Protein AF-A0A413PBL1-F1 (afdb_monomer)

Solvent-accessible surface area (backbone atoms only — not comparable to full-atom values): 22036 Å² total; per-residue (Å²): 69,25,54,69,57,36,38,52,52,18,46,77,72,75,29,34,36,28,76,58,78,44,72,68,53,41,53,52,60,54,65,69,54,71,85,88,54,95,43,60,69,54,42,15,32,42,39,22,37,32,19,79,91,42,80,95,48,65,37,35,77,86,68,54,83,70,78,45,83,51,57,36,93,78,45,77,69,48,58,97,66,19,42,35,30,33,29,42,77,87,48,31,26,44,43,32,55,79,53,69,51,31,43,77,49,66,33,64,77,80,76,66,51,44,78,41,82,75,50,73,51,77,45,83,40,25,31,45,30,42,35,37,32,27,34,65,38,68,79,48,74,72,35,88,65,14,26,38,39,37,32,41,64,88,66,52,72,48,77,45,49,55,83,77,40,54,76,47,76,57,95,92,35,71,22,37,49,46,76,45,79,36,20,48,33,49,26,54,38,50,35,37,38,30,45,37,41,74,91,68,54,59,27,74,71,51,74,49,31,60,34,58,53,49,52,52,36,60,73,36,28,87,82,35,73,67,32,40,67,43,40,65,32,52,53,26,46,25,41,27,12,26,35,30,8,64,65,75,65,73,43,83,88,63,42,40,35,72,86,55,91,74,81,58,53,80,73,58,55,56,67,61,56,40,66,70,53,77,72,67,74,47,72,39,51,55,46,91,51,42,29,61,74,54,68,46,73,43,56,71,73,30,44,25,45,33,40,36,23,42,25,74,72,57,64,52,55,69,55,47,63,71,58,27,55,75,42,49,69,60,74,89,77,54,58,70,48,71,47,63,58,82,50,35,35,37,41,36,41,37,74,41,28,46,53,47,36,79,44,82,46,32,43,39,35,41,38,99,90,49,47,34,30,46,38,40,31,60,46,48,44,38,43,54,44,47,72,47,90,47,66,56,58,28,42,32,39,44,18,46,51,50,22,18,54,30,37,41,60,69,75,105

Secondary structure (DSSP, 8-state):
--HHHHHHHHHHTTSEEPP--SHHHHHHHHHTS-TT-SSHHHH-EEEEEE-TTSTT--EETT--------BPTT-S--GGG--EEEE-TTS-EEEE-S-S--EE-EE----PPPEEEEEEEEEESSSEEEEEEEEE-HHHHT-TT-EEEEE-TTS-EEEEEGGGSPEEEETTEEEEEEEEEE-GGGTTSPEEEEEE-TTS-BPPPEEE-HHHHHHHHHHHTTT-HHHHHHHHHHHHHHHHHHHHHHHHTS-SSS-TTTT-S---GGGS-HHHHHHH-----EEE-B-SSEEEEEEEEETTTS-EEEEEEEETT---HHHHHHH-EEEESSTTT--EEEEEETTEEEEEE----GGGTTS-EEEEEE-TT--EEEEE-HHHHHHHHHTSS-HHHHHHHHHHHHHHHHHHHHT-

pLDDT: mean 92.17, std 6.75, range [58.69, 98.25]

Organism: NCBI:txid39491

InterPro domains:
  IPR001304 C-type lectin-like [PF00059] (1-107)
  IPR001304 C-type lectin-like [PS50041] (1-107)
  IPR001304 C-type lectin-like [SM00034] (2-107)
  IPR016186 C-type lectin-like/link domain superfamily [G3DSA:3.10.100.10] (1-108)
  IPR016187 C-type lectin fold [SSF56436] (1-110)
  IPR050111 C-type lectin and snaclec domain-containing protein [PTHR22803] (2-156)

Radius of gyration: 33.26 Å; Cα contacts (8 Å, |Δi|>4): 823; chains: 1; bounding box: 72×38×96 Å

Mean predicted aligned error: 11.18 Å

Nearest PDB structures (foldseek):
  4wrf-assembly1_A  TM=9.119E-01  e=1.879E-06  Rattus norvegicus
  2ox9-assembly2_B  TM=8.512E-01  e=6.580E-07  Mus musculus
  4wuw-assembly1_A  TM=8.968E-01  e=8.609E-06  Rattus norvegicus
  5fft-assembly1_A  TM=8.787E-01  e=1.891E-05  Rattus norvegicus
  2gys-assembly1_A  TM=2.649E-01  e=9.307E-02  Homo sapiens

Structure (mmCIF, N/CA/C/O backbone):
data_AF-A0A413PBL1-F1
#
_entry.id   AF-A0A413PBL1-F1
#
loop_
_atom_site.group_PDB
_atom_site.id
_atom_site.type_symbol
_atom_site.label_atom_id
_atom_site.label_alt_id
_atom_site.label_comp_id
_atom_site.label_asym_id
_atom_site.label_entity_id
_atom_site.label_seq_id
_atom_site.pdbx_PDB_ins_code
_atom_site.Cartn_x
_atom_site.Cartn_y
_atom_site.Cartn_z
_atom_site.occupancy
_atom_site.B_iso_or_equiv
_atom_site.auth_seq_id
_atom_site.auth_comp_id
_atom_site.auth_asym_id
_atom_site.auth_atom_id
_atom_site.pdbx_PDB_model_num
ATOM 1 N N . MET A 1 1 ? 24.489 5.532 -48.673 1.00 88.19 1 MET A N 1
ATOM 2 C CA . MET A 1 1 ? 25.723 5.460 -47.836 1.00 88.19 1 MET A CA 1
ATOM 3 C C . MET A 1 1 ? 26.436 4.135 -48.122 1.00 88.19 1 MET A C 1
ATOM 5 O O . MET A 1 1 ? 25.814 3.318 -48.790 1.00 88.19 1 MET A O 1
ATOM 9 N N . THR A 1 2 ? 27.691 3.916 -47.699 1.00 96.19 2 THR A N 1
ATOM 10 C CA . THR A 1 2 ? 28.257 2.542 -47.641 1.00 96.19 2 THR A CA 1
ATOM 11 C C . THR A 1 2 ? 27.582 1.757 -46.509 1.00 96.19 2 THR A C 1
ATOM 13 O O . THR A 1 2 ? 26.948 2.393 -45.659 1.00 96.19 2 THR A O 1
ATOM 16 N N . TRP A 1 3 ? 27.685 0.425 -46.479 1.00 96.81 3 TRP A N 1
ATOM 17 C CA . TRP A 1 3 ? 27.059 -0.392 -45.429 1.00 96.81 3 TRP A CA 1
ATOM 18 C C . TRP A 1 3 ? 27.613 -0.032 -44.049 1.00 96.81 3 TRP A C 1
ATOM 20 O O . TRP A 1 3 ? 26.861 0.285 -43.131 1.00 96.81 3 TRP A O 1
ATOM 30 N N . GLU A 1 4 ? 28.938 0.064 -43.922 1.00 96.88 4 GLU A N 1
ATOM 31 C CA . GLU A 1 4 ? 29.586 0.426 -42.653 1.00 96.88 4 GLU A CA 1
ATOM 32 C C . GLU A 1 4 ? 29.194 1.831 -42.177 1.00 96.88 4 GLU A C 1
ATOM 34 O O . GLU A 1 4 ? 28.959 2.061 -40.990 1.00 96.88 4 GLU A O 1
ATOM 39 N N . SER A 1 5 ? 29.061 2.781 -43.110 1.00 97.56 5 SER A N 1
ATOM 40 C CA . SER A 1 5 ? 28.587 4.128 -42.781 1.00 97.56 5 SER A CA 1
ATOM 41 C C . SER A 1 5 ? 27.123 4.116 -42.333 1.00 97.56 5 SER A C 1
ATOM 43 O O . SER A 1 5 ? 26.747 4.892 -41.456 1.00 97.56 5 SER A O 1
ATOM 45 N N . ALA A 1 6 ? 26.291 3.270 -42.944 1.00 96.69 6 ALA A N 1
ATOM 46 C CA . ALA A 1 6 ? 24.880 3.121 -42.605 1.00 96.69 6 ALA A CA 1
ATOM 47 C C . ALA A 1 6 ? 24.695 2.490 -41.216 1.00 96.69 6 ALA A C 1
ATOM 49 O O . ALA A 1 6 ? 23.923 3.012 -40.413 1.00 96.69 6 ALA A O 1
ATOM 50 N N . LYS A 1 7 ? 25.489 1.462 -40.894 1.00 97.31 7 LYS A N 1
ATOM 51 C CA . LYS A 1 7 ? 25.604 0.889 -39.547 1.00 97.31 7 LYS A CA 1
ATOM 52 C C . LYS A 1 7 ? 25.909 1.969 -38.511 1.00 97.31 7 LYS A C 1
ATOM 54 O O . LYS A 1 7 ? 25.115 2.186 -37.599 1.00 97.31 7 LYS A O 1
ATOM 59 N N . LEU A 1 8 ? 27.006 2.707 -38.697 1.00 96.69 8 LEU A N 1
ATOM 60 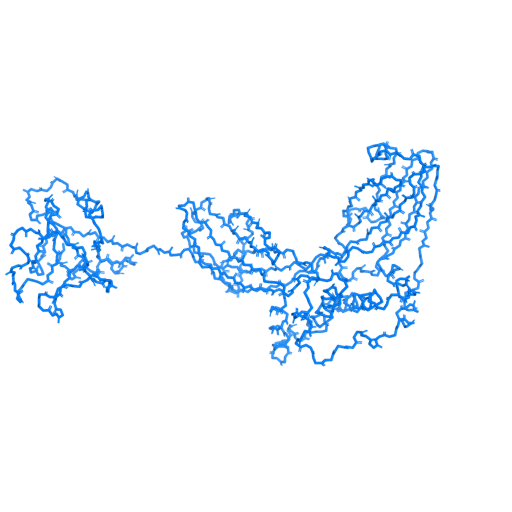C CA . LEU A 1 8 ? 27.410 3.771 -37.770 1.00 96.69 8 LEU A CA 1
ATOM 61 C C . LEU A 1 8 ? 26.355 4.882 -37.652 1.00 96.69 8 LEU A C 1
ATOM 63 O O . LEU A 1 8 ? 26.195 5.485 -36.590 1.00 96.69 8 LEU A O 1
ATOM 67 N N . PHE A 1 9 ? 25.635 5.175 -38.737 1.00 96.31 9 PHE A N 1
ATOM 68 C CA . PHE A 1 9 ? 24.549 6.150 -38.729 1.00 96.31 9 PHE A CA 1
ATOM 69 C C . PHE A 1 9 ? 23.391 5.711 -37.828 1.00 96.31 9 PHE A C 1
ATOM 71 O O . PHE A 1 9 ? 22.947 6.515 -37.006 1.00 96.31 9 PHE A O 1
ATOM 78 N N . CYS A 1 10 ? 22.942 4.459 -37.943 1.00 95.75 10 CYS A N 1
ATOM 79 C CA . CYS A 1 10 ? 21.880 3.924 -37.093 1.00 95.75 10 CYS A CA 1
ATOM 80 C C . CYS A 1 10 ? 22.326 3.805 -35.630 1.00 95.75 10 CYS A C 1
ATOM 82 O O . CYS A 1 10 ? 21.610 4.267 -34.740 1.00 95.75 10 CYS A O 1
ATOM 84 N N . GLU A 1 11 ? 23.554 3.339 -35.381 1.00 91.94 11 GLU A N 1
ATOM 85 C CA . GLU A 1 11 ? 24.131 3.249 -34.030 1.00 91.94 11 GLU A CA 1
ATOM 86 C C . GLU A 1 11 ? 24.198 4.618 -33.346 1.00 91.94 11 GLU A C 1
ATOM 88 O O . GLU A 1 11 ? 23.776 4.783 -32.201 1.00 91.94 11 GLU A O 1
ATOM 93 N N . LYS A 1 12 ? 24.636 5.658 -34.068 1.00 91.12 12 LYS A N 1
ATOM 94 C CA . LYS A 1 12 ? 24.659 7.037 -33.552 1.00 91.12 12 LYS A CA 1
ATOM 95 C C . LYS A 1 12 ? 23.260 7.579 -33.237 1.00 91.12 12 LYS A C 1
ATOM 97 O O . LYS A 1 12 ? 23.125 8.535 -32.471 1.00 91.12 12 LYS A O 1
ATOM 102 N N . LYS A 1 13 ? 22.224 7.011 -33.850 1.00 86.12 13 LYS A N 1
ATOM 103 C CA . LYS A 1 13 ? 20.823 7.365 -33.624 1.00 86.12 13 LYS A CA 1
ATOM 104 C C . LYS A 1 13 ? 20.152 6.506 -32.552 1.00 86.12 13 LYS A C 1
ATOM 106 O O . LYS A 1 13 ? 18.993 6.782 -32.264 1.00 86.12 13 LYS A O 1
ATOM 111 N N . GLY A 1 14 ? 20.865 5.557 -31.939 1.00 80.81 14 GLY A N 1
ATOM 112 C CA . GLY A 1 14 ? 20.357 4.692 -30.872 1.00 80.81 14 GLY A CA 1
ATOM 113 C C . GLY A 1 14 ? 19.630 3.435 -31.358 1.00 80.81 14 GLY A C 1
ATOM 114 O O . GLY A 1 14 ? 18.911 2.839 -30.567 1.00 80.81 14 GLY A O 1
ATOM 115 N N . GLY A 1 15 ? 19.792 3.065 -32.630 1.00 91.44 15 GLY A N 1
ATOM 116 C CA . GLY A 1 15 ? 19.262 1.831 -33.218 1.00 91.44 15 GLY A CA 1
ATOM 117 C C . GLY A 1 15 ? 20.354 1.053 -33.957 1.00 91.44 15 GLY A C 1
ATOM 118 O O . GLY A 1 15 ? 21.544 1.307 -33.766 1.00 91.44 15 GLY A O 1
ATOM 119 N N . HIS A 1 16 ? 19.967 0.148 -34.846 1.00 95.25 16 HIS A N 1
ATOM 120 C CA . HIS A 1 16 ? 20.876 -0.600 -35.723 1.00 95.25 16 HIS A CA 1
ATOM 121 C C . HIS A 1 16 ? 20.343 -0.630 -37.160 1.00 95.25 16 HIS A C 1
ATOM 123 O O . HIS A 1 16 ? 19.251 -0.138 -37.438 1.00 95.25 16 HIS A O 1
ATOM 129 N N . LEU A 1 17 ? 21.142 -1.131 -38.108 1.00 97.06 17 LEU A N 1
ATOM 130 C CA . LEU A 1 17 ? 20.617 -1.436 -39.442 1.00 97.06 17 LEU A CA 1
ATOM 131 C C . LEU A 1 17 ? 19.522 -2.491 -39.314 1.00 97.06 17 LEU A C 1
ATOM 133 O O . LEU A 1 17 ? 19.710 -3.459 -38.579 1.00 97.06 17 LEU A O 1
ATOM 137 N N . VAL A 1 18 ? 18.424 -2.291 -40.038 1.00 96.62 18 VAL A N 1
ATOM 138 C CA . VAL A 1 18 ? 17.244 -3.158 -39.965 1.00 96.62 18 VAL A CA 1
ATOM 139 C C . VAL A 1 18 ? 17.581 -4.624 -40.222 1.00 96.62 18 VAL A C 1
ATOM 141 O O . VAL A 1 18 ? 18.297 -4.939 -41.179 1.00 96.62 18 VAL A O 1
ATOM 144 N N . THR A 1 19 ? 17.089 -5.510 -39.369 1.00 96.88 19 THR A N 1
ATOM 145 C CA . THR A 1 19 ? 17.133 -6.957 -39.567 1.00 96.88 19 THR A CA 1
ATOM 146 C C . THR A 1 19 ? 15.770 -7.438 -40.063 1.00 96.88 19 THR A C 1
ATOM 148 O O . THR A 1 19 ? 14.816 -6.668 -40.116 1.00 96.88 19 THR A O 1
ATOM 151 N N . ILE A 1 20 ? 15.691 -8.666 -40.581 1.00 96.88 20 ILE A N 1
ATOM 152 C CA . ILE A 1 20 ? 14.437 -9.204 -41.119 1.00 96.88 20 ILE A CA 1
ATOM 153 C C . ILE A 1 20 ? 14.222 -10.613 -40.573 1.00 96.88 20 ILE A C 1
ATOM 155 O O . ILE A 1 20 ? 14.950 -11.552 -40.906 1.00 96.88 20 ILE A O 1
ATOM 159 N N . SER A 1 21 ? 13.191 -10.757 -39.755 1.00 93.75 21 SER A N 1
ATOM 160 C CA . SER A 1 21 ? 12.828 -11.981 -39.048 1.00 93.75 21 SER A CA 1
ATOM 161 C C . SER A 1 21 ? 11.713 -12.773 -39.740 1.00 93.75 21 SER A C 1
ATOM 163 O O . SER A 1 21 ? 11.632 -13.992 -39.556 1.00 93.75 21 SER A O 1
ATOM 165 N N . ASP A 1 22 ? 10.888 -12.120 -40.569 1.00 95.31 22 ASP A N 1
ATOM 166 C CA . ASP A 1 22 ? 9.813 -12.764 -41.328 1.00 95.31 22 ASP A CA 1
ATOM 167 C C . ASP A 1 22 ? 9.441 -12.057 -42.654 1.00 95.31 22 ASP A C 1
ATOM 169 O O . ASP A 1 22 ? 9.949 -10.991 -43.013 1.00 95.31 22 ASP A O 1
ATOM 173 N N . GLU A 1 23 ? 8.532 -12.682 -43.410 1.00 96.31 23 GLU A N 1
ATOM 174 C CA . GLU A 1 23 ? 8.041 -12.183 -44.702 1.00 96.31 23 GLU A CA 1
ATOM 175 C C . GLU A 1 23 ? 7.300 -10.842 -44.590 1.00 96.31 23 GLU A C 1
ATOM 177 O O . GLU A 1 23 ? 7.439 -9.985 -45.464 1.00 96.31 23 GLU A O 1
ATOM 182 N N . LYS A 1 24 ? 6.553 -10.611 -43.505 1.00 95.00 24 LYS A N 1
ATOM 183 C CA . LYS A 1 24 ? 5.793 -9.364 -43.324 1.00 95.00 24 LYS A CA 1
ATOM 184 C C . LYS A 1 24 ? 6.725 -8.194 -43.059 1.00 95.00 24 LYS A C 1
ATOM 186 O O . LYS A 1 24 ? 6.504 -7.100 -43.575 1.00 95.00 24 LYS A O 1
ATOM 191 N N . GLU A 1 25 ? 7.761 -8.422 -42.266 1.00 94.88 25 GLU A N 1
ATOM 192 C CA . GLU A 1 25 ? 8.820 -7.454 -42.025 1.00 94.88 25 GLU A CA 1
ATOM 193 C C . GLU A 1 25 ? 9.576 -7.134 -43.319 1.00 94.88 25 GLU A C 1
ATOM 195 O O . GLU A 1 25 ? 9.790 -5.960 -43.635 1.00 94.88 25 GLU A O 1
ATOM 200 N N . ASN A 1 26 ? 9.865 -8.150 -44.141 1.00 97.25 26 ASN A N 1
ATOM 201 C CA . ASN A 1 26 ? 10.449 -7.955 -45.467 1.00 97.25 26 ASN A CA 1
ATOM 202 C C . ASN A 1 26 ? 9.590 -7.033 -46.348 1.00 97.25 26 ASN A C 1
ATOM 204 O O . ASN A 1 26 ? 10.095 -6.065 -46.918 1.00 97.25 26 ASN A O 1
ATOM 208 N N . GLU A 1 27 ? 8.286 -7.306 -46.445 1.00 96.06 27 GLU A N 1
ATOM 209 C CA . GLU A 1 27 ? 7.338 -6.482 -47.204 1.00 96.06 27 GLU A CA 1
ATOM 210 C C . GLU A 1 27 ? 7.231 -5.052 -46.657 1.00 96.06 27 GLU A C 1
ATOM 212 O O . GLU A 1 27 ? 7.178 -4.086 -47.428 1.00 96.06 27 GLU A O 1
ATOM 217 N N . PHE A 1 28 ? 7.227 -4.902 -45.332 1.00 94.81 28 PHE A N 1
ATOM 218 C CA . PHE A 1 28 ? 7.167 -3.610 -44.658 1.00 94.81 28 PHE A CA 1
ATOM 219 C C . PHE A 1 28 ? 8.394 -2.744 -44.976 1.00 94.81 28 PHE A C 1
ATOM 221 O O . PHE A 1 28 ? 8.236 -1.601 -45.415 1.00 94.81 28 PHE A O 1
ATOM 228 N N . VAL A 1 29 ? 9.605 -3.297 -44.846 1.00 95.25 29 VAL A N 1
ATOM 229 C CA . VAL A 1 29 ? 10.865 -2.604 -45.171 1.00 95.25 29 VAL A CA 1
ATOM 230 C C . VAL A 1 29 ? 10.947 -2.282 -46.665 1.00 95.25 29 VAL A C 1
ATOM 232 O O . VAL A 1 29 ? 11.276 -1.153 -47.038 1.00 95.25 29 VAL A O 1
ATOM 235 N N . ASN A 1 30 ? 10.543 -3.216 -47.531 1.00 93.44 30 ASN A N 1
ATOM 236 C CA . ASN A 1 30 ? 10.426 -3.013 -48.978 1.00 93.44 30 ASN A CA 1
ATOM 237 C C . ASN A 1 30 ? 9.505 -1.818 -49.319 1.00 93.44 30 ASN A C 1
ATOM 239 O O . ASN A 1 30 ? 9.754 -1.064 -50.265 1.00 93.44 30 ASN A O 1
ATOM 243 N N . GLY A 1 31 ? 8.460 -1.598 -48.515 1.00 90.62 31 GLY A N 1
ATOM 244 C CA . GLY A 1 31 ? 7.530 -0.475 -48.627 1.00 90.62 31 GLY A CA 1
ATOM 245 C C . GLY A 1 31 ? 8.106 0.900 -48.262 1.00 90.62 31 GLY A C 1
ATOM 246 O O . GLY A 1 31 ? 7.567 1.906 -48.726 1.00 90.62 31 GLY A O 1
ATOM 247 N N . MET A 1 32 ? 9.201 0.973 -47.494 1.00 87.94 32 MET A N 1
ATOM 248 C CA . MET A 1 32 ? 9.775 2.237 -46.999 1.00 87.94 32 MET A CA 1
ATOM 249 C C . MET A 1 32 ? 10.609 3.015 -48.025 1.00 87.94 32 MET A C 1
ATOM 251 O O . MET A 1 32 ? 11.040 4.138 -47.754 1.00 87.94 32 MET A O 1
ATOM 255 N N . ARG A 1 33 ? 10.872 2.446 -49.204 1.00 80.81 33 ARG A N 1
ATOM 256 C CA . ARG A 1 33 ? 11.741 3.087 -50.200 1.00 80.81 33 ARG A CA 1
ATOM 257 C C . ARG A 1 33 ? 11.148 4.356 -50.811 1.00 80.81 33 ARG A C 1
ATOM 259 O O . ARG A 1 33 ? 9.949 4.453 -51.082 1.00 80.81 33 ARG A O 1
ATOM 266 N N . CYS A 1 34 ? 12.021 5.288 -51.191 1.00 72.00 34 CYS A N 1
ATOM 267 C CA . CYS A 1 34 ? 11.637 6.411 -52.046 1.00 72.00 34 CYS A CA 1
ATOM 268 C C . CYS A 1 34 ? 11.580 5.970 -53.517 1.00 72.00 34 CYS A C 1
ATOM 270 O O . CYS A 1 34 ? 12.606 5.822 -54.177 1.00 72.00 34 CYS A O 1
ATOM 272 N N . ARG A 1 35 ? 10.366 5.831 -54.060 1.00 71.38 35 ARG A N 1
ATOM 273 C CA . ARG A 1 35 ? 10.103 5.336 -55.431 1.00 71.38 35 ARG A CA 1
ATOM 274 C C . ARG A 1 35 ? 10.416 6.329 -56.567 1.00 71.38 35 ARG A C 1
ATOM 276 O O . ARG A 1 35 ? 10.187 6.016 -57.728 1.00 71.38 35 ARG A O 1
ATOM 283 N N . ASN A 1 36 ? 10.937 7.516 -56.251 1.00 71.12 36 ASN A N 1
ATOM 284 C CA . ASN A 1 36 ? 11.208 8.587 -57.223 1.00 71.12 36 ASN A CA 1
ATOM 285 C C . ASN A 1 36 ? 12.658 8.595 -57.750 1.00 71.12 36 ASN A C 1
ATOM 287 O O . ASN A 1 36 ? 13.091 9.597 -58.317 1.00 71.12 36 ASN A O 1
ATOM 291 N N . LEU A 1 37 ? 13.431 7.524 -57.536 1.00 70.88 37 LEU A N 1
ATOM 292 C CA . LEU A 1 37 ? 14.817 7.424 -58.006 1.00 70.88 37 LEU A CA 1
ATOM 293 C C . LEU A 1 37 ? 14.931 6.610 -59.298 1.00 70.88 37 LEU A C 1
ATOM 295 O O . LEU A 1 37 ? 14.187 5.665 -59.537 1.00 70.88 37 LEU A O 1
ATOM 299 N N . SER A 1 38 ? 15.887 7.000 -60.139 1.00 67.75 38 SER A N 1
ATOM 300 C CA . SER A 1 38 ? 15.980 6.601 -61.546 1.00 67.75 38 SER A CA 1
ATOM 301 C C . SER A 1 38 ? 16.512 5.191 -61.816 1.00 67.75 38 SER A C 1
ATOM 303 O O . SER A 1 38 ? 16.374 4.714 -62.938 1.00 67.75 38 SER A O 1
ATOM 305 N N . THR A 1 39 ? 17.134 4.525 -60.841 1.00 71.31 39 THR A N 1
ATOM 306 C CA . THR A 1 39 ? 17.723 3.186 -61.028 1.00 71.31 39 THR A CA 1
ATOM 307 C C . THR A 1 39 ? 17.398 2.274 -59.856 1.00 71.31 39 THR A C 1
ATOM 309 O O . THR A 1 39 ? 17.253 2.748 -58.731 1.00 71.31 39 THR A O 1
ATOM 312 N N . ASP A 1 40 ? 17.323 0.971 -60.119 1.00 69.75 40 ASP A N 1
ATOM 313 C CA . ASP A 1 40 ? 17.091 -0.048 -59.091 1.00 69.75 40 ASP A CA 1
ATOM 314 C C . ASP A 1 40 ? 18.207 -0.045 -58.032 1.00 69.75 40 ASP A C 1
ATOM 316 O O . ASP A 1 40 ? 17.938 -0.013 -56.837 1.00 69.75 40 ASP A O 1
ATOM 320 N N . TYR A 1 41 ? 19.459 0.135 -58.470 1.00 70.69 41 TYR A N 1
ATOM 321 C CA . TYR A 1 41 ? 20.625 0.335 -57.599 1.00 70.69 41 TYR A CA 1
ATOM 322 C C . TYR A 1 41 ? 20.447 1.485 -56.591 1.00 70.69 41 TYR A C 1
ATOM 324 O O . TYR A 1 41 ? 20.835 1.379 -55.430 1.00 70.69 41 TYR A O 1
ATOM 332 N N . GLN A 1 42 ? 19.841 2.596 -57.021 1.00 72.44 42 GLN A N 1
ATOM 333 C CA . GLN A 1 42 ? 19.553 3.738 -56.148 1.00 72.44 42 GLN A CA 1
ATOM 334 C C . GLN A 1 42 ? 18.337 3.504 -55.243 1.00 72.44 42 GLN A C 1
ATOM 336 O O . GLN A 1 42 ? 18.153 4.242 -54.279 1.00 72.44 42 GLN A O 1
ATOM 341 N N . GLN A 1 43 ? 17.496 2.517 -55.558 1.00 80.94 43 GLN A N 1
ATOM 342 C CA . GLN A 1 43 ? 16.315 2.143 -54.780 1.00 80.94 43 GLN A CA 1
ATOM 343 C C . GLN A 1 43 ? 16.583 1.034 -53.759 1.00 80.94 43 GLN A C 1
ATOM 345 O O . GLN A 1 43 ? 15.743 0.819 -52.877 1.00 80.94 43 GLN A O 1
ATOM 350 N N . SER A 1 44 ? 17.743 0.379 -53.842 1.00 90.81 44 SER A N 1
ATOM 351 C CA . SER A 1 44 ? 18.144 -0.671 -52.915 1.00 90.81 44 SER A CA 1
ATOM 352 C C . SER A 1 44 ? 18.349 -0.151 -51.487 1.00 90.81 44 SER A C 1
ATOM 354 O O . SER A 1 44 ? 18.787 0.984 -51.258 1.00 90.81 44 SER A O 1
ATOM 356 N N . ILE A 1 45 ? 18.036 -1.002 -50.513 1.00 94.62 45 ILE A N 1
ATOM 357 C CA . ILE A 1 45 ? 18.125 -0.721 -49.074 1.00 94.62 45 ILE A CA 1
ATOM 358 C C . ILE A 1 45 ? 19.250 -1.561 -48.471 1.00 94.62 45 ILE A C 1
ATOM 360 O O . ILE A 1 45 ? 19.370 -2.742 -48.785 1.00 94.62 45 ILE A O 1
ATOM 364 N N . TRP A 1 46 ? 20.059 -0.968 -47.593 1.00 97.12 46 TRP A N 1
ATOM 365 C CA . TRP A 1 46 ? 20.965 -1.737 -46.743 1.00 97.12 46 TRP A CA 1
ATOM 366 C C . TRP A 1 46 ? 20.208 -2.462 -45.632 1.00 97.12 46 TRP A C 1
ATOM 368 O O . TRP A 1 46 ? 19.457 -1.821 -44.896 1.00 97.12 46 TRP A O 1
ATOM 378 N N . LEU A 1 47 ? 20.467 -3.762 -45.481 1.00 97.69 47 LEU A N 1
ATOM 379 C CA . LEU A 1 47 ? 19.998 -4.576 -44.360 1.00 97.69 47 LEU A CA 1
ATOM 380 C C . LEU A 1 47 ? 21.157 -4.866 -43.399 1.00 97.69 47 LEU A C 1
ATOM 382 O O . LEU A 1 47 ? 22.323 -4.806 -43.777 1.00 97.69 47 LEU A O 1
ATOM 386 N N . GLY A 1 48 ? 20.856 -5.212 -42.154 1.00 97.75 48 GLY A N 1
ATOM 387 C CA . GLY A 1 48 ? 21.838 -5.465 -41.097 1.00 97.75 48 GLY A CA 1
ATOM 388 C C . GLY A 1 48 ? 22.610 -6.782 -41.221 1.00 97.75 48 GLY A C 1
ATOM 389 O O . GLY A 1 48 ? 23.321 -7.136 -40.285 1.00 97.75 48 GLY A O 1
ATOM 390 N N . GLY A 1 49 ? 22.460 -7.524 -42.321 1.00 97.56 49 GLY A N 1
ATOM 391 C CA . GLY A 1 49 ? 23.120 -8.811 -42.538 1.00 97.56 49 GLY A CA 1
ATOM 392 C C . GLY A 1 49 ? 24.537 -8.660 -43.094 1.00 97.56 49 GLY A C 1
ATOM 393 O O . GLY A 1 49 ? 24.786 -7.824 -43.966 1.00 97.56 49 GLY A O 1
ATOM 394 N N . SER A 1 50 ? 25.457 -9.494 -42.611 1.00 97.19 50 SER A N 1
ATOM 395 C CA . SER A 1 50 ? 26.805 -9.649 -43.173 1.00 97.19 50 SER A CA 1
ATOM 396 C C . SER A 1 50 ? 27.361 -11.041 -42.890 1.00 97.19 50 SER A C 1
ATOM 398 O O . SER A 1 50 ? 27.020 -11.638 -41.867 1.00 97.19 50 SER A O 1
ATOM 400 N N . ASP A 1 51 ? 28.282 -11.510 -43.720 1.00 96.56 51 ASP A N 1
ATOM 401 C CA . ASP A 1 51 ? 29.070 -12.728 -43.499 1.00 96.56 51 ASP A CA 1
ATOM 402 C C . ASP A 1 51 ? 30.582 -12.447 -43.394 1.00 96.56 51 ASP A C 1
ATOM 404 O O . ASP A 1 51 ? 31.392 -13.368 -43.341 1.00 96.56 51 ASP A O 1
ATOM 408 N N . THR A 1 52 ? 30.966 -11.173 -43.220 1.00 95.12 52 THR A N 1
ATOM 409 C CA . THR A 1 52 ? 32.367 -10.720 -43.054 1.00 95.12 52 THR A CA 1
ATOM 410 C C . THR A 1 52 ? 33.175 -11.496 -42.002 1.00 95.12 52 THR A C 1
ATOM 412 O O . THR A 1 52 ? 34.403 -11.549 -42.075 1.00 95.12 52 THR A O 1
ATOM 415 N N . ALA A 1 53 ? 32.511 -12.071 -40.993 1.00 91.56 53 ALA A N 1
ATOM 416 C CA . ALA A 1 53 ? 33.144 -12.868 -39.944 1.00 91.56 53 ALA A CA 1
ATOM 417 C C . ALA A 1 53 ? 33.495 -14.298 -40.394 1.00 91.56 53 ALA A C 1
ATOM 419 O O . ALA A 1 53 ? 34.491 -14.854 -39.925 1.00 91.56 53 ALA A O 1
ATOM 420 N N . ASN A 1 54 ? 32.675 -14.901 -41.257 1.00 93.06 54 ASN A N 1
ATOM 421 C CA . ASN A 1 54 ? 32.871 -16.238 -41.806 1.00 93.06 54 ASN A CA 1
ATOM 422 C C . ASN A 1 54 ? 32.073 -16.389 -43.109 1.00 93.06 54 ASN A C 1
ATOM 424 O O . ASN A 1 54 ? 30.851 -16.530 -43.065 1.00 93.06 54 ASN A O 1
ATOM 428 N N . GLU A 1 55 ? 32.789 -16.409 -44.232 1.00 95.75 55 GLU A N 1
ATOM 429 C CA . GLU A 1 55 ? 32.250 -16.546 -45.590 1.00 95.75 55 GLU A CA 1
ATOM 430 C C . GLU A 1 55 ? 31.136 -17.601 -45.692 1.00 95.75 55 GLU A C 1
ATOM 432 O O . GLU A 1 55 ? 31.288 -18.738 -45.223 1.00 95.75 55 GLU A O 1
ATOM 437 N N . GLY A 1 56 ? 30.012 -17.226 -46.308 1.00 92.44 56 GLY A N 1
ATOM 438 C CA . GLY A 1 56 ? 28.856 -18.105 -46.490 1.00 92.44 56 GLY A CA 1
ATOM 439 C C . GLY A 1 56 ? 28.034 -18.350 -45.218 1.00 92.44 56 GLY A C 1
ATOM 440 O O . GLY A 1 56 ? 27.056 -19.098 -45.257 1.00 92.44 56 GLY A O 1
ATOM 441 N N . THR A 1 57 ? 28.395 -17.733 -44.085 1.00 95.50 57 THR A N 1
ATOM 442 C CA . THR A 1 57 ? 27.630 -17.780 -42.828 1.00 95.50 57 THR A CA 1
ATOM 443 C C . THR A 1 57 ? 27.097 -16.397 -42.468 1.00 95.50 57 THR A C 1
ATOM 445 O O . THR A 1 57 ? 27.726 -15.627 -41.741 1.00 95.50 57 THR A O 1
ATOM 448 N N . TRP A 1 58 ? 25.889 -16.104 -42.942 1.00 96.56 58 TRP A N 1
ATOM 449 C CA . TRP A 1 58 ? 25.223 -14.827 -42.700 1.00 96.56 58 TRP A CA 1
ATOM 450 C C . TRP A 1 58 ? 24.784 -14.670 -41.248 1.00 96.56 58 TRP A C 1
ATOM 452 O O . TRP A 1 58 ? 24.202 -15.574 -40.648 1.00 96.56 58 TRP A O 1
ATOM 462 N N . SER A 1 59 ? 25.069 -13.499 -40.686 1.00 96.38 59 SER A N 1
ATOM 463 C CA . SER A 1 59 ? 24.666 -13.107 -39.339 1.00 96.38 59 SER A CA 1
ATOM 464 C C . SER A 1 59 ? 24.041 -11.719 -39.362 1.00 96.38 59 SER A C 1
ATOM 466 O O . SER A 1 59 ? 24.502 -10.825 -40.077 1.00 96.38 59 SER A O 1
ATOM 468 N N . TRP A 1 60 ? 23.005 -11.530 -38.550 1.00 97.38 60 TRP A N 1
ATOM 469 C CA . TRP A 1 60 ? 22.446 -10.212 -38.286 1.00 97.38 60 TRP A CA 1
ATOM 470 C C . TRP A 1 60 ? 23.344 -9.418 -37.338 1.00 97.38 60 TRP A C 1
ATOM 472 O O . TRP A 1 60 ? 23.951 -9.969 -36.419 1.00 97.38 60 TRP A O 1
ATOM 482 N N . ILE A 1 61 ? 23.386 -8.102 -37.528 1.00 95.44 61 ILE A N 1
ATOM 483 C CA . ILE A 1 61 ? 24.126 -7.160 -36.680 1.00 95.44 61 ILE A CA 1
ATOM 484 C C . ILE A 1 61 ? 23.715 -7.201 -35.194 1.00 95.44 61 ILE A C 1
ATOM 486 O O . ILE A 1 61 ? 24.526 -6.864 -34.332 1.00 95.44 61 ILE A O 1
ATOM 490 N N . THR A 1 62 ? 22.489 -7.634 -34.889 1.00 90.19 62 THR A N 1
ATOM 491 C CA . THR A 1 62 ? 21.948 -7.814 -33.528 1.00 90.19 62 THR A CA 1
ATOM 492 C C . THR A 1 62 ? 22.376 -9.133 -32.877 1.00 90.19 62 THR A C 1
ATOM 494 O O . THR A 1 62 ? 22.238 -9.303 -31.666 1.00 90.19 62 THR A O 1
ATOM 497 N N . GLY A 1 63 ? 22.922 -10.072 -33.660 1.00 89.94 63 GLY A N 1
ATOM 498 C CA . GLY A 1 63 ? 23.294 -11.414 -33.210 1.00 89.94 63 GLY A CA 1
ATOM 499 C C . GLY A 1 63 ? 22.127 -12.402 -33.112 1.00 89.94 63 GLY A C 1
ATOM 500 O O . GLY A 1 63 ? 22.327 -13.527 -32.649 1.00 89.94 63 GLY A O 1
ATOM 501 N N . GLU A 1 64 ? 20.922 -12.017 -33.532 1.00 85.75 64 GLU A N 1
ATOM 502 C CA . GLU A 1 64 ? 19.792 -12.942 -33.619 1.00 85.75 64 GLU A CA 1
ATOM 503 C C . GLU A 1 64 ? 19.988 -13.998 -34.727 1.00 85.75 64 GLU A C 1
ATOM 505 O O . GLU A 1 64 ? 20.761 -13.787 -35.671 1.00 85.75 64 GLU A O 1
ATOM 510 N N . PRO A 1 65 ? 19.306 -15.156 -34.636 1.00 88.88 65 PRO A N 1
ATOM 511 C CA . PRO A 1 65 ? 19.428 -16.205 -35.641 1.00 88.88 65 PRO A CA 1
ATOM 512 C C . PRO A 1 65 ? 19.009 -15.738 -37.043 1.00 88.88 65 PRO A C 1
ATOM 514 O O . PRO A 1 65 ? 17.913 -15.217 -37.237 1.00 88.88 65 PRO A O 1
ATOM 517 N N . PHE A 1 66 ? 19.844 -16.011 -38.047 1.00 94.06 66 PHE A N 1
ATOM 518 C CA . PHE A 1 66 ? 19.529 -15.761 -39.456 1.00 94.06 66 PHE A CA 1
ATOM 519 C C . PHE A 1 66 ? 18.619 -16.878 -40.008 1.00 94.06 66 PHE A C 1
ATOM 521 O O . PHE A 1 66 ? 19.068 -17.782 -40.710 1.00 94.06 66 PHE A O 1
ATOM 528 N N . THR A 1 67 ? 17.347 -16.894 -39.596 1.00 93.31 67 THR A N 1
ATOM 529 C CA . THR A 1 67 ? 16.399 -17.983 -39.925 1.00 93.31 67 THR A CA 1
ATOM 530 C C . THR A 1 67 ? 15.484 -17.693 -41.105 1.00 93.31 67 THR A C 1
ATOM 532 O O . THR A 1 67 ? 14.980 -18.631 -41.721 1.00 93.31 67 THR A O 1
ATOM 535 N N . TYR A 1 68 ? 15.244 -16.419 -41.406 1.00 96.75 68 TYR A N 1
ATOM 536 C CA . TYR A 1 68 ? 14.485 -15.990 -42.574 1.00 96.75 68 TYR A CA 1
ATOM 537 C C . TYR A 1 68 ? 15.443 -15.450 -43.634 1.00 96.75 68 TYR A C 1
ATOM 539 O O . TYR A 1 68 ? 16.412 -14.763 -43.316 1.00 96.75 68 TYR A O 1
ATOM 547 N N . SER A 1 69 ? 15.170 -15.766 -44.899 1.00 95.94 69 SER A N 1
ATOM 548 C CA . SER A 1 69 ? 15.933 -15.228 -46.018 1.00 95.94 69 SER A CA 1
ATOM 549 C C . SER A 1 69 ? 15.062 -15.044 -47.244 1.00 95.94 69 SER A C 1
ATOM 551 O O . SER A 1 69 ? 14.230 -15.907 -47.524 1.00 95.94 69 SER A O 1
ATOM 553 N N . ASN A 1 70 ? 15.305 -13.973 -47.995 1.00 97.56 70 ASN A N 1
ATOM 554 C CA . ASN A 1 70 ? 14.612 -13.701 -49.251 1.00 97.56 70 ASN A CA 1
ATOM 555 C C . ASN A 1 70 ? 15.593 -13.461 -50.406 1.00 97.56 70 ASN A C 1
ATOM 557 O O . ASN A 1 70 ? 15.448 -12.510 -51.168 1.00 97.56 70 ASN A O 1
ATOM 561 N N . TRP A 1 71 ? 16.624 -14.299 -50.511 1.00 97.81 71 TRP A N 1
ATOM 562 C CA . TRP A 1 71 ? 17.637 -14.219 -51.565 1.00 97.81 71 TRP A CA 1
ATOM 563 C C . TRP A 1 71 ? 17.022 -14.162 -52.970 1.00 97.81 71 TRP A C 1
ATOM 565 O O . TRP A 1 71 ? 16.044 -14.853 -53.268 1.00 97.81 71 TRP A O 1
ATOM 575 N N . GLU A 1 72 ? 17.591 -13.328 -53.836 1.00 97.25 72 GLU A N 1
ATOM 576 C CA . GLU A 1 72 ? 17.349 -13.384 -55.279 1.00 97.25 72 GLU A CA 1
ATOM 577 C C . GLU A 1 72 ? 17.873 -14.733 -55.822 1.00 97.25 72 GLU A C 1
ATOM 579 O O . GLU A 1 72 ? 18.794 -15.323 -55.243 1.00 97.25 72 GLU A O 1
ATOM 584 N N . PRO A 1 73 ? 17.299 -15.300 -56.900 1.00 96.69 73 PRO A N 1
ATOM 585 C CA . PRO A 1 73 ? 17.776 -16.562 -57.439 1.00 96.69 73 PRO A CA 1
ATOM 586 C C . PRO A 1 73 ? 19.270 -16.516 -57.773 1.00 96.69 73 PRO A C 1
ATOM 588 O O . PRO A 1 73 ? 19.718 -15.686 -58.562 1.00 96.69 73 PRO A O 1
ATOM 591 N N . ASN A 1 74 ? 19.994 -17.510 -57.255 1.00 94.88 74 ASN A N 1
ATOM 592 C CA . ASN A 1 74 ? 21.451 -17.673 -57.322 1.00 94.88 74 ASN A CA 1
ATOM 593 C C . ASN A 1 74 ? 22.267 -16.821 -56.340 1.00 94.88 74 ASN A C 1
ATOM 595 O O . ASN A 1 74 ? 23.485 -16.934 -56.393 1.00 94.88 74 ASN A O 1
ATOM 599 N N . GLU A 1 75 ? 21.640 -16.065 -55.437 1.00 95.19 75 GLU A N 1
ATOM 600 C CA . GLU A 1 75 ? 22.333 -15.393 -54.331 1.00 95.19 75 GLU A CA 1
ATOM 601 C C . GLU A 1 75 ? 22.350 -16.238 -53.043 1.00 95.19 75 GLU A C 1
ATOM 603 O O . GLU A 1 75 ? 21.468 -17.089 -52.849 1.00 95.19 75 GLU A O 1
ATOM 608 N N . PRO A 1 76 ? 23.330 -16.022 -52.142 1.00 94.75 76 PRO A N 1
ATOM 609 C CA . PRO A 1 76 ? 24.502 -15.143 -52.293 1.00 94.75 76 PRO A CA 1
ATOM 610 C C . PRO A 1 76 ? 25.603 -15.766 -53.180 1.00 94.75 76 PRO A C 1
ATOM 612 O O . PRO A 1 76 ? 25.895 -16.960 -53.044 1.00 94.75 76 PRO A O 1
ATOM 615 N N . ASN A 1 77 ? 26.219 -14.988 -54.081 1.00 94.81 77 ASN A N 1
ATOM 616 C CA . ASN A 1 77 ? 27.209 -15.478 -55.061 1.00 94.81 77 ASN A CA 1
ATOM 617 C C . ASN A 1 77 ? 28.575 -14.781 -55.052 1.00 94.81 77 ASN A C 1
ATOM 619 O O . ASN A 1 77 ? 29.498 -15.245 -55.735 1.00 94.81 77 ASN A O 1
ATOM 623 N N . GLY A 1 78 ? 28.730 -13.692 -54.309 1.00 89.00 78 GLY A N 1
ATOM 624 C CA . GLY A 1 78 ? 29.881 -12.809 -54.444 1.00 89.00 78 GLY A CA 1
ATOM 625 C C . GLY A 1 78 ? 31.130 -13.230 -53.666 1.00 89.00 78 GLY A C 1
ATOM 626 O O . GLY A 1 78 ? 32.182 -12.570 -53.743 1.00 89.00 78 GLY A O 1
ATOM 627 N N . GLY A 1 79 ? 31.053 -14.369 -52.973 1.00 92.50 79 GLY A N 1
ATOM 628 C CA . GLY A 1 79 ? 32.170 -14.992 -52.275 1.00 92.50 79 GLY A CA 1
ATOM 629 C C . GLY A 1 79 ? 32.825 -14.037 -51.273 1.00 92.50 79 GLY A C 1
ATOM 630 O O . GLY A 1 79 ? 32.238 -13.060 -50.817 1.00 92.50 79 GLY A O 1
ATOM 631 N N . THR A 1 80 ? 34.141 -14.180 -51.094 1.00 91.56 80 THR A N 1
ATOM 632 C CA . THR A 1 80 ? 34.917 -13.354 -50.148 1.00 91.56 80 THR A CA 1
ATOM 633 C C . THR A 1 80 ? 34.976 -11.860 -50.483 1.00 91.56 80 THR A C 1
ATOM 635 O O . THR A 1 80 ? 35.669 -11.106 -49.800 1.00 91.56 80 THR A O 1
ATOM 638 N N . THR A 1 81 ? 34.342 -11.411 -51.569 1.00 93.62 81 THR A N 1
ATOM 639 C CA . THR A 1 81 ? 34.401 -10.018 -52.026 1.00 93.62 81 THR A CA 1
ATOM 640 C C . THR A 1 81 ? 33.141 -9.217 -51.716 1.00 93.62 81 THR A C 1
ATOM 642 O O . THR A 1 81 ? 33.245 -8.000 -51.557 1.00 93.62 81 THR A O 1
ATOM 645 N N . GLN A 1 82 ? 31.984 -9.860 -51.564 1.00 96.19 82 GLN A N 1
ATOM 646 C CA . GLN A 1 82 ? 30.690 -9.213 -51.343 1.00 96.19 82 GLN A CA 1
ATOM 647 C C . GLN A 1 82 ? 30.104 -9.734 -50.034 1.00 96.19 82 GLN A C 1
ATOM 649 O O . GLN A 1 82 ? 29.606 -10.840 -49.968 1.00 96.19 82 GLN A O 1
ATOM 654 N N . ASN A 1 83 ? 30.219 -8.942 -48.967 1.00 97.25 83 ASN A N 1
ATOM 655 C CA . ASN A 1 83 ? 29.965 -9.444 -47.612 1.00 97.25 83 ASN A CA 1
ATOM 656 C C . ASN A 1 83 ? 28.824 -8.706 -46.886 1.00 97.25 83 ASN A C 1
ATOM 658 O O . ASN A 1 83 ? 28.693 -8.794 -45.662 1.00 97.25 83 ASN A O 1
ATOM 662 N N . TYR A 1 84 ? 28.046 -7.887 -47.602 1.00 98.00 84 TYR A N 1
ATOM 663 C CA . TYR A 1 84 ? 27.040 -7.001 -47.010 1.00 98.00 84 TYR A CA 1
ATOM 664 C C . TYR A 1 84 ? 25.690 -7.151 -47.698 1.00 98.00 84 TYR A C 1
ATOM 666 O O . TYR A 1 84 ? 25.607 -7.110 -48.924 1.00 98.00 84 TYR A O 1
ATOM 674 N N . LEU A 1 85 ? 24.631 -7.272 -46.899 1.00 97.56 85 LEU A N 1
ATOM 675 C CA . LEU A 1 85 ? 23.293 -7.584 -47.386 1.00 97.56 85 LEU A CA 1
ATOM 676 C C . LEU A 1 85 ? 22.555 -6.339 -47.881 1.00 97.56 85 LEU A C 1
ATOM 678 O O . LEU A 1 85 ? 22.361 -5.383 -47.123 1.00 97.56 85 LEU A O 1
ATOM 682 N N . GLN A 1 86 ? 22.061 -6.375 -49.116 1.00 95.88 86 GLN A N 1
ATOM 683 C CA . GLN A 1 86 ? 21.109 -5.394 -49.637 1.00 95.88 86 GLN A CA 1
ATOM 684 C C . GLN A 1 86 ? 19.755 -6.029 -49.976 1.00 95.88 86 GLN A C 1
ATOM 686 O O . GLN A 1 86 ? 19.655 -7.231 -50.189 1.00 95.88 86 GLN A O 1
ATOM 691 N N . MET A 1 87 ? 18.727 -5.189 -50.093 1.00 96.38 87 MET A N 1
ATOM 692 C CA . MET A 1 87 ? 17.409 -5.529 -50.633 1.00 96.38 87 MET A CA 1
ATOM 693 C C . MET A 1 87 ? 17.136 -4.729 -51.913 1.00 96.38 87 MET A C 1
ATOM 695 O O . MET A 1 87 ? 17.212 -3.498 -51.885 1.00 96.38 87 MET A O 1
ATOM 699 N N . TYR A 1 88 ? 16.768 -5.413 -52.998 1.00 93.25 88 TYR A N 1
ATOM 700 C CA . TYR A 1 88 ? 16.344 -4.839 -54.282 1.00 93.25 88 TYR A CA 1
ATOM 701 C C . TYR A 1 88 ? 14.922 -4.275 -54.261 1.00 93.25 88 TYR A C 1
ATOM 703 O O . TYR A 1 88 ? 14.162 -4.489 -53.313 1.00 93.25 88 TYR A O 1
ATOM 711 N N . SER A 1 89 ? 14.510 -3.592 -55.341 1.00 89.62 89 SER A N 1
ATOM 712 C CA . SER A 1 89 ? 13.129 -3.111 -55.449 1.00 89.62 89 SER A CA 1
ATOM 713 C C . SER A 1 89 ? 12.064 -4.216 -55.546 1.00 89.62 89 SER A C 1
ATOM 715 O O . SER A 1 89 ? 10.899 -3.980 -55.214 1.00 89.62 89 SER A O 1
ATOM 717 N N . SER A 1 90 ? 12.457 -5.432 -55.925 1.00 90.88 90 SER A N 1
ATOM 718 C CA . SER A 1 90 ? 11.620 -6.637 -55.851 1.00 90.88 90 SER A CA 1
ATOM 719 C C . SER A 1 90 ? 11.335 -7.081 -54.411 1.00 90.88 90 SER A C 1
ATOM 721 O O . SER A 1 90 ? 10.340 -7.756 -54.166 1.00 90.88 90 SER A O 1
ATOM 723 N N 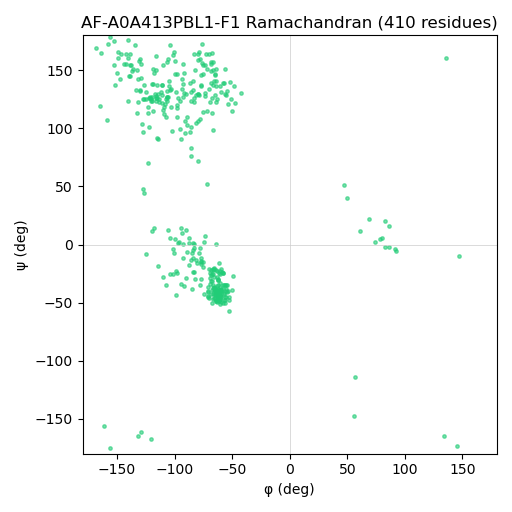. GLY A 1 91 ? 12.170 -6.669 -53.452 1.00 93.38 91 GLY A N 1
ATOM 724 C CA . GLY A 1 91 ? 12.161 -7.152 -52.072 1.00 93.38 91 GLY A CA 1
ATOM 725 C C . GLY A 1 91 ? 13.099 -8.335 -51.835 1.00 93.38 91 GLY A C 1
ATOM 726 O O . GLY A 1 91 ? 13.257 -8.739 -50.682 1.00 93.38 91 GLY A O 1
ATOM 727 N N . ASN A 1 92 ? 13.721 -8.869 -52.890 1.00 97.19 92 ASN A N 1
ATOM 728 C CA . ASN A 1 92 ? 14.725 -9.926 -52.817 1.00 97.19 92 ASN A CA 1
ATOM 729 C C . ASN A 1 92 ? 16.104 -9.388 -52.423 1.00 97.19 92 ASN A C 1
ATOM 731 O O . ASN A 1 92 ? 16.371 -8.188 -52.539 1.00 97.19 92 ASN A O 1
ATOM 735 N N . TRP A 1 93 ? 16.957 -10.271 -51.913 1.00 97.44 93 TRP A N 1
ATOM 736 C CA . TRP A 1 93 ? 18.234 -9.914 -51.304 1.00 97.44 93 TRP A CA 1
ATOM 737 C C . TRP A 1 93 ? 19.429 -10.343 -52.139 1.00 97.44 93 TRP A C 1
ATOM 739 O O . TRP A 1 93 ? 19.355 -11.312 -52.889 1.00 97.44 93 TRP A O 1
ATOM 749 N N . ASP A 1 94 ? 20.530 -9.632 -51.945 1.00 96.25 94 ASP A N 1
ATOM 750 C CA . ASP A 1 94 ? 21.788 -9.834 -52.653 1.00 96.25 94 ASP A CA 1
ATOM 751 C C . ASP A 1 94 ? 22.962 -9.426 -51.760 1.00 96.25 94 ASP A C 1
ATOM 753 O O . ASP A 1 94 ? 22.832 -8.526 -50.918 1.00 96.25 94 ASP A O 1
ATOM 757 N N . ASP A 1 95 ? 24.091 -10.104 -51.923 1.00 96.44 95 ASP A N 1
ATOM 758 C CA . ASP A 1 95 ? 25.340 -9.787 -51.256 1.00 96.44 95 ASP A CA 1
ATOM 759 C C . ASP A 1 95 ? 26.169 -8.848 -52.122 1.00 96.44 95 ASP A C 1
ATOM 761 O O . ASP A 1 95 ? 26.387 -9.054 -53.308 1.00 96.44 95 ASP A O 1
ATOM 765 N N . VAL A 1 96 ? 26.661 -7.760 -51.542 1.00 95.50 96 VAL A N 1
ATOM 766 C CA . VAL A 1 96 ? 27.387 -6.740 -52.304 1.00 95.50 96 VAL A CA 1
ATOM 767 C C . VAL A 1 96 ? 28.610 -6.230 -51.557 1.00 95.50 96 VAL A C 1
ATOM 769 O O . VAL A 1 96 ? 28.785 -6.414 -50.349 1.00 95.50 96 VAL A O 1
ATOM 772 N N . GLN A 1 97 ? 29.495 -5.568 -52.299 1.00 96.56 97 GLN A N 1
ATOM 773 C CA . GLN A 1 97 ? 30.638 -4.862 -51.733 1.00 96.56 97 GLN A CA 1
ATOM 774 C C . GLN A 1 97 ? 30.167 -3.654 -50.903 1.00 96.56 97 GLN A C 1
ATOM 776 O O . GLN A 1 97 ? 29.032 -3.194 -51.030 1.00 96.56 97 GLN A O 1
ATOM 781 N N . ASN A 1 98 ? 31.049 -3.090 -50.073 1.00 95.25 98 ASN A N 1
ATOM 782 C CA . ASN A 1 98 ? 30.764 -1.932 -49.208 1.00 95.25 98 ASN A CA 1
ATOM 783 C C . ASN A 1 98 ? 30.625 -0.599 -49.986 1.00 95.25 98 ASN A C 1
ATOM 785 O O . ASN A 1 98 ? 31.288 0.395 -49.688 1.00 95.25 98 ASN A O 1
ATOM 789 N N . GLU A 1 99 ? 29.785 -0.560 -51.016 1.00 92.12 99 GLU A N 1
ATOM 790 C CA . GLU A 1 99 ? 29.666 0.555 -51.954 1.00 92.12 99 GLU A CA 1
ATOM 791 C C . GLU A 1 99 ? 28.607 1.576 -51.539 1.00 92.12 99 GLU A C 1
ATOM 793 O O . GLU A 1 99 ? 27.558 1.263 -50.971 1.00 92.12 99 GLU A O 1
ATOM 798 N N . ALA A 1 100 ? 28.842 2.844 -51.871 1.00 88.56 100 ALA A N 1
ATOM 799 C CA . ALA A 1 100 ? 27.849 3.882 -51.650 1.00 88.56 100 ALA A CA 1
ATOM 800 C C . ALA A 1 100 ? 26.732 3.826 -52.706 1.00 88.56 100 ALA A C 1
ATOM 802 O O . ALA A 1 100 ? 26.979 3.575 -53.882 1.00 88.56 100 ALA A O 1
ATOM 803 N N . GLY A 1 101 ? 25.503 4.151 -52.302 1.00 86.44 101 GLY A N 1
ATOM 804 C CA . GLY A 1 101 ? 24.393 4.354 -53.246 1.00 86.44 101 GLY A CA 1
ATOM 805 C C . GLY A 1 101 ? 23.016 3.941 -52.741 1.00 86.44 101 GLY A C 1
ATOM 806 O O . GLY A 1 101 ? 22.027 4.296 -53.364 1.00 86.44 101 GLY A O 1
ATOM 807 N N . ARG A 1 102 ? 22.958 3.257 -51.595 1.00 88.75 102 ARG A N 1
ATOM 808 C CA . ARG A 1 102 ? 21.731 2.666 -51.047 1.00 88.75 102 ARG A CA 1
ATOM 809 C C . ARG A 1 102 ? 21.082 3.496 -49.946 1.00 88.75 102 ARG A C 1
ATOM 811 O O . ARG A 1 102 ? 21.760 4.294 -49.271 1.00 88.75 102 ARG A O 1
ATOM 818 N N . PHE A 1 103 ? 19.787 3.253 -49.762 1.00 90.19 103 PHE A N 1
ATOM 819 C CA . PHE A 1 103 ? 18.988 3.729 -48.640 1.00 90.19 103 PHE A CA 1
ATOM 820 C C . PHE A 1 103 ? 19.389 3.058 -47.331 1.00 90.19 103 PHE A C 1
ATOM 822 O O . PHE A 1 103 ? 19.925 1.952 -47.308 1.00 90.19 103 PHE A O 1
ATOM 829 N N . VAL A 1 104 ? 19.111 3.758 -46.236 1.00 92.44 104 VAL A N 1
ATOM 830 C CA . VAL A 1 104 ? 19.361 3.285 -44.878 1.00 92.44 104 VAL A CA 1
ATOM 831 C C . VAL A 1 104 ? 18.032 3.269 -44.146 1.00 92.44 104 VAL A C 1
ATOM 833 O O . VAL A 1 104 ? 17.370 4.304 -44.065 1.00 92.44 104 VAL A O 1
ATOM 836 N N . VAL A 1 105 ? 17.666 2.107 -43.620 1.00 94.12 105 VAL A N 1
ATOM 837 C CA . VAL A 1 105 ? 16.553 1.942 -42.687 1.00 94.12 105 VAL A CA 1
ATOM 838 C C . VAL A 1 105 ? 17.165 1.532 -41.354 1.00 94.12 105 VAL A C 1
ATOM 840 O O . VAL A 1 105 ? 17.923 0.564 -41.287 1.00 94.12 105 VAL A O 1
ATOM 843 N N . CYS A 1 106 ? 16.889 2.325 -40.322 1.00 94.44 106 CYS A N 1
ATOM 844 C CA . CYS A 1 106 ? 17.315 2.018 -38.965 1.00 94.44 106 CYS A CA 1
ATOM 845 C C . CYS A 1 106 ? 16.154 1.385 -38.214 1.00 94.44 106 CYS A C 1
ATOM 847 O O . CYS A 1 106 ? 15.049 1.931 -38.215 1.00 94.44 106 CYS A O 1
ATOM 849 N N . GLU A 1 107 ? 16.436 0.275 -37.558 1.00 92.69 107 GLU A N 1
ATOM 850 C CA . GLU A 1 107 ? 15.531 -0.382 -36.636 1.00 92.69 107 GLU A CA 1
ATOM 851 C C . GLU A 1 107 ? 15.882 0.004 -35.202 1.00 92.69 107 GLU A C 1
ATOM 853 O O . GLU A 1 107 ? 17.040 0.267 -34.859 1.00 92.69 107 GLU A O 1
ATOM 858 N N . TYR A 1 108 ? 14.842 0.088 -34.384 1.00 87.62 108 TYR A N 1
ATOM 859 C CA . TYR A 1 108 ? 14.939 0.355 -32.965 1.00 87.62 108 TYR A CA 1
ATOM 860 C C . TYR A 1 108 ? 14.248 -0.787 -32.246 1.00 87.62 108 TYR A C 1
ATOM 862 O O . TYR A 1 108 ? 13.022 -0.895 -32.320 1.00 87.62 108 TYR A O 1
ATOM 870 N N . ASP A 1 109 ? 15.025 -1.587 -31.520 1.00 77.38 109 ASP A N 1
ATOM 871 C CA . ASP A 1 109 ? 14.473 -2.544 -30.571 1.00 77.38 109 ASP A CA 1
ATOM 872 C C . ASP A 1 109 ? 13.442 -1.841 -29.685 1.00 77.38 109 ASP A C 1
ATOM 874 O O . ASP A 1 109 ? 13.673 -0.718 -29.215 1.00 77.38 109 ASP A O 1
ATOM 878 N N . SER A 1 110 ? 12.299 -2.492 -29.440 1.00 62.66 110 SER A N 1
ATOM 879 C CA . SER A 1 110 ? 11.280 -1.945 -28.545 1.00 62.66 110 SER A CA 1
ATOM 880 C C . SER A 1 110 ? 11.947 -1.538 -27.229 1.00 62.66 110 SER A C 1
ATOM 882 O O . SER A 1 110 ? 12.469 -2.386 -26.497 1.00 62.66 110 SER A O 1
ATOM 884 N N . VAL A 1 111 ? 11.960 -0.236 -26.925 1.00 61.28 111 VAL A N 1
ATOM 885 C CA . VAL A 1 111 ? 12.400 0.239 -25.616 1.00 61.28 111 VAL A CA 1
ATOM 886 C C . VAL A 1 111 ? 11.357 -0.278 -24.644 1.00 61.28 111 VAL A C 1
ATOM 888 O O . VAL A 1 111 ? 10.259 0.264 -24.551 1.00 61.28 111 VAL A O 1
ATOM 891 N N . GLN A 1 112 ? 11.672 -1.388 -23.980 1.00 65.69 112 GLN A N 1
ATOM 892 C CA . GLN A 1 112 ? 10.813 -1.937 -22.945 1.00 65.69 112 GLN A CA 1
ATOM 893 C C . GLN A 1 112 ? 10.489 -0.802 -21.969 1.00 65.69 112 GLN A C 1
ATOM 895 O O . GLN A 1 112 ? 11.431 -0.161 -21.476 1.00 65.69 112 GLN A O 1
ATOM 900 N N . PRO A 1 113 ? 9.199 -0.523 -21.700 1.00 75.69 113 PRO A N 1
ATOM 901 C CA . PRO A 1 113 ? 8.819 0.567 -20.819 1.00 75.69 113 PRO A CA 1
ATOM 902 C C . PRO A 1 113 ? 9.550 0.388 -19.495 1.00 75.69 113 PRO A C 1
ATOM 904 O O . PRO A 1 113 ? 9.456 -0.659 -18.846 1.00 75.69 113 PRO A O 1
ATOM 907 N N . LYS A 1 114 ? 10.346 1.385 -19.109 1.00 82.81 114 LYS A N 1
ATOM 908 C CA . LYS A 1 114 ? 11.254 1.234 -17.977 1.00 82.81 114 LYS A CA 1
ATOM 909 C C . LYS A 1 114 ? 10.635 1.841 -16.735 1.00 82.81 114 LYS A C 1
ATOM 911 O O . LYS A 1 114 ? 10.403 3.044 -16.656 1.00 82.81 114 LYS A O 1
ATOM 916 N N . LEU A 1 115 ? 10.460 0.993 -15.729 1.00 89.00 115 LEU A N 1
ATOM 917 C CA . LEU A 1 115 ? 10.087 1.378 -14.377 1.00 89.00 115 LEU A CA 1
ATOM 918 C C . LEU A 1 115 ? 11.287 1.165 -13.453 1.00 89.00 115 LEU A C 1
ATOM 920 O O . LEU A 1 115 ? 11.700 0.029 -13.234 1.00 89.00 115 LEU A O 1
ATOM 924 N N . THR A 1 116 ? 11.867 2.241 -12.918 1.00 90.38 116 THR A N 1
ATOM 925 C CA . THR A 1 116 ? 13.034 2.145 -12.024 1.00 90.38 116 THR A CA 1
ATOM 926 C C . THR A 1 116 ? 12.708 2.718 -10.645 1.00 90.38 116 THR A C 1
ATOM 928 O O . THR A 1 116 ? 12.479 3.925 -10.537 1.00 90.38 116 THR A O 1
ATOM 931 N N . PRO A 1 117 ? 12.703 1.907 -9.571 1.00 92.50 117 PRO A N 1
ATOM 932 C CA . PRO A 1 117 ? 12.544 2.423 -8.215 1.00 92.50 117 PRO A CA 1
ATOM 933 C C . PRO A 1 117 ? 13.779 3.248 -7.828 1.00 92.50 117 PRO A C 1
ATOM 935 O O . PRO A 1 117 ? 14.911 2.774 -7.915 1.00 92.50 117 PRO A O 1
ATOM 938 N N . VAL A 1 118 ? 13.564 4.490 -7.402 1.00 93.50 118 VAL A N 1
ATOM 939 C CA . VAL A 1 118 ? 14.623 5.394 -6.925 1.00 93.50 118 VAL A CA 1
ATOM 940 C C . VAL A 1 118 ? 14.680 5.388 -5.402 1.00 93.50 118 VAL A C 1
ATOM 942 O O . VAL A 1 118 ? 15.760 5.326 -4.822 1.00 93.50 118 VAL A O 1
ATOM 945 N N . ALA A 1 119 ? 13.516 5.430 -4.753 1.00 92.81 119 ALA A N 1
ATOM 946 C CA . ALA A 1 119 ? 13.407 5.440 -3.302 1.00 92.81 119 ALA A CA 1
ATOM 947 C C . ALA A 1 119 ? 12.036 4.956 -2.833 1.00 92.81 119 ALA A C 1
ATOM 949 O O . ALA A 1 119 ? 11.102 4.766 -3.618 1.00 92.81 119 ALA A O 1
ATOM 950 N N . SER A 1 120 ? 11.897 4.792 -1.522 1.00 94.38 120 SER A N 1
ATOM 951 C CA . SER A 1 120 ? 10.610 4.547 -0.879 1.00 94.38 120 SER A CA 1
ATOM 952 C C . SER A 1 120 ? 10.550 5.233 0.480 1.00 94.38 120 SER A C 1
ATOM 954 O O . SER A 1 120 ? 11.582 5.508 1.093 1.00 94.38 120 SER A O 1
ATOM 956 N N . SER A 1 121 ? 9.341 5.523 0.943 1.00 94.31 121 SER A N 1
ATOM 957 C CA . SER A 1 121 ? 9.081 6.077 2.270 1.00 94.31 121 SER A CA 1
ATOM 958 C C . SER A 1 121 ? 7.722 5.619 2.791 1.00 94.31 121 SER A C 1
ATOM 960 O O . SER A 1 121 ? 6.879 5.127 2.037 1.00 94.31 121 SER A O 1
ATOM 962 N N . LEU A 1 122 ? 7.489 5.797 4.090 1.00 94.31 122 LEU A N 1
ATOM 963 C CA . LEU A 1 122 ? 6.196 5.530 4.714 1.00 94.31 122 LEU A CA 1
ATOM 964 C C . LEU A 1 122 ? 5.546 6.835 5.158 1.00 94.31 122 LEU A C 1
ATOM 966 O O . LEU A 1 122 ? 6.198 7.702 5.734 1.00 94.31 122 LEU A O 1
ATOM 970 N N . SER A 1 123 ? 4.246 6.950 4.920 1.00 91.69 123 SER A N 1
ATOM 971 C CA . SER A 1 123 ? 3.389 7.959 5.531 1.00 91.69 123 SER A CA 1
ATOM 972 C C . SER A 1 123 ? 2.500 7.290 6.572 1.00 91.69 123 SER A C 1
ATOM 974 O O . SER A 1 123 ? 1.812 6.312 6.272 1.00 91.69 123 SER A O 1
ATOM 976 N N . LEU A 1 124 ? 2.520 7.826 7.791 1.00 85.69 124 LEU A N 1
ATOM 977 C CA . LEU A 1 124 ? 1.727 7.324 8.908 1.00 85.69 124 LEU A CA 1
ATOM 978 C C . LEU A 1 124 ? 0.330 7.958 8.866 1.00 85.69 124 LEU A C 1
ATOM 980 O O . LEU A 1 124 ? 0.141 9.114 9.249 1.00 85.69 124 LEU A O 1
ATOM 984 N N . SER A 1 125 ? -0.638 7.196 8.371 1.00 82.25 125 SER A N 1
ATOM 985 C CA . SER A 1 125 ? -2.072 7.507 8.393 1.00 82.25 125 SER A CA 1
ATOM 986 C C . SER A 1 125 ? -2.823 6.407 9.157 1.00 82.25 125 SER A C 1
ATOM 988 O O . SER A 1 125 ? -2.195 5.603 9.843 1.00 82.25 125 SER A O 1
ATOM 990 N N . ASP A 1 126 ? -4.152 6.360 9.069 1.00 76.38 126 ASP A N 1
ATOM 991 C CA . ASP A 1 126 ? -4.937 5.218 9.565 1.00 76.38 126 ASP A CA 1
ATOM 992 C C . ASP A 1 126 ? -4.486 3.886 8.945 1.00 76.38 126 ASP A C 1
ATOM 994 O O . ASP A 1 126 ? -4.461 2.859 9.625 1.00 76.38 126 ASP A O 1
ATOM 998 N N . ASN A 1 127 ? -4.069 3.933 7.680 1.00 86.38 127 ASN A N 1
ATOM 999 C CA . ASN A 1 127 ? -3.279 2.914 7.002 1.00 86.38 127 ASN A CA 1
ATOM 1000 C C . ASN A 1 127 ? -1.796 3.278 6.908 1.00 86.38 127 ASN A C 1
ATOM 1002 O O . ASN A 1 127 ? -1.409 4.447 7.005 1.00 86.38 127 ASN A O 1
ATOM 1006 N N . ILE A 1 128 ? -0.961 2.275 6.627 1.00 91.94 128 ILE A N 1
ATOM 1007 C CA . ILE A 1 128 ? 0.438 2.505 6.274 1.00 91.94 128 ILE A CA 1
ATOM 1008 C C . ILE A 1 128 ? 0.480 2.885 4.796 1.00 91.94 128 ILE A C 1
ATOM 1010 O O . ILE A 1 128 ? 0.317 2.038 3.917 1.00 91.94 128 ILE A O 1
ATOM 1014 N N . GLY A 1 129 ? 0.683 4.171 4.514 1.00 94.00 129 GLY A N 1
ATOM 1015 C CA . GLY A 1 129 ? 0.879 4.634 3.146 1.00 94.00 129 GLY A CA 1
ATOM 1016 C C . GLY A 1 129 ? 2.302 4.328 2.700 1.00 94.00 129 GLY A C 1
ATOM 1017 O O . GLY A 1 129 ? 3.251 4.956 3.165 1.00 94.00 129 GLY A O 1
ATOM 1018 N N . PHE A 1 130 ? 2.459 3.358 1.807 1.00 95.75 130 PHE A N 1
ATOM 1019 C CA . PHE A 1 130 ? 3.741 3.024 1.209 1.00 95.75 130 PHE A CA 1
ATOM 1020 C C . PHE A 1 130 ? 3.953 3.849 -0.055 1.00 95.75 130 PHE A C 1
ATOM 1022 O O . PHE A 1 130 ? 3.260 3.667 -1.059 1.00 95.75 130 PHE A O 1
ATOM 1029 N N . ASN A 1 131 ? 4.892 4.788 0.022 1.00 95.44 131 ASN A N 1
ATOM 1030 C CA . ASN A 1 131 ? 5.241 5.692 -1.061 1.00 95.44 131 ASN A CA 1
ATOM 1031 C C . ASN A 1 131 ? 6.455 5.130 -1.797 1.00 95.44 131 ASN A C 1
ATOM 1033 O O . ASN A 1 131 ? 7.495 4.892 -1.182 1.00 95.44 131 ASN A O 1
ATOM 1037 N N . ILE A 1 132 ? 6.346 4.965 -3.110 1.00 95.62 132 ILE A N 1
ATOM 1038 C CA . ILE A 1 132 ? 7.438 4.507 -3.965 1.00 95.62 132 ILE A CA 1
ATOM 1039 C C . ILE A 1 132 ? 7.688 5.568 -5.026 1.00 95.62 132 ILE A C 1
ATOM 1041 O O . ILE A 1 132 ? 6.777 5.987 -5.738 1.00 95.62 132 ILE A O 1
ATOM 1045 N N . TYR A 1 133 ? 8.936 6.009 -5.113 1.00 96.06 133 TYR A N 1
ATOM 1046 C CA . TYR A 1 133 ? 9.376 7.038 -6.041 1.00 96.06 133 TYR A CA 1
ATOM 1047 C C . TYR A 1 133 ? 10.000 6.347 -7.242 1.00 96.06 133 TYR A C 1
ATOM 1049 O O . TYR A 1 133 ? 11.055 5.722 -7.121 1.00 96.06 133 TYR A O 1
ATOM 1057 N N . MET A 1 134 ? 9.321 6.412 -8.382 1.00 95.25 134 MET A N 1
ATOM 1058 C CA . MET A 1 134 ? 9.683 5.655 -9.575 1.00 95.25 134 MET A CA 1
ATOM 1059 C C . MET A 1 134 ? 10.077 6.596 -10.706 1.00 95.25 134 MET A C 1
ATOM 1061 O O . MET A 1 134 ? 9.317 7.489 -11.076 1.00 95.25 134 MET A O 1
ATOM 1065 N N . GLN A 1 135 ? 11.262 6.381 -11.269 1.00 94.81 135 GLN A N 1
ATOM 1066 C CA . GLN A 1 135 ? 11.644 6.980 -12.538 1.00 94.81 135 GLN A CA 1
ATOM 1067 C C . GLN A 1 135 ? 11.011 6.162 -13.666 1.00 94.81 135 GLN A C 1
ATOM 1069 O O . GLN A 1 135 ? 11.119 4.932 -13.682 1.00 94.81 135 GLN A O 1
ATOM 1074 N N . ILE A 1 136 ? 10.346 6.858 -14.581 1.00 94.06 136 ILE A N 1
ATOM 1075 C CA . ILE A 1 136 ? 9.606 6.282 -15.703 1.00 94.06 136 ILE A CA 1
ATOM 1076 C C . ILE A 1 136 ? 10.242 6.789 -16.996 1.00 94.06 136 ILE A C 1
ATOM 1078 O O . ILE A 1 136 ? 10.628 7.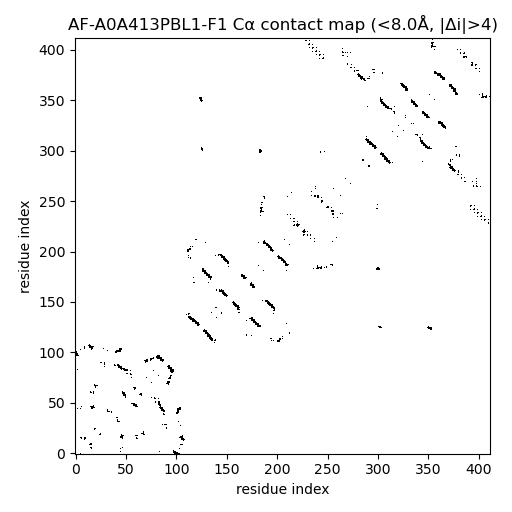956 -17.052 1.00 94.06 136 ILE A O 1
ATOM 1082 N N . SER A 1 137 ? 10.405 5.916 -17.990 1.00 90.44 137 SER A N 1
ATOM 1083 C CA . SER A 1 137 ? 10.989 6.280 -19.285 1.00 90.44 137 SER A CA 1
ATOM 1084 C C . SER A 1 137 ? 10.111 7.253 -20.079 1.00 90.44 137 SER A C 1
ATOM 1086 O O . SER A 1 137 ? 8.884 7.248 -19.966 1.00 90.44 137 SER A O 1
ATOM 1088 N N . ASP A 1 138 ? 10.751 8.087 -20.901 1.00 89.19 138 ASP A N 1
ATOM 1089 C CA . ASP A 1 138 ? 10.078 9.158 -21.647 1.00 89.19 138 ASP A CA 1
ATOM 1090 C C . ASP A 1 138 ? 9.025 8.632 -22.632 1.00 89.19 138 ASP A C 1
ATOM 1092 O O . ASP A 1 138 ? 8.011 9.291 -22.838 1.00 89.19 138 ASP A O 1
ATOM 1096 N N . ASP A 1 139 ? 9.217 7.431 -23.188 1.00 86.44 139 ASP A N 1
ATOM 1097 C CA . ASP A 1 139 ? 8.261 6.775 -24.091 1.00 86.44 139 ASP A CA 1
ATOM 1098 C C . ASP A 1 139 ? 6.943 6.382 -23.401 1.00 86.44 139 ASP A C 1
ATOM 1100 O O . ASP A 1 139 ? 5.912 6.265 -24.056 1.00 86.44 139 ASP A O 1
ATOM 1104 N N . VAL A 1 140 ? 6.975 6.169 -22.083 1.00 92.19 140 VAL A N 1
ATOM 1105 C CA . VAL A 1 140 ? 5.778 5.931 -21.268 1.00 92.19 140 VAL A CA 1
ATOM 1106 C C . VAL A 1 140 ? 5.159 7.257 -20.850 1.00 92.19 140 VAL A C 1
ATOM 1108 O O . VAL A 1 140 ? 3.942 7.378 -20.797 1.00 92.19 140 VAL A O 1
ATOM 1111 N N . LEU A 1 141 ? 5.982 8.258 -20.527 1.00 92.75 141 LEU A N 1
ATOM 1112 C CA . LEU A 1 141 ? 5.492 9.579 -20.125 1.00 92.75 141 LEU A CA 1
ATOM 1113 C C . LEU A 1 141 ? 4.828 10.342 -21.278 1.00 92.75 141 LEU A C 1
ATOM 1115 O O . LEU A 1 141 ? 3.987 11.196 -21.010 1.00 92.75 141 LEU A O 1
ATOM 1119 N N . SER A 1 142 ? 5.198 10.049 -22.527 1.00 91.31 142 SER A N 1
ATOM 1120 C CA . SER A 1 142 ? 4.563 10.591 -23.733 1.00 91.31 142 SER A CA 1
ATOM 1121 C C . SER A 1 142 ? 3.320 9.815 -24.185 1.00 91.31 142 SER A C 1
ATOM 1123 O O . SER A 1 142 ? 2.628 10.264 -25.098 1.00 91.31 142 SER A O 1
ATOM 1125 N N . ASP A 1 143 ? 3.021 8.676 -23.555 1.00 92.56 143 ASP A N 1
ATOM 1126 C CA . ASP A 1 143 ? 1.833 7.868 -23.817 1.00 92.56 143 ASP A CA 1
ATOM 1127 C C . ASP A 1 143 ? 0.710 8.232 -22.831 1.00 92.56 143 ASP A C 1
ATOM 1129 O O . ASP A 1 143 ? 0.665 7.761 -21.691 1.00 92.56 143 ASP A O 1
ATOM 1133 N N . ASP A 1 144 ? -0.234 9.061 -23.285 1.00 93.44 144 ASP A N 1
ATOM 1134 C CA . ASP A 1 144 ? -1.369 9.534 -22.480 1.00 93.44 144 ASP A CA 1
ATOM 1135 C C . ASP A 1 144 ? -2.267 8.401 -21.946 1.00 93.44 144 ASP A C 1
ATOM 1137 O O . ASP A 1 144 ? -2.963 8.584 -20.940 1.00 93.44 144 ASP A O 1
ATOM 1141 N N . GLY A 1 145 ? -2.266 7.233 -22.600 1.00 95.62 145 GLY A N 1
ATOM 1142 C CA . GLY A 1 145 ? -3.036 6.062 -22.183 1.00 95.62 145 GLY A CA 1
ATOM 1143 C C . GLY A 1 145 ? -2.242 5.052 -21.351 1.00 95.62 145 GLY A C 1
ATOM 1144 O O . GLY A 1 145 ? -2.808 4.034 -20.945 1.00 95.62 145 GLY A O 1
ATOM 1145 N N . ALA A 1 146 ? -0.969 5.321 -21.040 1.00 96.81 146 ALA A N 1
ATOM 1146 C CA . ALA A 1 146 ? -0.168 4.437 -20.205 1.00 96.81 146 ALA A CA 1
ATOM 1147 C C . ALA A 1 146 ? -0.719 4.333 -18.773 1.00 96.81 146 ALA A C 1
ATOM 1149 O O . ALA A 1 146 ? -1.050 5.322 -18.105 1.00 96.81 146 ALA A O 1
ATOM 1150 N N . MET A 1 147 ? -0.755 3.106 -18.256 1.00 97.94 147 MET A N 1
ATOM 1151 C CA . MET A 1 147 ? -1.331 2.759 -16.960 1.00 97.94 147 MET A CA 1
ATOM 1152 C C . MET A 1 147 ? -0.282 2.154 -16.026 1.00 97.94 147 MET A C 1
ATOM 1154 O O . MET A 1 147 ? 0.490 1.280 -16.413 1.00 97.94 147 MET A O 1
ATOM 1158 N N . MET A 1 148 ? -0.319 2.553 -14.755 1.00 97.69 148 MET A N 1
ATOM 1159 C CA . MET A 1 148 ? 0.284 1.797 -13.660 1.00 97.69 148 MET A CA 1
ATOM 1160 C C . MET A 1 148 ? -0.672 0.683 -13.248 1.00 97.69 148 MET A C 1
ATOM 1162 O O . MET A 1 148 ? -1.843 0.937 -12.946 1.00 97.69 148 MET A O 1
ATOM 1166 N N . ILE A 1 149 ? -0.155 -0.537 -13.187 1.00 97.81 149 ILE A N 1
ATOM 1167 C CA . ILE A 1 149 ? -0.851 -1.712 -12.683 1.00 97.81 149 ILE A CA 1
ATOM 1168 C C . ILE A 1 149 ? -0.196 -2.103 -11.361 1.00 97.81 149 ILE A C 1
ATOM 1170 O O . ILE A 1 149 ? 0.978 -2.469 -11.323 1.00 97.81 149 ILE A O 1
ATOM 1174 N N . ILE A 1 150 ? -0.966 -2.022 -10.279 1.00 97.44 150 ILE A N 1
ATOM 1175 C CA . ILE A 1 150 ? -0.544 -2.411 -8.934 1.00 97.44 150 ILE A CA 1
ATOM 1176 C C . ILE A 1 150 ? -1.328 -3.658 -8.550 1.00 97.44 150 ILE A C 1
ATOM 1178 O O . ILE A 1 150 ? -2.556 -3.630 -8.549 1.00 97.44 150 ILE A O 1
ATOM 1182 N N . THR A 1 151 ? -0.633 -4.745 -8.237 1.00 96.81 151 THR A N 1
ATOM 1183 C CA . THR A 1 151 ? -1.252 -5.979 -7.737 1.00 96.81 151 THR A CA 1
ATOM 1184 C C . THR A 1 151 ? -0.914 -6.137 -6.266 1.00 96.81 151 THR A C 1
ATOM 1186 O O . THR A 1 151 ? 0.262 -6.196 -5.901 1.00 96.81 151 THR A O 1
ATOM 1189 N N . ASN A 1 152 ? -1.947 -6.190 -5.433 1.00 92.25 152 ASN A N 1
ATOM 1190 C CA . ASN A 1 152 ? -1.824 -6.405 -4.000 1.00 92.25 152 ASN A CA 1
ATOM 1191 C C . ASN A 1 152 ? -1.589 -7.886 -3.678 1.00 92.25 152 ASN A C 1
ATOM 1193 O O . ASN A 1 152 ? -1.839 -8.767 -4.500 1.00 92.25 152 ASN A O 1
ATOM 1197 N N . SER A 1 153 ? -1.166 -8.173 -2.447 1.00 87.88 153 SER A N 1
ATOM 1198 C CA . SER A 1 153 ? -0.898 -9.543 -1.990 1.00 87.88 153 SER A CA 1
ATOM 1199 C C . SER A 1 153 ? -2.134 -10.446 -1.965 1.00 87.88 153 SER A C 1
ATOM 1201 O O . SER A 1 153 ? -2.000 -11.662 -2.000 1.00 87.88 153 SER A O 1
ATOM 1203 N N . ASP A 1 154 ? -3.329 -9.859 -1.908 1.00 86.12 154 ASP A N 1
ATOM 1204 C CA . ASP A 1 154 ? -4.614 -10.558 -1.989 1.00 86.12 154 ASP A CA 1
ATOM 1205 C C . ASP A 1 154 ? -5.113 -10.743 -3.436 1.00 86.12 154 ASP A C 1
ATOM 1207 O O . ASP A 1 154 ? -6.223 -11.219 -3.655 1.00 86.12 154 ASP A O 1
ATOM 1211 N N . GLY A 1 155 ? -4.301 -10.370 -4.430 1.00 89.75 155 GLY A N 1
ATOM 1212 C CA . GLY A 1 155 ? -4.632 -10.469 -5.850 1.00 89.75 155 GLY A CA 1
ATOM 1213 C C . GLY A 1 155 ? -5.469 -9.306 -6.382 1.00 89.75 155 GLY A C 1
ATOM 1214 O O . GLY A 1 155 ? -5.735 -9.260 -7.583 1.00 89.75 155 GLY A O 1
ATOM 1215 N N . ASN A 1 156 ? -5.858 -8.342 -5.539 1.00 93.06 156 ASN A N 1
ATOM 1216 C CA . ASN A 1 156 ? -6.577 -7.162 -6.008 1.00 93.06 156 ASN A CA 1
ATOM 1217 C C . ASN A 1 156 ? -5.689 -6.324 -6.932 1.00 93.06 156 ASN A C 1
ATOM 1219 O O . ASN A 1 156 ? -4.568 -5.955 -6.575 1.00 93.06 156 ASN A O 1
ATOM 1223 N N . VAL A 1 157 ? -6.215 -5.993 -8.112 1.00 96.31 157 VAL A N 1
ATOM 1224 C CA . VAL A 1 157 ? -5.507 -5.211 -9.130 1.00 96.31 157 VAL A CA 1
ATOM 1225 C C . VAL A 1 157 ? -6.070 -3.798 -9.189 1.00 96.31 157 VAL A C 1
ATOM 1227 O O . VAL A 1 157 ? -7.255 -3.592 -9.448 1.00 96.31 157 VAL A O 1
ATOM 1230 N N . ILE A 1 158 ? -5.196 -2.813 -9.014 1.00 96.12 158 ILE A N 1
ATOM 1231 C CA . ILE A 1 158 ? -5.489 -1.392 -9.178 1.00 96.12 158 ILE A CA 1
ATOM 1232 C C . ILE A 1 158 ? -4.842 -0.931 -10.481 1.00 96.12 158 ILE A C 1
ATOM 1234 O O . ILE A 1 158 ? -3.642 -1.108 -10.682 1.00 96.12 158 ILE A O 1
ATOM 1238 N N . LYS A 1 159 ? -5.635 -0.312 -11.359 1.00 97.06 159 LYS A N 1
ATOM 1239 C CA . LYS A 1 159 ? -5.155 0.304 -12.600 1.00 97.06 159 LYS A CA 1
ATOM 1240 C C . LYS A 1 159 ? -5.398 1.804 -12.541 1.00 97.06 159 LYS A C 1
ATOM 1242 O O . LYS A 1 159 ? -6.539 2.220 -12.342 1.00 97.06 159 LYS A O 1
ATOM 1247 N N . LYS A 1 160 ? -4.353 2.613 -12.707 1.00 97.31 160 LYS A N 1
ATOM 1248 C CA . LYS A 1 160 ? -4.475 4.079 -12.763 1.00 97.31 160 LYS A CA 1
ATOM 1249 C C . LYS A 1 160 ? -3.574 4.668 -13.847 1.00 97.31 160 LYS A C 1
ATOM 1251 O O . LYS A 1 160 ? -2.468 4.159 -14.015 1.00 97.31 160 LYS A O 1
ATOM 1256 N N . PRO A 1 161 ? -3.994 5.743 -14.535 1.00 97.81 161 PRO A N 1
ATOM 1257 C CA . PRO A 1 161 ? -3.146 6.416 -15.515 1.00 97.81 161 PRO A CA 1
ATOM 1258 C C . PRO A 1 161 ? -1.836 6.891 -14.891 1.00 97.81 161 PRO A C 1
ATOM 1260 O O . PRO A 1 161 ? -1.847 7.431 -13.780 1.00 97.81 161 PRO A O 1
ATOM 1263 N N . ILE A 1 162 ? -0.717 6.746 -15.603 1.00 97.06 162 ILE A N 1
ATOM 1264 C CA . ILE A 1 162 ? 0.594 7.246 -15.154 1.00 97.06 162 ILE A CA 1
ATOM 1265 C C . ILE A 1 162 ? 0.547 8.764 -14.912 1.00 97.06 162 ILE A C 1
ATOM 1267 O O . ILE A 1 162 ? 1.133 9.271 -13.950 1.00 97.06 162 ILE A O 1
ATOM 1271 N N . SER A 1 163 ? -0.228 9.482 -15.725 1.00 95.62 163 SER A N 1
ATOM 1272 C CA . SER A 1 163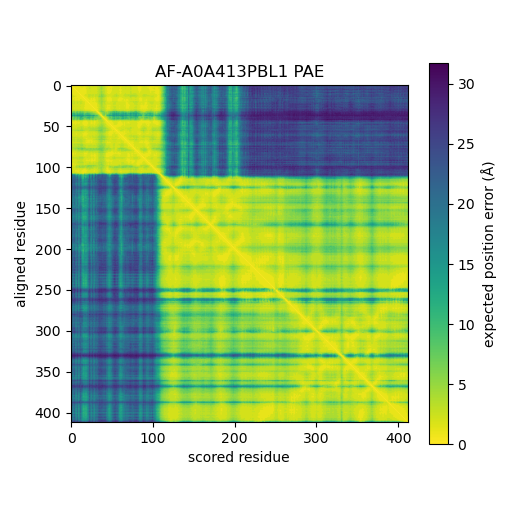 ? -0.483 10.920 -15.602 1.00 95.62 163 SER A CA 1
ATOM 1273 C C . SER A 1 163 ? -1.176 11.321 -14.292 1.00 95.62 163 SER A C 1
ATOM 1275 O O . SER A 1 163 ? -0.983 12.443 -13.833 1.00 95.62 163 SER A O 1
ATOM 1277 N N . SER A 1 164 ? -1.915 10.410 -13.644 1.00 96.44 164 SER A N 1
ATOM 1278 C CA . SER A 1 164 ? -2.627 10.691 -12.386 1.00 96.44 164 SER A CA 1
ATOM 1279 C C . SER A 1 164 ? -1.721 10.753 -11.152 1.00 96.44 164 SER A C 1
ATOM 1281 O O . SER A 1 164 ? -2.141 11.244 -10.104 1.00 96.44 164 SER A O 1
ATOM 1283 N N . TYR A 1 165 ? -0.486 10.255 -11.257 1.00 96.38 165 TYR A N 1
ATOM 1284 C CA . TYR A 1 165 ? 0.469 10.275 -10.156 1.00 96.38 165 TYR A CA 1
ATOM 1285 C C . TYR A 1 165 ? 1.248 11.587 -10.123 1.00 96.38 165 TYR A C 1
ATOM 1287 O O . TYR A 1 165 ? 1.707 12.087 -11.156 1.00 96.38 165 TYR A O 1
ATOM 1295 N N . GLU A 1 166 ? 1.442 12.100 -8.909 1.00 95.69 166 GLU A N 1
ATOM 1296 C CA . GLU A 1 166 ? 2.247 13.287 -8.632 1.00 95.69 166 GLU A CA 1
ATOM 1297 C C . GLU A 1 166 ? 3.671 13.105 -9.180 1.00 95.69 166 GLU A C 1
ATOM 1299 O O . GLU A 1 166 ? 4.326 12.091 -8.916 1.00 95.69 166 GLU A O 1
ATOM 1304 N N . THR A 1 167 ? 4.147 14.093 -9.940 1.00 95.69 167 THR A N 1
ATOM 1305 C CA . T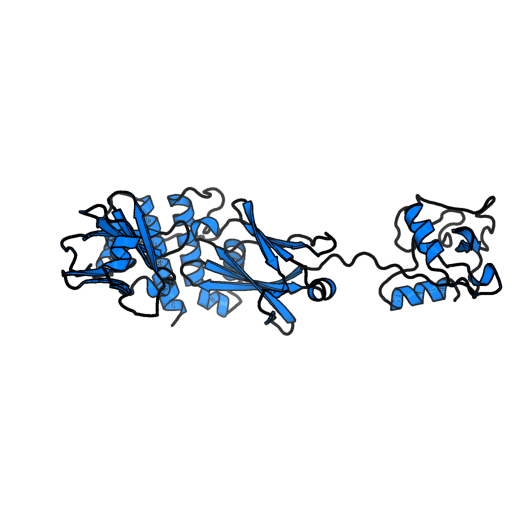HR A 1 167 ? 5.559 14.200 -10.321 1.00 95.69 167 THR A CA 1
ATOM 1306 C C . THR A 1 167 ? 6.287 15.021 -9.265 1.00 95.69 167 THR A C 1
ATOM 1308 O O . THR A 1 167 ? 5.859 16.122 -8.932 1.00 95.69 167 THR A O 1
ATOM 1311 N N . THR A 1 168 ? 7.404 14.506 -8.766 1.00 94.69 168 THR A N 1
ATOM 1312 C CA . THR A 1 168 ? 8.262 15.195 -7.799 1.00 94.69 168 THR A CA 1
ATOM 1313 C C . THR A 1 168 ? 9.734 14.947 -8.123 1.00 94.69 168 THR A C 1
ATOM 1315 O O . THR A 1 168 ? 10.053 14.187 -9.039 1.00 94.69 168 THR A O 1
ATOM 1318 N N . THR A 1 169 ? 10.635 15.582 -7.378 1.00 93.00 169 THR A N 1
ATOM 1319 C CA . THR A 1 169 ? 12.082 15.407 -7.531 1.00 93.00 169 THR A CA 1
ATOM 1320 C C . THR A 1 169 ? 12.640 14.674 -6.320 1.00 93.00 169 THR A C 1
ATOM 1322 O O . THR A 1 169 ? 12.419 15.088 -5.183 1.00 93.00 169 THR A O 1
ATOM 1325 N N . TYR A 1 170 ? 13.393 13.602 -6.553 1.00 86.06 170 TYR A N 1
ATOM 1326 C CA . TYR A 1 170 ? 14.109 12.876 -5.506 1.00 86.06 170 TYR A CA 1
ATOM 1327 C C . TYR A 1 170 ? 15.552 12.638 -5.946 1.00 86.06 170 TYR A C 1
ATOM 1329 O O . TYR A 1 170 ? 15.770 12.036 -6.996 1.00 86.06 170 TYR A O 1
ATOM 1337 N N . GLN A 1 171 ? 16.532 13.108 -5.162 1.00 84.50 171 GLN A N 1
ATOM 1338 C CA . GLN A 1 171 ? 17.965 13.034 -5.507 1.00 84.50 171 GLN A CA 1
ATOM 1339 C C . GLN A 1 171 ? 18.243 13.498 -6.954 1.00 84.50 171 GLN A C 1
ATOM 1341 O O . GLN A 1 171 ? 18.829 12.765 -7.747 1.00 84.50 171 GLN A O 1
ATOM 1346 N N . ASP A 1 172 ? 17.731 14.681 -7.310 1.00 89.00 172 ASP A N 1
ATOM 1347 C CA . ASP A 1 172 ? 17.846 15.307 -8.640 1.00 89.00 172 ASP A CA 1
ATOM 1348 C C . ASP A 1 172 ? 17.222 14.524 -9.813 1.00 89.00 172 ASP A C 1
ATOM 1350 O O . ASP A 1 172 ? 17.408 14.878 -10.977 1.00 89.00 172 ASP A O 1
ATOM 1354 N N . LYS A 1 173 ? 16.426 13.484 -9.533 1.00 89.19 173 LYS A N 1
ATOM 1355 C CA . LYS A 1 173 ? 15.670 12.733 -10.543 1.00 89.19 173 LYS A CA 1
ATOM 1356 C C . LYS A 1 173 ? 14.196 13.108 -10.506 1.00 89.19 173 LYS A C 1
ATOM 1358 O O . LYS A 1 173 ? 13.581 13.096 -9.440 1.00 89.19 173 LYS A O 1
ATOM 1363 N N . SER A 1 174 ? 13.622 13.372 -11.679 1.00 94.19 174 SER A N 1
ATOM 1364 C CA . SER A 1 174 ? 12.170 13.467 -11.854 1.00 94.19 174 SER A CA 1
ATOM 1365 C C . SER A 1 174 ? 11.549 12.079 -11.695 1.00 94.19 174 SER A C 1
ATOM 1367 O O . SER A 1 174 ? 11.946 11.129 -12.374 1.00 94.19 174 SER A O 1
ATOM 1369 N N . VAL A 1 175 ? 10.612 11.947 -10.761 1.00 96.81 175 VAL A N 1
ATOM 1370 C CA . VAL A 1 175 ? 9.996 10.673 -10.377 1.00 96.81 175 VAL A CA 1
ATOM 1371 C C . VAL A 1 175 ? 8.488 10.823 -10.211 1.00 96.81 175 VAL A C 1
ATOM 1373 O O . VAL A 1 175 ? 7.990 11.866 -9.788 1.00 96.81 175 VAL A O 1
ATOM 1376 N N . LYS A 1 176 ? 7.751 9.748 -10.490 1.00 97.31 176 LYS A N 1
ATOM 1377 C CA . LYS A 1 176 ? 6.350 9.597 -10.093 1.00 97.31 176 LYS A CA 1
ATOM 1378 C C . LYS A 1 176 ? 6.270 9.036 -8.678 1.00 97.31 176 LYS A C 1
ATOM 1380 O O . LYS A 1 176 ? 6.921 8.037 -8.368 1.00 97.31 176 LYS A O 1
ATOM 1385 N N . LYS A 1 177 ? 5.455 9.656 -7.824 1.00 96.56 177 LYS A N 1
ATOM 1386 C CA . LYS A 1 177 ? 5.168 9.170 -6.471 1.00 96.56 177 LYS A CA 1
ATOM 1387 C C . LYS A 1 177 ? 3.944 8.256 -6.497 1.00 96.56 177 LYS A C 1
ATOM 1389 O O . LYS A 1 177 ? 2.809 8.715 -6.620 1.00 96.56 177 LYS A O 1
ATOM 1394 N N . ILE A 1 178 ? 4.178 6.957 -6.360 1.00 96.12 178 ILE A N 1
ATOM 1395 C CA . ILE A 1 178 ? 3.137 5.929 -6.310 1.00 96.12 178 ILE A CA 1
ATOM 1396 C C . ILE A 1 178 ? 2.821 5.629 -4.846 1.00 96.12 178 ILE A C 1
ATOM 1398 O O . ILE A 1 178 ? 3.719 5.276 -4.087 1.00 96.12 178 ILE A O 1
ATOM 1402 N N . VAL A 1 179 ? 1.557 5.766 -4.440 1.00 94.06 179 VAL A N 1
ATOM 1403 C CA . VAL A 1 179 ? 1.125 5.520 -3.053 1.00 94.06 179 VAL A CA 1
ATOM 1404 C C . VAL A 1 179 ? 0.200 4.313 -3.001 1.00 94.06 179 VAL A C 1
ATOM 1406 O O . VAL A 1 179 ? -0.822 4.287 -3.689 1.00 94.06 179 VAL A O 1
ATOM 1409 N N . SER A 1 180 ? 0.547 3.334 -2.167 1.00 93.00 180 SER A N 1
ATOM 1410 C CA . SER A 1 180 ? -0.292 2.169 -1.863 1.00 93.00 180 SER A CA 1
ATOM 1411 C C . SER A 1 180 ? -0.609 2.134 -0.374 1.00 93.00 180 SER A C 1
ATOM 1413 O O . SER A 1 180 ? 0.299 2.201 0.450 1.00 93.00 180 SER A O 1
ATOM 1415 N N . MET A 1 181 ? -1.889 2.039 -0.022 1.00 91.88 181 MET A N 1
ATOM 1416 C CA . MET A 1 181 ? -2.316 1.907 1.372 1.00 91.88 181 MET A CA 1
ATOM 1417 C C . MET A 1 181 ? -2.285 0.434 1.767 1.00 91.88 181 MET A C 1
ATOM 1419 O O . MET A 1 181 ? -2.926 -0.391 1.118 1.00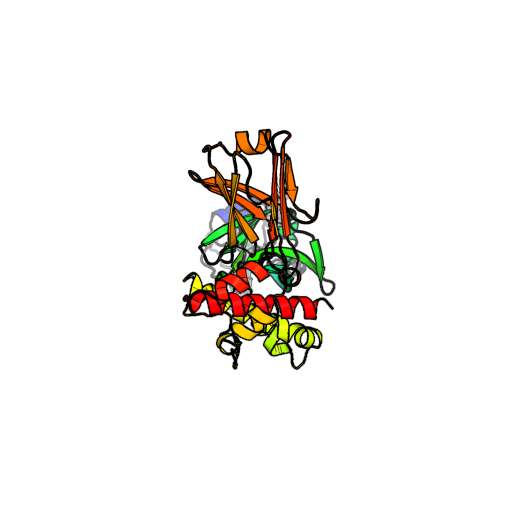 91.88 181 MET A O 1
ATOM 1423 N N . VAL A 1 182 ? -1.536 0.113 2.818 1.00 92.25 182 VAL A N 1
ATOM 1424 C CA . VAL A 1 182 ? -1.335 -1.256 3.296 1.00 92.25 182 VAL A CA 1
ATOM 1425 C C . VAL A 1 182 ? -1.783 -1.336 4.749 1.00 92.25 182 VAL A C 1
ATOM 1427 O O . VAL A 1 182 ? -1.330 -0.551 5.587 1.00 92.25 182 VAL A O 1
ATOM 1430 N N . SER A 1 183 ? -2.672 -2.281 5.059 1.00 91.81 183 SER A N 1
ATOM 1431 C CA . SER A 1 183 ? -3.066 -2.529 6.443 1.00 91.81 183 SER A CA 1
ATOM 1432 C C . SER A 1 183 ? -1.942 -3.236 7.197 1.00 91.81 183 SER A C 1
ATOM 1434 O O . SER A 1 183 ? -1.110 -3.935 6.610 1.00 91.81 183 SER A O 1
ATOM 1436 N N . ALA A 1 184 ? -1.909 -3.078 8.520 1.00 92.44 184 ALA A N 1
ATOM 1437 C CA . ALA A 1 184 ? -0.841 -3.651 9.331 1.00 92.44 184 ALA A CA 1
ATOM 1438 C C . ALA A 1 184 ? -0.744 -5.180 9.179 1.00 92.44 184 ALA A C 1
ATOM 1440 O O . ALA A 1 184 ? 0.355 -5.720 9.082 1.00 92.44 184 ALA A O 1
ATOM 1441 N N . ALA A 1 185 ? -1.881 -5.872 9.073 1.00 92.31 185 ALA A N 1
ATOM 1442 C CA . ALA A 1 185 ? -1.919 -7.320 8.881 1.00 92.31 185 ALA A CA 1
ATOM 1443 C C . ALA A 1 185 ? -1.363 -7.781 7.517 1.00 92.31 185 ALA A C 1
ATOM 1445 O O . ALA A 1 185 ? -0.930 -8.920 7.393 1.00 92.31 185 ALA A O 1
ATOM 1446 N N . LYS A 1 186 ? -1.326 -6.907 6.504 1.00 92.44 186 LYS A N 1
ATOM 1447 C CA . LYS A 1 186 ? -0.866 -7.235 5.143 1.00 92.44 186 LYS A CA 1
ATOM 1448 C C . LYS A 1 186 ? 0.538 -6.714 4.826 1.00 92.44 186 LYS A C 1
ATOM 1450 O O . LYS A 1 186 ? 1.004 -6.853 3.700 1.00 92.44 186 LYS A O 1
ATOM 1455 N N . MET A 1 187 ? 1.249 -6.131 5.795 1.00 93.38 187 MET A N 1
ATOM 1456 C CA . MET A 1 187 ? 2.507 -5.413 5.532 1.00 93.38 187 MET A CA 1
ATOM 1457 C C . MET A 1 187 ? 3.677 -6.285 5.046 1.00 93.38 187 MET A C 1
ATOM 1459 O O . MET A 1 187 ? 4.613 -5.757 4.442 1.00 93.38 187 MET A O 1
ATOM 1463 N N . SER A 1 188 ? 3.636 -7.599 5.294 1.00 94.75 188 SER A N 1
ATOM 1464 C CA . SER A 1 188 ? 4.604 -8.563 4.749 1.00 94.75 188 SER A CA 1
ATOM 1465 C C . SER A 1 188 ? 4.228 -9.078 3.353 1.00 94.75 188 SER A C 1
ATOM 1467 O O . SER A 1 188 ? 5.065 -9.675 2.669 1.00 94.75 188 SER A O 1
ATOM 1469 N N . GLY A 1 189 ? 2.989 -8.826 2.918 1.00 93.69 189 GLY A N 1
ATOM 1470 C CA . GLY A 1 189 ? 2.477 -9.184 1.605 1.00 93.69 189 GLY A CA 1
ATOM 1471 C C . GLY A 1 189 ? 3.187 -8.414 0.494 1.00 93.69 189 GLY A C 1
ATOM 1472 O O . GLY A 1 189 ? 3.499 -7.229 0.629 1.00 93.69 189 GLY A O 1
ATOM 1473 N N . LYS A 1 190 ? 3.462 -9.099 -0.618 1.00 94.25 190 LYS A N 1
ATOM 1474 C CA . LYS A 1 190 ? 4.124 -8.490 -1.773 1.00 94.25 190 LYS A CA 1
ATOM 1475 C C . LYS A 1 190 ? 3.148 -7.636 -2.580 1.00 94.25 190 LYS A C 1
ATOM 1477 O O . LYS A 1 190 ? 2.033 -8.057 -2.872 1.00 94.25 190 LYS A O 1
ATOM 1482 N N . LEU A 1 191 ? 3.620 -6.460 -2.968 1.00 95.81 191 LEU A N 1
ATOM 1483 C CA . LEU A 1 191 ? 3.021 -5.576 -3.955 1.00 95.81 191 LEU A CA 1
ATOM 1484 C C . LEU A 1 191 ? 3.819 -5.714 -5.252 1.00 95.81 191 LEU A C 1
ATOM 1486 O O . LEU A 1 191 ? 5.050 -5.689 -5.214 1.00 95.81 191 LEU A O 1
ATOM 1490 N N . SER A 1 192 ? 3.130 -5.851 -6.381 1.00 96.81 192 SER A N 1
ATOM 1491 C CA . SER A 1 192 ? 3.740 -5.861 -7.714 1.00 96.81 192 SER A CA 1
ATOM 1492 C C . SER A 1 192 ? 3.334 -4.613 -8.488 1.00 96.81 192 SER A C 1
ATOM 1494 O O . SER A 1 192 ? 2.149 -4.286 -8.543 1.00 96.81 192 SER A O 1
ATOM 1496 N N . PHE A 1 193 ? 4.307 -3.934 -9.089 1.00 96.69 193 PHE A N 1
ATOM 1497 C CA . PHE A 1 193 ? 4.130 -2.715 -9.873 1.00 96.69 193 PHE A CA 1
ATOM 1498 C C . PHE A 1 193 ? 4.629 -2.948 -11.292 1.00 96.69 193 PHE A C 1
ATOM 1500 O O . PHE A 1 193 ? 5.790 -3.316 -11.478 1.00 96.69 193 PHE A O 1
ATOM 1507 N N . LYS A 1 194 ? 3.782 -2.699 -12.289 1.00 96.00 194 LYS A N 1
ATOM 1508 C CA . LYS A 1 194 ? 4.160 -2.755 -13.705 1.00 96.00 194 LYS A CA 1
ATOM 1509 C C . LYS A 1 194 ? 3.475 -1.653 -14.509 1.00 96.00 194 LYS A C 1
ATOM 1511 O O . LYS A 1 194 ? 2.401 -1.183 -14.134 1.00 96.00 194 LYS A O 1
ATOM 1516 N N . ILE A 1 195 ? 4.082 -1.271 -15.622 1.00 96.56 195 ILE A N 1
ATOM 1517 C CA . ILE A 1 195 ? 3.503 -0.364 -16.613 1.00 96.56 195 ILE A CA 1
ATOM 1518 C C . ILE A 1 195 ? 2.813 -1.197 -17.697 1.00 96.56 195 ILE A C 1
ATOM 1520 O O . ILE A 1 195 ? 3.326 -2.243 -18.089 1.00 96.56 195 ILE A O 1
ATOM 1524 N N . LEU A 1 196 ? 1.673 -0.708 -18.182 1.00 96.00 196 LEU A N 1
ATOM 1525 C CA . LEU A 1 196 ? 1.013 -1.148 -19.410 1.00 96.00 196 LEU A CA 1
ATOM 1526 C C . LEU A 1 196 ? 0.839 0.073 -20.321 1.00 96.00 196 LEU A C 1
ATOM 1528 O O . LEU A 1 196 ? 0.159 1.022 -19.927 1.00 96.00 196 LEU A O 1
ATOM 1532 N N . LYS A 1 197 ? 1.452 0.054 -21.504 1.00 94.56 197 LYS A N 1
ATOM 1533 C CA . LYS A 1 197 ? 1.304 1.092 -22.534 1.00 94.56 197 LYS A CA 1
ATOM 1534 C C . LYS A 1 197 ? 0.010 0.912 -23.332 1.00 94.56 197 LYS A C 1
ATOM 1536 O O . LYS A 1 197 ? -0.591 -0.165 -23.326 1.00 94.56 197 LYS A O 1
ATOM 1541 N N . SER A 1 198 ? -0.395 1.954 -24.053 1.00 94.38 198 SER A N 1
ATOM 1542 C CA . SER A 1 198 ? -1.577 1.951 -24.927 1.00 94.38 198 SER A CA 1
ATOM 1543 C C . SER A 1 198 ? -1.484 0.940 -26.071 1.00 94.38 198 SER A C 1
ATOM 1545 O O . SER A 1 198 ? -2.505 0.420 -26.515 1.00 94.38 198 SER A O 1
ATOM 1547 N N . ASP A 1 199 ? -0.268 0.642 -26.531 1.00 89.12 199 ASP A N 1
ATOM 1548 C CA . ASP A 1 199 ? 0.013 -0.361 -27.567 1.00 89.12 199 ASP A CA 1
ATOM 1549 C C . ASP A 1 199 ? -0.027 -1.815 -27.048 1.00 89.12 199 ASP A C 1
ATOM 1551 O O . ASP A 1 199 ? 0.108 -2.755 -27.828 1.00 89.12 199 ASP A O 1
ATOM 1555 N N . GLY A 1 200 ? -0.249 -2.010 -25.742 1.00 90.44 200 GLY A N 1
ATOM 1556 C CA . GLY A 1 200 ? -0.289 -3.319 -25.090 1.00 90.44 200 GLY A CA 1
ATOM 1557 C C . GLY A 1 200 ? 1.055 -3.802 -24.538 1.00 90.44 200 GLY A C 1
ATOM 1558 O O . GLY A 1 200 ? 1.086 -4.836 -23.871 1.00 90.44 200 GLY A O 1
ATOM 1559 N N . THR A 1 201 ? 2.148 -3.068 -24.757 1.00 89.69 201 THR A N 1
ATOM 1560 C CA . THR A 1 201 ? 3.475 -3.414 -24.228 1.00 89.69 201 THR A CA 1
ATOM 1561 C C . THR A 1 201 ? 3.512 -3.256 -22.710 1.00 89.69 201 THR A C 1
ATOM 1563 O O . THR A 1 201 ? 2.997 -2.282 -22.151 1.00 89.69 201 THR A O 1
ATOM 1566 N N . GLU A 1 202 ? 4.164 -4.195 -22.024 1.00 91.69 202 GLU A N 1
ATOM 1567 C CA . GLU A 1 202 ? 4.279 -4.200 -20.565 1.00 91.69 202 GLU A CA 1
ATOM 1568 C C . GLU A 1 202 ? 5.724 -4.044 -20.094 1.00 91.69 202 GLU A C 1
ATOM 1570 O O . GLU A 1 202 ? 6.656 -4.495 -20.753 1.00 91.69 202 GLU A O 1
ATOM 1575 N N . SER A 1 203 ? 5.916 -3.440 -18.918 1.00 90.75 203 SER A N 1
ATOM 1576 C CA . SER A 1 203 ? 7.227 -3.435 -18.262 1.00 90.75 203 SER A CA 1
ATOM 1577 C C . SER A 1 203 ? 7.458 -4.723 -17.479 1.00 90.75 203 SER A C 1
ATOM 1579 O O . SER A 1 203 ? 6.522 -5.405 -17.053 1.00 90.75 203 SER A O 1
ATOM 1581 N N . SER A 1 204 ? 8.719 -4.978 -17.130 1.00 87.56 204 SER A N 1
ATOM 1582 C CA . SER A 1 204 ? 9.025 -5.873 -16.008 1.00 87.56 204 SER A CA 1
ATOM 1583 C C . SER A 1 204 ? 8.338 -5.398 -14.720 1.00 87.56 204 SER A C 1
ATOM 1585 O O . SER A 1 204 ? 8.110 -4.199 -14.525 1.00 87.56 204 SER A O 1
ATOM 1587 N N . SER A 1 205 ? 8.016 -6.342 -13.834 1.00 92.50 205 SER A N 1
ATOM 1588 C CA . SER A 1 205 ? 7.402 -6.037 -12.538 1.00 92.50 205 SER A CA 1
ATOM 1589 C C . SER A 1 205 ? 8.457 -5.677 -11.492 1.00 92.50 205 SER A C 1
ATOM 1591 O O . SER A 1 205 ? 9.432 -6.404 -11.309 1.00 92.50 205 SER A O 1
ATOM 1593 N N . TYR A 1 206 ? 8.232 -4.593 -10.753 1.00 94.06 206 TYR A N 1
ATOM 1594 C CA . TYR A 1 206 ? 8.937 -4.309 -9.506 1.00 94.06 206 TYR A CA 1
ATOM 1595 C C . TYR A 1 206 ? 8.129 -4.865 -8.333 1.00 94.06 206 TYR A C 1
ATOM 1597 O O . TYR A 1 206 ? 6.942 -4.570 -8.215 1.00 94.06 206 TYR A O 1
ATOM 1605 N N . ILE A 1 207 ? 8.756 -5.673 -7.475 1.00 95.62 207 ILE A N 1
ATOM 1606 C CA . ILE A 1 207 ? 8.081 -6.355 -6.366 1.00 95.62 207 ILE A CA 1
ATOM 1607 C C . ILE A 1 207 ? 8.728 -5.955 -5.042 1.00 95.62 207 ILE A C 1
ATOM 1609 O O . ILE A 1 207 ? 9.940 -6.087 -4.871 1.00 95.62 207 ILE A O 1
ATOM 1613 N N . CYS A 1 208 ? 7.920 -5.497 -4.090 1.00 95.12 208 CYS A N 1
ATOM 1614 C CA . CYS A 1 208 ? 8.376 -5.109 -2.756 1.00 95.12 208 CYS A CA 1
ATOM 1615 C C . CYS A 1 208 ? 7.238 -5.190 -1.728 1.00 95.12 208 CYS A C 1
ATOM 1617 O O . CYS A 1 208 ? 6.106 -5.538 -2.054 1.00 95.12 208 CYS A O 1
ATOM 1619 N N . SER A 1 209 ? 7.535 -4.896 -0.467 1.00 96.25 209 SER A N 1
ATOM 1620 C CA . SER A 1 209 ? 6.554 -4.823 0.618 1.00 96.25 209 SER A CA 1
ATOM 1621 C C . SER A 1 209 ? 6.955 -3.752 1.631 1.00 96.25 209 SER A C 1
ATOM 1623 O O . SER A 1 209 ? 8.113 -3.324 1.677 1.00 96.25 209 SER A O 1
ATOM 1625 N N . VAL A 1 210 ? 6.008 -3.354 2.483 1.00 96.50 210 VAL A N 1
ATOM 1626 C CA . VAL A 1 210 ? 6.286 -2.466 3.624 1.00 96.50 210 VAL A CA 1
ATOM 1627 C C . VAL A 1 210 ? 7.322 -3.101 4.556 1.00 96.50 210 VAL A C 1
ATOM 1629 O O . VAL A 1 210 ? 8.228 -2.414 5.029 1.00 96.50 210 VAL A O 1
ATOM 1632 N N . MET A 1 211 ? 7.230 -4.415 4.778 1.00 95.94 211 MET A N 1
ATOM 1633 C CA . MET A 1 211 ? 8.196 -5.163 5.580 1.00 95.94 211 MET A CA 1
ATOM 1634 C C . MET A 1 211 ? 9.608 -5.126 4.976 1.00 95.94 211 MET A C 1
ATOM 1636 O O . MET A 1 211 ? 10.565 -4.910 5.714 1.00 95.94 211 MET A O 1
ATOM 1640 N N . ASP A 1 212 ? 9.765 -5.282 3.654 1.00 96.12 212 ASP A N 1
ATOM 1641 C CA . ASP A 1 212 ? 11.090 -5.204 3.011 1.00 96.12 212 ASP A CA 1
ATOM 1642 C C . ASP A 1 212 ? 11.738 -3.833 3.254 1.00 96.12 212 ASP A C 1
ATOM 1644 O O . ASP A 1 212 ? 12.903 -3.754 3.645 1.00 96.12 212 ASP A O 1
ATOM 1648 N N . TYR A 1 213 ? 10.967 -2.753 3.092 1.00 96.75 213 TYR A N 1
ATOM 1649 C CA . TYR A 1 213 ? 11.439 -1.394 3.359 1.00 96.75 213 TYR A CA 1
ATOM 1650 C C . TYR A 1 213 ? 11.848 -1.201 4.828 1.00 96.75 213 TYR A C 1
ATOM 1652 O O . TYR A 1 213 ? 12.944 -0.716 5.116 1.00 96.75 213 TYR A O 1
ATOM 1660 N N . ALA A 1 214 ? 10.999 -1.626 5.767 1.00 97.12 214 ALA A N 1
ATOM 1661 C CA . ALA A 1 214 ? 11.279 -1.546 7.198 1.00 97.12 214 ALA A CA 1
ATOM 1662 C C . ALA A 1 214 ? 12.540 -2.341 7.590 1.00 97.12 214 ALA A C 1
ATOM 1664 O O . ALA A 1 214 ? 13.366 -1.863 8.371 1.00 97.12 214 ALA A O 1
ATOM 1665 N N . ASN A 1 215 ? 12.728 -3.526 7.005 1.00 96.44 215 ASN A N 1
ATOM 1666 C CA . ASN A 1 215 ? 13.909 -4.357 7.218 1.00 96.44 215 ASN A CA 1
ATOM 1667 C C . ASN A 1 215 ? 15.189 -3.655 6.744 1.00 96.44 215 ASN A C 1
ATOM 1669 O O . ASN A 1 215 ? 16.205 -3.694 7.440 1.00 96.44 215 ASN A O 1
ATOM 1673 N N . GLU A 1 216 ? 15.146 -2.979 5.595 1.00 95.81 216 GLU A N 1
ATOM 1674 C CA . GLU A 1 216 ? 16.274 -2.184 5.103 1.00 95.81 216 GLU A CA 1
ATOM 1675 C C . GLU A 1 216 ? 16.590 -0.990 6.014 1.00 95.81 216 GLU A C 1
ATOM 1677 O O . GLU A 1 216 ? 17.764 -0.732 6.291 1.00 95.81 216 GLU A O 1
ATOM 1682 N N . MET A 1 217 ? 15.576 -0.307 6.560 1.00 96.19 217 MET A N 1
ATOM 1683 C CA . MET A 1 217 ? 15.800 0.751 7.557 1.00 96.19 217 MET A CA 1
ATOM 1684 C C . MET A 1 217 ? 16.508 0.216 8.807 1.00 96.19 217 MET A C 1
ATOM 1686 O O . MET A 1 217 ? 17.457 0.830 9.294 1.00 96.19 217 MET A O 1
ATOM 1690 N N . ILE A 1 218 ? 16.096 -0.952 9.311 1.00 96.25 218 ILE A N 1
ATOM 1691 C CA . ILE A 1 218 ? 16.722 -1.578 10.486 1.00 96.25 218 ILE A CA 1
ATOM 1692 C C . ILE A 1 218 ? 18.194 -1.902 10.214 1.00 96.25 218 ILE A C 1
ATOM 1694 O O . ILE A 1 218 ? 19.046 -1.604 11.052 1.00 96.25 218 ILE A O 1
ATOM 1698 N N . LYS A 1 219 ? 18.513 -2.470 9.043 1.00 96.12 219 LYS A N 1
ATOM 1699 C CA . LYS A 1 219 ? 19.900 -2.786 8.656 1.00 96.12 219 LYS A CA 1
ATOM 1700 C C . LYS A 1 219 ? 20.779 -1.534 8.589 1.00 96.12 219 LYS A C 1
ATOM 1702 O O . LYS A 1 219 ? 21.943 -1.586 8.981 1.00 96.12 219 LYS A O 1
ATOM 1707 N N . LYS A 1 220 ? 20.221 -0.410 8.130 1.00 96.50 220 LYS A N 1
ATOM 1708 C CA . LYS A 1 220 ? 20.929 0.872 7.984 1.00 96.50 220 LYS A CA 1
ATOM 1709 C C . LYS A 1 220 ? 20.990 1.700 9.267 1.00 96.50 220 LYS A C 1
ATOM 1711 O O . LYS A 1 220 ? 21.778 2.636 9.331 1.00 96.50 220 LYS A O 1
ATOM 1716 N N . ALA A 1 221 ? 20.240 1.355 10.313 1.00 95.31 221 ALA A N 1
ATOM 1717 C CA . ALA A 1 221 ? 20.134 2.163 11.533 1.00 95.31 221 ALA A CA 1
ATOM 1718 C C . ALA A 1 221 ? 21.458 2.377 12.299 1.00 95.31 221 ALA A C 1
ATOM 1720 O O . ALA A 1 221 ? 21.543 3.271 13.139 1.00 95.31 221 ALA A O 1
ATOM 1721 N N . ASN A 1 222 ? 22.501 1.585 12.025 1.00 94.06 222 ASN A N 1
ATOM 1722 C CA . ASN A 1 222 ? 23.834 1.797 12.602 1.00 94.06 222 ASN A CA 1
ATOM 1723 C C . ASN A 1 222 ? 24.677 2.822 11.829 1.00 94.06 222 ASN A C 1
ATOM 1725 O O . ASN A 1 222 ? 25.604 3.395 12.397 1.00 94.06 222 ASN A O 1
ATOM 1729 N N . THR A 1 223 ? 24.377 3.035 10.548 1.00 96.50 223 THR A N 1
ATOM 1730 C CA . THR A 1 223 ? 25.172 3.861 9.626 1.00 96.50 223 THR A CA 1
ATOM 1731 C C . THR A 1 223 ? 24.436 5.111 9.154 1.00 96.50 223 THR A C 1
ATOM 1733 O O . THR A 1 223 ? 25.073 6.039 8.674 1.00 96.50 223 THR A O 1
ATOM 1736 N N . ASP A 1 224 ? 23.112 5.142 9.285 1.00 96.56 224 ASP A N 1
ATOM 1737 C CA . ASP A 1 224 ? 22.244 6.217 8.815 1.00 96.56 224 ASP A CA 1
ATOM 1738 C C . ASP A 1 224 ? 21.482 6.847 9.992 1.00 96.56 224 ASP A C 1
ATOM 1740 O O . ASP A 1 224 ? 20.801 6.159 10.760 1.00 96.56 224 ASP A O 1
ATOM 1744 N N . ALA A 1 225 ? 21.631 8.164 10.163 1.00 96.06 225 ALA A N 1
ATOM 1745 C CA . ALA A 1 225 ? 21.093 8.889 11.312 1.00 96.06 225 ALA A CA 1
ATOM 1746 C C . ALA A 1 225 ? 19.556 8.966 11.307 1.00 96.06 225 ALA A C 1
ATOM 1748 O O . ALA A 1 225 ? 18.943 8.900 12.376 1.00 96.06 225 ALA A O 1
ATOM 1749 N N . GLU A 1 226 ? 18.929 9.058 10.132 1.00 92.88 226 GLU A N 1
ATOM 1750 C CA . GLU A 1 226 ? 17.469 9.085 10.009 1.00 92.88 226 GLU A CA 1
ATOM 1751 C C . GLU A 1 226 ? 16.877 7.714 10.339 1.00 92.88 226 GLU A C 1
ATOM 1753 O O . GLU A 1 226 ? 15.943 7.613 11.139 1.00 92.88 226 GLU A O 1
ATOM 1758 N N . CYS A 1 227 ? 17.483 6.643 9.819 1.00 95.62 227 CYS A N 1
ATOM 1759 C CA . CYS A 1 227 ? 17.125 5.268 10.155 1.00 95.62 227 CYS A CA 1
ATOM 1760 C C . CYS A 1 227 ? 17.316 4.999 11.652 1.00 95.62 227 CYS A C 1
ATOM 1762 O O . CYS A 1 227 ? 16.472 4.355 12.276 1.00 95.62 227 CYS A O 1
ATOM 1764 N N . LYS A 1 228 ? 18.386 5.534 12.257 1.00 96.25 228 LYS A N 1
ATOM 1765 C CA . LYS A 1 228 ? 18.618 5.446 13.703 1.00 96.25 228 LYS A CA 1
ATOM 1766 C C . LYS A 1 228 ? 17.517 6.145 14.501 1.00 96.25 228 LYS A C 1
ATOM 1768 O O . LYS A 1 228 ? 17.023 5.559 15.463 1.00 96.25 228 LYS A O 1
ATOM 1773 N N . LYS A 1 229 ? 17.112 7.359 14.099 1.00 95.44 229 LYS A N 1
ATOM 1774 C CA . LYS A 1 229 ? 16.002 8.100 14.730 1.00 95.44 229 LYS A CA 1
ATOM 1775 C C . LYS A 1 229 ? 14.683 7.327 14.606 1.00 95.44 229 LYS A C 1
ATOM 1777 O O . LYS A 1 229 ? 13.941 7.228 15.577 1.00 95.44 229 LYS A O 1
ATOM 1782 N N . ALA A 1 230 ? 14.402 6.758 13.435 1.00 95.62 230 ALA A N 1
ATOM 1783 C CA . ALA A 1 230 ? 13.159 6.039 13.154 1.00 95.62 230 ALA A CA 1
ATOM 1784 C C . ALA A 1 230 ? 13.097 4.624 13.757 1.00 95.62 230 ALA A C 1
ATOM 1786 O O . ALA A 1 230 ? 12.019 4.036 13.830 1.00 95.62 230 ALA A O 1
ATOM 1787 N N . LEU A 1 231 ? 14.225 4.061 14.203 1.00 95.31 231 LEU A N 1
ATOM 1788 C CA . LEU A 1 231 ? 14.320 2.659 14.613 1.00 95.31 231 LEU A CA 1
ATOM 1789 C C . LEU A 1 231 ? 13.274 2.227 15.664 1.00 95.31 231 LEU A C 1
ATOM 1791 O O . LEU A 1 231 ? 12.676 1.166 15.468 1.00 95.31 231 LEU A O 1
ATOM 1795 N N . PRO A 1 232 ? 13.002 2.983 16.750 1.00 95.19 232 PRO A N 1
ATOM 1796 C CA . PRO A 1 232 ? 11.985 2.585 17.728 1.00 95.19 232 PRO A CA 1
ATOM 1797 C C . PRO A 1 232 ? 10.581 2.488 17.117 1.00 95.19 232 PRO A C 1
ATOM 1799 O O . PRO A 1 232 ? 9.861 1.523 17.374 1.00 95.19 232 PRO A O 1
ATOM 1802 N N . LEU A 1 233 ? 10.225 3.448 16.260 1.00 95.88 233 LEU A N 1
ATOM 1803 C CA . LEU A 1 233 ? 8.958 3.476 15.534 1.00 95.88 233 LEU A CA 1
ATOM 1804 C C . LEU A 1 233 ? 8.837 2.290 14.572 1.00 95.88 233 LEU A C 1
ATOM 1806 O O . LEU A 1 233 ? 7.828 1.589 14.596 1.00 95.88 233 LEU A O 1
ATOM 1810 N N . VAL A 1 234 ? 9.870 2.029 13.766 1.00 96.00 234 VAL A N 1
ATOM 1811 C CA . VAL A 1 234 ? 9.873 0.920 12.799 1.00 96.00 234 VAL A CA 1
ATOM 1812 C C . VAL A 1 234 ? 9.707 -0.425 13.510 1.00 96.00 234 VAL A C 1
ATOM 1814 O O . VAL A 1 234 ? 8.889 -1.242 13.092 1.00 96.00 234 VAL A O 1
ATOM 1817 N N . LYS A 1 235 ? 10.410 -0.645 14.629 1.00 95.81 235 LYS A N 1
ATOM 1818 C CA . LYS A 1 235 ? 10.261 -1.870 15.433 1.00 95.81 235 LYS A CA 1
ATOM 1819 C C . LYS A 1 235 ? 8.838 -2.039 15.968 1.00 95.81 235 LYS A C 1
ATOM 1821 O O . LYS A 1 235 ? 8.264 -3.119 15.850 1.00 95.81 235 LYS A O 1
ATOM 1826 N N . ALA A 1 236 ? 8.260 -0.976 16.528 1.00 95.75 236 ALA A N 1
ATOM 1827 C CA . ALA A 1 236 ? 6.903 -1.021 17.062 1.00 95.75 236 ALA A CA 1
ATOM 1828 C C . ALA A 1 236 ? 5.854 -1.261 15.958 1.00 95.75 236 ALA A C 1
ATOM 1830 O O . ALA A 1 236 ? 4.918 -2.033 16.163 1.00 95.75 236 ALA A O 1
ATOM 1831 N N . MET A 1 237 ? 6.050 -0.670 14.774 1.00 95.94 237 MET A N 1
ATOM 1832 C CA . MET A 1 237 ? 5.207 -0.890 13.596 1.00 95.94 237 MET A CA 1
ATOM 1833 C C . MET A 1 237 ? 5.239 -2.353 13.134 1.00 95.94 237 MET A C 1
ATOM 1835 O O . MET A 1 237 ? 4.183 -2.934 12.895 1.00 95.94 237 MET A O 1
ATOM 1839 N N . LEU A 1 238 ? 6.425 -2.967 13.048 1.00 96.06 238 LEU A N 1
ATOM 1840 C CA . LEU A 1 238 ? 6.558 -4.376 12.662 1.00 96.06 238 LEU A CA 1
ATOM 1841 C C . LEU A 1 238 ? 5.904 -5.315 13.682 1.00 96.06 238 LEU A C 1
ATOM 1843 O O . LEU A 1 238 ? 5.217 -6.257 13.290 1.00 96.06 238 LEU A O 1
ATOM 1847 N N . ASN A 1 239 ? 6.062 -5.045 14.982 1.00 96.00 239 ASN A N 1
ATOM 1848 C CA . ASN A 1 239 ? 5.353 -5.797 16.018 1.00 96.00 239 ASN A CA 1
ATOM 1849 C C . ASN A 1 239 ? 3.835 -5.653 15.868 1.00 96.00 239 ASN A C 1
ATOM 1851 O O . ASN A 1 239 ? 3.128 -6.659 15.878 1.00 96.00 239 ASN A O 1
ATOM 1855 N N . TYR A 1 240 ? 3.319 -4.436 15.670 1.00 95.00 240 TYR A N 1
ATOM 1856 C CA . TYR A 1 240 ? 1.892 -4.237 15.406 1.00 95.00 240 TYR A CA 1
ATOM 1857 C C . TYR A 1 240 ? 1.414 -5.033 14.183 1.00 95.00 240 TYR A C 1
ATOM 1859 O O . TYR A 1 240 ? 0.377 -5.693 14.261 1.00 95.00 240 TYR A O 1
ATOM 1867 N N . GLY A 1 241 ? 2.200 -5.068 13.105 1.00 94.50 241 GLY A N 1
ATOM 1868 C CA . GLY A 1 241 ? 1.930 -5.915 11.943 1.00 94.50 241 GLY A CA 1
ATOM 1869 C C . GLY A 1 241 ? 1.843 -7.400 12.272 1.00 94.50 241 GLY A C 1
ATOM 1870 O O . GLY A 1 241 ? 0.845 -8.039 11.947 1.00 94.50 241 GLY A O 1
ATOM 1871 N N . ALA A 1 242 ? 2.829 -7.935 12.991 1.00 95.06 242 ALA A N 1
ATOM 1872 C CA . ALA A 1 242 ? 2.877 -9.349 13.355 1.00 95.06 242 ALA A CA 1
ATOM 1873 C C . ALA A 1 242 ? 1.698 -9.774 14.241 1.00 95.06 242 ALA A C 1
ATOM 1875 O O . ALA A 1 242 ? 1.049 -10.787 13.979 1.00 95.06 242 ALA A O 1
ATOM 1876 N N . TYR A 1 243 ? 1.355 -8.980 15.258 1.00 94.75 243 TYR A N 1
ATOM 1877 C CA . TYR A 1 243 ? 0.188 -9.278 16.091 1.00 94.75 243 TYR A CA 1
ATOM 1878 C C . TYR A 1 243 ? -1.136 -9.092 15.338 1.00 94.75 243 TYR A C 1
ATOM 1880 O O . TYR A 1 243 ? -2.088 -9.823 15.615 1.00 94.75 243 TYR A O 1
ATOM 1888 N N . SER A 1 244 ? -1.189 -8.197 14.345 1.00 94.19 244 SER A N 1
ATOM 1889 C CA . SER A 1 244 ? -2.342 -8.073 13.442 1.00 94.19 244 SER A CA 1
ATOM 1890 C C . SER A 1 244 ? -2.493 -9.318 12.562 1.00 94.19 244 SER A C 1
ATOM 1892 O O . SER A 1 244 ? -3.573 -9.905 12.521 1.00 94.19 244 SER A O 1
ATOM 1894 N N . GLN A 1 245 ? -1.406 -9.801 11.949 1.00 93.44 245 GLN A N 1
ATOM 1895 C CA . GLN A 1 245 ? -1.386 -11.056 11.183 1.00 93.44 245 GLN A CA 1
ATOM 1896 C C . GLN A 1 245 ? -1.878 -12.246 12.015 1.00 93.44 245 GLN A C 1
ATOM 1898 O O . GLN A 1 245 ? -2.699 -13.041 11.558 1.00 93.44 245 GLN A O 1
ATOM 1903 N N . ILE A 1 246 ? -1.407 -12.365 13.261 1.00 93.12 246 ILE A N 1
ATOM 1904 C CA . ILE A 1 246 ? -1.789 -13.457 14.165 1.00 93.12 246 ILE A CA 1
ATOM 1905 C C . ILE A 1 246 ? -3.276 -13.389 14.530 1.00 93.12 246 ILE A C 1
ATOM 1907 O O . ILE A 1 246 ? -3.936 -14.435 14.576 1.00 93.12 246 ILE A O 1
ATOM 1911 N N . TYR A 1 247 ? -3.789 -12.189 14.813 1.00 93.50 247 TYR A N 1
ATOM 1912 C CA . TYR A 1 247 ? -5.168 -11.987 15.246 1.00 93.50 247 TYR A CA 1
ATOM 1913 C C . TYR A 1 247 ? -6.177 -12.242 14.116 1.00 93.50 247 TYR A C 1
ATOM 1915 O O . TYR A 1 247 ? -7.145 -12.977 14.340 1.00 93.50 247 TYR A O 1
ATOM 1923 N N . PHE A 1 248 ? -5.919 -11.703 12.917 1.00 92.31 248 PHE A N 1
ATOM 1924 C CA . PHE A 1 248 ? -6.812 -11.803 11.753 1.00 92.31 248 PHE A CA 1
ATOM 1925 C C . PHE A 1 248 ? -6.591 -13.056 10.894 1.00 92.31 248 PHE A C 1
ATOM 1927 O O . PHE A 1 248 ? -7.490 -13.465 10.173 1.00 92.31 248 PHE A O 1
ATOM 1934 N N . GLY A 1 249 ? -5.446 -13.733 11.019 1.00 87.06 249 GLY A N 1
ATOM 1935 C CA . GLY A 1 249 ? -5.185 -14.989 10.309 1.00 87.06 249 GLY A CA 1
ATOM 1936 C C . GLY A 1 249 ? -4.690 -14.836 8.866 1.00 87.06 249 GLY A C 1
ATOM 1937 O O . GLY A 1 249 ? -4.785 -15.802 8.119 1.00 87.06 249 GLY A O 1
ATOM 1938 N N . GLU A 1 250 ? -4.143 -13.672 8.499 1.00 77.44 250 GLU A N 1
ATOM 1939 C CA . GLU A 1 250 ? -3.705 -13.326 7.132 1.00 77.44 250 GLU A CA 1
ATOM 1940 C C . GLU A 1 250 ? -2.494 -14.147 6.636 1.00 77.44 250 GLU A C 1
ATOM 1942 O O . GLU A 1 250 ? -2.546 -14.730 5.559 1.00 77.44 250 GLU A O 1
ATOM 1947 N N . ASP A 1 251 ? -1.407 -14.235 7.413 1.00 70.62 251 ASP A N 1
ATOM 1948 C CA . ASP A 1 251 ? -0.238 -15.086 7.123 1.00 70.62 251 ASP A CA 1
ATOM 1949 C C . ASP A 1 251 ? 0.620 -15.229 8.389 1.00 70.62 251 ASP A C 1
ATOM 1951 O O . ASP A 1 251 ? 1.116 -14.243 8.935 1.00 70.62 251 ASP A O 1
ATOM 1955 N N . LYS A 1 252 ? 0.797 -16.462 8.879 1.00 76.38 252 LYS A N 1
ATOM 1956 C CA . LYS A 1 252 ? 1.600 -16.760 10.082 1.00 76.38 252 LYS A CA 1
ATOM 1957 C C . LYS A 1 252 ? 2.996 -17.297 9.766 1.00 76.38 252 LYS A C 1
ATOM 1959 O O . LYS A 1 252 ? 3.768 -17.543 10.687 1.00 76.38 252 LYS A O 1
ATOM 1964 N N . THR A 1 253 ? 3.305 -17.513 8.491 1.00 81.75 253 THR A N 1
ATOM 1965 C CA . THR A 1 253 ? 4.586 -18.066 8.033 1.00 81.75 253 THR A CA 1
ATOM 1966 C C . THR A 1 253 ? 5.615 -16.974 7.762 1.00 81.75 253 THR A C 1
ATOM 1968 O O . THR A 1 253 ? 6.806 -17.192 7.974 1.00 81.75 253 THR A O 1
ATOM 1971 N N . ASN A 1 254 ? 5.152 -15.781 7.380 1.00 89.69 254 ASN A N 1
ATOM 1972 C CA . ASN A 1 254 ? 5.978 -14.609 7.118 1.00 89.69 254 ASN A CA 1
ATOM 1973 C C . ASN A 1 254 ? 5.544 -13.421 7.996 1.00 89.69 254 ASN A C 1
ATOM 1975 O O . ASN A 1 254 ? 4.933 -12.451 7.529 1.00 89.69 254 ASN A O 1
ATOM 1979 N N . LEU A 1 255 ? 5.814 -13.531 9.301 1.00 94.38 255 LEU A N 1
ATOM 1980 C CA . LEU A 1 255 ? 5.479 -12.492 10.278 1.00 94.38 255 LEU A CA 1
ATOM 1981 C C . LEU A 1 255 ? 6.293 -11.216 10.040 1.00 94.38 255 LEU A C 1
ATOM 1983 O O . LEU A 1 255 ? 7.508 -11.262 9.857 1.00 94.38 255 LEU A O 1
ATOM 1987 N N . ALA A 1 256 ? 5.629 -10.065 10.131 1.00 95.44 256 ALA A N 1
ATOM 1988 C CA . ALA A 1 256 ? 6.220 -8.757 9.874 1.00 95.44 256 ALA A CA 1
ATOM 1989 C C . ALA A 1 256 ? 7.446 -8.461 10.755 1.00 95.44 256 ALA A C 1
ATOM 1991 O O . ALA A 1 256 ? 8.403 -7.831 10.312 1.00 95.44 256 ALA A O 1
ATOM 1992 N N . ASN A 1 257 ? 7.449 -8.938 12.001 1.00 95.12 257 ASN A N 1
ATOM 1993 C CA . ASN A 1 257 ? 8.535 -8.719 12.951 1.00 95.12 257 ASN A CA 1
ATOM 1994 C C . ASN A 1 257 ? 9.630 -9.795 12.926 1.00 95.12 257 ASN A C 1
ATOM 1996 O O . ASN A 1 257 ? 10.480 -9.788 13.811 1.00 95.12 257 ASN A O 1
ATOM 2000 N N . ALA A 1 258 ? 9.669 -10.678 11.923 1.00 94.00 258 ALA A N 1
ATOM 2001 C CA . ALA A 1 258 ? 10.617 -11.796 11.875 1.00 94.00 258 ALA A CA 1
ATOM 2002 C C . ALA A 1 258 ? 12.104 -11.380 11.924 1.00 94.00 258 ALA A C 1
ATOM 2004 O O . ALA A 1 258 ? 12.946 -12.164 12.355 1.00 94.00 258 ALA A O 1
ATOM 2005 N N . ILE A 1 259 ? 12.449 -10.155 11.505 1.00 94.56 259 ILE A N 1
ATOM 2006 C CA . ILE A 1 259 ? 13.825 -9.633 11.601 1.00 94.56 259 ILE A CA 1
ATOM 2007 C C . ILE A 1 259 ? 14.220 -9.226 13.034 1.00 94.56 259 ILE A C 1
ATOM 2009 O O . ILE A 1 259 ? 15.405 -9.054 13.333 1.00 94.56 259 ILE A O 1
ATOM 2013 N N . LEU A 1 260 ? 13.244 -9.004 13.918 1.00 93.62 260 LEU A N 1
ATOM 2014 C CA . LEU A 1 260 ? 13.485 -8.525 15.273 1.00 93.62 260 LEU A CA 1
ATOM 2015 C C . LEU A 1 260 ? 13.944 -9.684 16.157 1.00 93.62 260 LEU A C 1
ATOM 2017 O O . LEU A 1 260 ? 13.301 -10.724 16.228 1.00 93.62 260 LEU A O 1
ATOM 2021 N N . LYS A 1 261 ? 15.066 -9.486 16.855 1.00 83.38 261 LYS A N 1
ATOM 2022 C CA . LYS A 1 261 ? 15.610 -10.484 17.790 1.00 83.38 261 LYS A CA 1
ATOM 2023 C C . LYS A 1 261 ? 14.854 -10.527 19.119 1.00 83.38 261 LYS A C 1
ATOM 2025 O O . LYS A 1 261 ? 14.766 -11.590 19.718 1.00 83.38 261 LYS A O 1
ATOM 2030 N N . ASP A 1 262 ? 14.290 -9.390 19.530 1.00 77.25 262 ASP A N 1
ATOM 2031 C CA . ASP A 1 262 ? 13.599 -9.222 20.808 1.00 77.25 262 ASP A CA 1
ATOM 2032 C C . ASP A 1 262 ? 12.202 -8.630 20.563 1.00 77.25 262 ASP A C 1
ATOM 2034 O O . ASP A 1 262 ? 12.047 -7.413 20.408 1.00 77.25 262 ASP A O 1
ATOM 2038 N N . ASP A 1 263 ? 11.175 -9.482 20.508 1.00 77.69 263 ASP A N 1
ATOM 2039 C CA . ASP A 1 263 ? 9.785 -9.029 20.597 1.00 77.69 263 ASP A CA 1
ATOM 2040 C C . ASP A 1 263 ? 9.361 -8.927 22.069 1.00 77.69 263 ASP A C 1
ATOM 2042 O O . ASP A 1 263 ? 8.938 -9.897 22.698 1.00 77.69 263 ASP A O 1
ATOM 2046 N N . ASN A 1 264 ? 9.443 -7.715 22.617 1.00 77.12 264 ASN A N 1
ATOM 2047 C CA . ASN A 1 264 ? 9.042 -7.452 23.996 1.00 77.12 264 ASN A CA 1
ATOM 2048 C C . ASN A 1 264 ? 7.548 -7.126 24.144 1.00 77.12 264 ASN A C 1
ATOM 2050 O O . ASN A 1 264 ? 7.101 -6.879 25.266 1.00 77.12 264 ASN A O 1
ATOM 2054 N N . THR A 1 265 ? 6.745 -7.128 23.074 1.00 84.31 265 THR A N 1
ATOM 2055 C CA . THR A 1 265 ? 5.331 -6.725 23.147 1.00 84.31 265 THR A CA 1
ATOM 2056 C C . THR A 1 265 ? 4.530 -7.617 24.093 1.00 84.31 265 THR A C 1
ATOM 2058 O O . THR A 1 265 ? 3.758 -7.104 24.906 1.00 84.31 265 THR A O 1
ATOM 2061 N N . ALA A 1 266 ? 4.761 -8.932 24.069 1.00 76.56 266 ALA A N 1
ATOM 2062 C CA . ALA A 1 266 ? 4.116 -9.862 24.996 1.00 76.56 266 ALA A CA 1
ATOM 2063 C C . ALA A 1 266 ? 4.496 -9.607 26.468 1.00 76.56 266 ALA A C 1
ATOM 2065 O O . ALA A 1 266 ? 3.692 -9.873 27.363 1.00 76.56 266 ALA A O 1
ATOM 2066 N N . THR A 1 267 ? 5.687 -9.053 26.723 1.00 84.56 267 THR A N 1
ATOM 2067 C CA . THR A 1 267 ? 6.184 -8.778 28.081 1.00 84.56 267 THR A CA 1
ATOM 2068 C C . THR A 1 267 ? 5.613 -7.498 28.692 1.00 84.56 267 THR A C 1
ATOM 2070 O O . THR A 1 267 ? 5.676 -7.323 29.910 1.00 84.56 267 THR A O 1
ATOM 2073 N N . ILE A 1 268 ? 5.015 -6.616 27.878 1.00 90.00 268 ILE A N 1
ATOM 2074 C CA . ILE A 1 268 ? 4.337 -5.419 28.380 1.00 90.00 268 ILE A CA 1
ATOM 2075 C C . ILE A 1 268 ? 3.140 -5.864 29.229 1.00 90.00 268 ILE A C 1
ATOM 2077 O O . ILE A 1 268 ? 2.247 -6.584 28.763 1.00 90.00 268 ILE A O 1
ATOM 2081 N N . LYS A 1 269 ? 3.112 -5.435 30.492 1.00 93.50 269 LYS A N 1
ATOM 2082 C CA . LYS A 1 269 ? 2.020 -5.761 31.411 1.00 93.50 269 LYS A CA 1
ATOM 2083 C C . LYS A 1 269 ? 0.778 -4.958 31.048 1.00 93.50 269 LYS A C 1
ATOM 2085 O O . LYS A 1 269 ? 0.820 -3.730 30.972 1.00 93.50 269 LYS A O 1
ATOM 2090 N N . SER A 1 270 ? -0.347 -5.652 30.877 1.00 95.00 270 SER A N 1
ATOM 2091 C CA . SER A 1 270 ? -1.643 -5.022 30.595 1.00 95.00 270 SER A CA 1
ATOM 2092 C C . SER A 1 270 ? -2.011 -3.985 31.662 1.00 95.00 270 SER A C 1
ATOM 2094 O O . SER A 1 270 ? -2.516 -2.918 31.331 1.00 95.00 270 SER A O 1
ATOM 2096 N N . GLU A 1 271 ? -1.698 -4.262 32.932 1.00 94.88 271 GLU A N 1
ATOM 2097 C CA . GLU A 1 271 ? -1.964 -3.361 34.062 1.00 94.88 271 GLU A CA 1
ATOM 2098 C C . GLU A 1 271 ? -1.268 -2.004 33.930 1.00 94.88 271 GLU A C 1
ATOM 2100 O O . GLU A 1 271 ? -1.858 -0.985 34.288 1.00 94.88 271 GLU A O 1
ATOM 2105 N N . ASP A 1 272 ? -0.038 -1.971 33.414 1.00 95.25 272 ASP A N 1
ATOM 2106 C CA . ASP A 1 272 ? 0.732 -0.731 33.284 1.00 95.25 272 ASP A CA 1
ATOM 2107 C C . ASP A 1 272 ? 0.128 0.161 32.193 1.00 95.25 272 ASP A C 1
ATOM 2109 O O . ASP A 1 272 ? -0.062 1.363 32.396 1.00 95.25 272 ASP A O 1
ATOM 2113 N N . ILE A 1 273 ? -0.292 -0.443 31.075 1.00 96.38 273 ILE A N 1
ATOM 2114 C CA . ILE A 1 273 ? -1.018 0.269 30.018 1.00 96.38 273 ILE A CA 1
ATOM 2115 C C . ILE A 1 273 ? -2.367 0.772 30.548 1.00 96.38 273 ILE A C 1
ATOM 2117 O O . ILE A 1 273 ? -2.681 1.952 30.390 1.00 96.38 273 ILE A O 1
ATOM 2121 N N . ILE A 1 274 ? -3.150 -0.083 31.217 1.00 96.31 274 ILE A N 1
ATOM 2122 C CA . ILE A 1 274 ? -4.463 0.279 31.777 1.00 96.31 274 ILE A CA 1
ATOM 2123 C C . ILE A 1 274 ? -4.343 1.466 32.742 1.00 96.31 274 ILE A C 1
ATOM 2125 O O . ILE A 1 274 ? -5.167 2.379 32.678 1.00 96.31 274 ILE A O 1
ATOM 2129 N N . LYS A 1 275 ? -3.316 1.478 33.604 1.00 95.56 275 LYS A N 1
ATOM 2130 C CA . LYS A 1 275 ? -3.037 2.587 34.533 1.00 95.56 275 LYS A CA 1
ATOM 2131 C C . LYS A 1 275 ? -2.630 3.871 33.811 1.00 95.56 275 LYS A C 1
ATOM 2133 O O . LYS A 1 275 ? -2.993 4.950 34.269 1.00 95.56 275 LYS A O 1
ATOM 2138 N N . SER A 1 276 ? -1.909 3.769 32.692 1.00 95.44 276 SER A N 1
ATOM 2139 C CA . SER A 1 276 ? -1.497 4.937 31.897 1.00 95.44 276 SER A CA 1
ATOM 2140 C C . SER A 1 276 ? -2.665 5.636 31.186 1.00 95.44 276 SER A C 1
ATOM 2142 O O . SER A 1 276 ? -2.587 6.826 30.889 1.00 95.44 276 SER A O 1
ATOM 2144 N N . ILE A 1 277 ? -3.763 4.917 30.930 1.00 94.94 277 ILE A N 1
ATOM 2145 C CA . ILE A 1 277 ? -4.942 5.434 30.226 1.00 94.94 277 ILE A CA 1
ATOM 2146 C C . ILE A 1 277 ? -5.955 5.931 31.262 1.00 94.94 277 ILE A C 1
ATOM 2148 O O . ILE A 1 277 ? -6.807 5.186 31.760 1.00 94.94 277 ILE A O 1
ATOM 2152 N N . THR A 1 278 ? -5.845 7.214 31.604 1.00 92.12 278 THR A N 1
ATOM 2153 C CA . THR A 1 278 ? -6.670 7.864 32.634 1.00 92.12 278 THR A CA 1
ATOM 2154 C C . THR A 1 278 ? -8.040 8.302 32.125 1.00 92.12 278 THR A C 1
ATOM 2156 O O . THR A 1 278 ? -8.995 8.296 32.898 1.00 92.12 278 THR A O 1
ATOM 2159 N N . TYR A 1 279 ? -8.158 8.632 30.835 1.00 93.12 279 TYR A N 1
ATOM 2160 C CA . TYR A 1 279 ? -9.431 9.019 30.228 1.00 93.12 279 TYR A CA 1
ATOM 2161 C C . TYR A 1 279 ? -10.428 7.846 30.237 1.00 93.12 279 TYR A C 1
ATOM 2163 O O . TYR A 1 279 ? -10.057 6.672 30.118 1.00 93.12 279 TYR A O 1
ATOM 2171 N N . SER A 1 280 ? -11.704 8.174 30.396 1.00 91.19 280 SER A N 1
ATOM 2172 C CA . SER A 1 280 ? -12.833 7.246 30.356 1.00 91.19 280 SER A CA 1
ATOM 2173 C C . SER A 1 280 ? -13.874 7.794 29.396 1.00 91.19 280 SER A C 1
ATOM 2175 O O . SER A 1 280 ? -13.928 8.999 29.191 1.00 91.19 280 SER A O 1
ATOM 2177 N N . GLU A 1 281 ? -14.710 6.925 28.832 1.00 92.75 281 GLU A N 1
ATOM 2178 C CA . GLU A 1 281 ? -15.829 7.377 28.002 1.00 92.75 281 GLU A CA 1
ATOM 2179 C C . GLU A 1 281 ? -16.756 8.313 28.777 1.00 92.75 281 GLU A C 1
ATOM 2181 O O . GLU A 1 281 ? -17.053 8.071 29.951 1.00 92.75 281 GLU A O 1
ATOM 2186 N N . GLN A 1 282 ? -17.204 9.371 28.107 1.00 94.00 282 GLN A N 1
ATOM 2187 C CA . GLN A 1 282 ? -18.084 10.400 28.659 1.00 94.00 282 GLN A CA 1
ATOM 2188 C C . GLN A 1 282 ? -19.114 10.828 27.609 1.00 94.00 282 GLN A C 1
ATOM 2190 O O . GLN A 1 282 ? -18.929 10.598 26.414 1.00 94.00 282 GLN A O 1
ATOM 2195 N N . GLY A 1 283 ? -20.208 11.443 28.058 1.00 93.81 283 GLY A N 1
ATOM 2196 C CA . GLY A 1 283 ? -21.212 12.039 27.180 1.00 93.81 283 GLY A CA 1
ATOM 2197 C C . GLY A 1 283 ? -22.653 11.703 27.560 1.00 93.81 283 GLY A C 1
ATOM 2198 O O . GLY A 1 283 ? -22.948 11.246 28.665 1.00 93.81 283 GLY A O 1
ATOM 2199 N N . LEU A 1 284 ? -23.559 11.962 26.619 1.00 95.88 284 LEU A N 1
ATOM 2200 C CA . LEU A 1 284 ? -24.986 11.661 26.696 1.00 95.88 284 LEU A CA 1
ATOM 2201 C C . LEU A 1 284 ? -25.269 10.416 25.856 1.00 95.88 284 LEU A C 1
ATOM 2203 O O . LEU A 1 284 ? -25.412 10.493 24.641 1.00 95.88 284 LEU A O 1
ATOM 2207 N N . PHE A 1 285 ? -25.336 9.253 26.496 1.00 96.38 285 PHE A N 1
ATOM 2208 C CA . PHE A 1 285 ? -25.315 7.972 25.787 1.00 96.38 285 PHE A CA 1
ATOM 2209 C C . PHE A 1 285 ? -26.655 7.486 25.249 1.00 96.38 285 PHE A C 1
ATOM 2211 O O . PHE A 1 285 ? -26.683 6.452 24.597 1.00 96.38 285 PHE A O 1
ATOM 2218 N N . SER A 1 286 ? -27.769 8.163 25.505 1.00 96.94 286 SER A N 1
ATOM 2219 C CA . SER A 1 286 ? -29.080 7.624 25.142 1.00 96.94 286 SER A CA 1
ATOM 2220 C C . SER A 1 286 ? -30.071 8.749 24.885 1.00 96.94 286 SER A C 1
ATOM 2222 O O . SER A 1 286 ? -30.134 9.714 25.643 1.00 96.94 286 SER A O 1
ATOM 2224 N N . ASN A 1 287 ? -30.870 8.605 23.834 1.00 95.62 287 ASN A N 1
ATOM 2225 C CA . ASN A 1 287 ? -32.082 9.383 23.607 1.00 95.62 287 ASN A CA 1
ATOM 2226 C C . ASN A 1 287 ? -33.241 8.431 23.245 1.00 95.62 287 ASN A C 1
ATOM 2228 O O . ASN A 1 287 ? -33.162 7.219 23.476 1.00 95.62 287 ASN A O 1
ATOM 2232 N N . LYS A 1 288 ? -34.342 8.957 22.699 1.00 95.38 288 LYS A N 1
ATOM 2233 C CA . LYS A 1 288 ? -35.508 8.138 22.332 1.00 95.38 288 LYS A CA 1
ATOM 2234 C C . LYS A 1 288 ? -35.260 7.135 21.191 1.00 95.38 288 LYS A C 1
ATOM 2236 O O . LYS A 1 288 ? -35.925 6.105 21.161 1.00 95.38 288 LYS A O 1
ATOM 2241 N N . ASP A 1 289 ? -34.324 7.416 20.283 1.00 96.25 289 ASP A N 1
ATOM 2242 C CA . ASP A 1 289 ? -34.079 6.625 19.067 1.00 96.25 289 ASP A CA 1
ATOM 2243 C C . ASP A 1 289 ? -32.782 5.801 19.147 1.00 96.25 289 ASP A C 1
ATOM 2245 O O . ASP A 1 289 ? -32.734 4.683 18.631 1.00 96.25 289 ASP A O 1
ATOM 2249 N N . LEU A 1 290 ? -31.742 6.329 19.796 1.00 97.62 290 LEU A N 1
ATOM 2250 C CA . LEU A 1 290 ? -30.379 5.799 19.785 1.00 97.62 290 LEU A CA 1
ATOM 2251 C C . LEU A 1 290 ? -29.823 5.645 21.204 1.00 97.62 290 LEU A C 1
ATOM 2253 O O . LEU A 1 290 ? -30.062 6.478 22.077 1.00 97.62 290 LEU A O 1
ATOM 2257 N N . GLU A 1 291 ? -29.046 4.587 21.426 1.00 97.69 291 GLU A N 1
ATOM 2258 C CA . GLU A 1 291 ? -28.322 4.343 22.677 1.00 97.69 291 GLU A CA 1
ATOM 2259 C C . GLU A 1 291 ? -26.933 3.774 22.415 1.00 97.69 291 GLU A C 1
ATOM 2261 O O . GLU A 1 291 ? -26.799 2.744 21.768 1.00 97.69 291 GLU A O 1
ATOM 2266 N N . TYR A 1 292 ? -25.894 4.438 22.908 1.00 97.56 292 TYR A N 1
ATOM 2267 C CA . TYR A 1 292 ? -24.509 4.024 22.751 1.00 97.56 292 TYR A CA 1
ATOM 2268 C C . TYR A 1 292 ? -24.257 2.678 23.439 1.00 97.56 292 TYR A C 1
ATOM 2270 O O . TYR A 1 292 ? -24.514 2.507 24.628 1.00 97.56 292 TYR A O 1
ATOM 2278 N N . MET A 1 293 ? -23.733 1.726 22.671 1.00 96.56 293 MET A N 1
ATOM 2279 C CA . MET A 1 293 ? -23.438 0.364 23.119 1.00 96.56 293 MET A CA 1
ATOM 2280 C C . MET A 1 293 ? -21.952 0.158 23.412 1.00 96.56 293 MET A C 1
ATOM 2282 O O . MET A 1 293 ? -21.585 -0.728 24.181 1.00 96.56 293 MET A O 1
ATOM 2286 N N . GLY A 1 294 ? -21.085 0.944 22.775 1.00 95.00 294 GLY A N 1
ATOM 2287 C CA . GLY A 1 294 ? -19.642 0.790 22.878 1.00 95.00 294 GLY A CA 1
ATOM 2288 C C . GLY A 1 294 ? -18.918 1.114 21.579 1.00 95.00 294 GLY A C 1
ATOM 2289 O O . GLY A 1 294 ? -19.505 1.569 20.596 1.00 95.00 294 GLY A O 1
ATOM 2290 N N . SER A 1 295 ? -17.617 0.851 21.586 1.00 94.75 295 SER A N 1
ATOM 2291 C CA . SER A 1 295 ? -16.707 1.143 20.487 1.00 94.75 295 SER A CA 1
ATOM 2292 C C . SER A 1 295 ? -15.843 -0.067 20.143 1.00 94.75 295 SER A C 1
ATOM 2294 O O . SER A 1 295 ? -15.634 -0.954 20.971 1.00 94.75 295 SER A O 1
ATOM 2296 N N . SER A 1 296 ? -15.328 -0.096 18.916 1.00 93.44 296 SER A N 1
ATOM 2297 C CA . SER A 1 296 ? -14.283 -1.020 18.484 1.00 93.44 296 SER A CA 1
ATOM 2298 C C . SER A 1 296 ? -13.260 -0.310 17.615 1.00 93.44 296 SER A C 1
ATOM 2300 O O . SER A 1 296 ? -13.593 0.642 16.906 1.00 93.44 296 SER A O 1
ATOM 2302 N N . LEU A 1 297 ? -12.039 -0.833 17.589 1.00 91.44 297 LEU A N 1
ATOM 2303 C CA . LEU A 1 297 ? -11.070 -0.476 16.561 1.00 91.44 297 LEU A CA 1
ATOM 2304 C C . LEU A 1 297 ? -11.134 -1.458 15.404 1.00 91.44 297 LEU A C 1
ATOM 2306 O O . LEU A 1 297 ? -11.186 -2.670 15.602 1.00 91.44 297 LEU A O 1
ATOM 2310 N N . ILE A 1 298 ? -11.145 -0.913 14.195 1.00 88.62 298 ILE A N 1
ATOM 2311 C CA . ILE A 1 298 ? -11.068 -1.690 12.966 1.00 88.62 298 ILE A CA 1
ATOM 2312 C C . ILE A 1 298 ? -9.590 -1.788 12.621 1.00 88.62 298 ILE A C 1
ATOM 2314 O O . ILE A 1 298 ? -9.073 -0.841 12.059 1.00 88.62 298 ILE A O 1
ATOM 2318 N N . CYS A 1 299 ? -8.920 -2.878 13.013 1.00 83.56 299 CYS A N 1
ATOM 2319 C CA . CYS A 1 299 ? -7.468 -3.064 12.824 1.00 83.56 299 CYS A CA 1
ATOM 2320 C C . CYS A 1 299 ? -7.105 -3.965 11.626 1.00 83.56 299 CYS A C 1
ATOM 2322 O O . CYS A 1 299 ? -5.930 -4.131 11.309 1.00 83.56 299 CYS A O 1
ATOM 2324 N N . GLU A 1 300 ? -8.098 -4.590 10.989 1.00 80.69 300 GLU A N 1
ATOM 2325 C CA . GLU A 1 300 ? -7.892 -5.495 9.847 1.00 80.69 300 GLU A CA 1
ATOM 2326 C C . GLU A 1 300 ? -7.552 -4.716 8.569 1.00 80.69 300 GLU A C 1
ATOM 2328 O O . GLU A 1 300 ? -6.651 -5.085 7.811 1.00 80.69 300 GLU A O 1
ATOM 2333 N N . SER A 1 301 ? -8.270 -3.609 8.349 1.00 76.31 301 SER A N 1
ATOM 2334 C CA . SER A 1 301 ? -8.223 -2.819 7.116 1.00 76.31 301 SER A CA 1
ATOM 2335 C C . SER A 1 301 ? -7.569 -1.450 7.261 1.00 76.31 301 SER A C 1
ATOM 2337 O O . SER A 1 301 ? -7.095 -0.919 6.265 1.00 76.31 301 SER A O 1
ATOM 2339 N N . ASP A 1 302 ? -7.619 -0.849 8.450 1.00 82.44 302 ASP A N 1
ATOM 2340 C CA . ASP A 1 302 ? -7.107 0.488 8.767 1.00 82.44 302 ASP A CA 1
ATOM 2341 C C . ASP A 1 302 ? -6.937 0.612 10.296 1.00 82.44 302 ASP A C 1
ATOM 2343 O O . ASP A 1 302 ? -6.726 -0.402 10.955 1.00 82.44 302 ASP A O 1
ATOM 2347 N N . THR A 1 303 ? -6.957 1.820 10.865 1.00 83.31 303 THR A N 1
ATOM 2348 C CA . THR A 1 303 ? -6.978 2.052 12.323 1.00 83.31 303 THR A CA 1
ATOM 2349 C C . THR A 1 303 ? -8.132 2.988 12.694 1.00 83.31 303 THR A C 1
ATOM 2351 O O . THR A 1 303 ? -7.966 3.978 13.402 1.00 83.31 303 THR A O 1
ATOM 2354 N N . SER A 1 304 ? -9.328 2.716 12.169 1.00 89.75 304 SER A N 1
ATOM 2355 C CA . SER A 1 304 ? -10.516 3.537 12.431 1.00 89.75 304 SER A CA 1
ATOM 2356 C C . SER A 1 304 ? -11.198 3.186 13.748 1.00 89.75 304 SER A C 1
ATOM 2358 O O . SER A 1 304 ? -11.237 2.024 14.165 1.00 89.75 304 SER A O 1
ATOM 2360 N N . LEU A 1 305 ? -11.839 4.184 14.356 1.00 93.06 305 LEU A N 1
ATOM 2361 C CA . LEU A 1 305 ? -12.672 4.012 15.542 1.00 93.06 305 LEU A CA 1
ATOM 2362 C C . LEU A 1 305 ? -14.141 3.916 15.141 1.00 93.06 305 LEU A C 1
ATOM 2364 O O . LEU A 1 305 ? -14.705 4.861 14.593 1.00 93.06 305 LEU A O 1
ATOM 2368 N N . LYS A 1 306 ? -14.773 2.780 15.429 1.00 95.06 306 LYS A N 1
ATOM 2369 C CA . LYS A 1 306 ? -16.189 2.545 15.143 1.00 95.06 306 LYS A CA 1
ATOM 2370 C C . LYS A 1 306 ? -17.002 2.584 16.430 1.00 95.06 306 LYS A C 1
ATOM 2372 O O . LYS A 1 306 ? -16.683 1.884 17.386 1.00 95.06 306 LYS A O 1
ATOM 2377 N N . LEU A 1 307 ? -18.041 3.409 16.446 1.00 96.38 307 LEU A N 1
ATOM 2378 C CA . LEU A 1 307 ? -18.984 3.581 17.547 1.00 96.38 307 LEU A CA 1
ATOM 2379 C C . LEU A 1 307 ? -20.300 2.898 17.188 1.00 96.38 307 LEU A C 1
ATOM 2381 O O . LEU A 1 307 ? -20.775 3.044 16.061 1.00 96.38 307 LEU A O 1
ATOM 2385 N N . TYR A 1 308 ? -20.883 2.176 18.140 1.00 97.62 308 TYR A N 1
ATOM 2386 C CA . TYR A 1 308 ? -22.107 1.405 17.945 1.00 97.62 308 TYR A CA 1
ATOM 2387 C C . TYR A 1 308 ? -23.236 1.949 18.804 1.00 97.62 308 TYR A C 1
ATOM 2389 O O . TYR A 1 308 ? -23.052 2.244 19.986 1.00 97.62 308 TYR A O 1
ATOM 2397 N N . PHE A 1 309 ? -24.416 2.025 18.204 1.00 98.06 309 PHE A N 1
ATOM 2398 C CA . PHE A 1 309 ? -25.632 2.511 18.823 1.00 98.06 309 PHE A CA 1
ATOM 2399 C C . PHE A 1 309 ? -26.762 1.513 18.588 1.00 98.06 309 PHE A C 1
ATOM 2401 O O . PHE A 1 309 ? -27.015 1.095 17.457 1.00 98.06 309 PHE A O 1
ATOM 2408 N N . ASN A 1 310 ? -27.483 1.177 19.649 1.00 98.25 310 ASN A N 1
ATOM 2409 C CA . ASN A 1 310 ? -28.752 0.485 19.571 1.00 98.25 310 ASN A CA 1
ATOM 2410 C C . ASN A 1 310 ? -29.773 1.433 18.935 1.00 98.25 310 ASN A C 1
ATOM 2412 O O . ASN A 1 310 ? -30.132 2.460 19.510 1.00 98.25 310 ASN A O 1
ATOM 2416 N N . ASN A 1 311 ? -30.216 1.086 17.735 1.00 97.38 311 ASN A N 1
ATOM 2417 C CA . ASN A 1 311 ? -31.245 1.774 16.976 1.00 97.38 311 ASN A CA 1
ATOM 2418 C C . ASN A 1 311 ? -32.616 1.251 17.415 1.00 97.38 311 ASN A C 1
ATOM 2420 O O . ASN A 1 311 ? -33.192 0.351 16.793 1.00 97.38 311 ASN A O 1
ATOM 2424 N N . LYS A 1 312 ? -33.121 1.818 18.516 1.00 96.88 312 LYS A N 1
ATOM 2425 C CA . LYS A 1 312 ? -34.301 1.348 19.264 1.00 96.88 312 LYS A CA 1
ATOM 2426 C C . LYS A 1 312 ? -35.538 1.215 18.379 1.00 96.88 312 LYS A C 1
ATOM 2428 O O . LYS A 1 312 ? -36.328 0.291 18.548 1.00 96.88 312 LYS A O 1
ATOM 2433 N N . ASN A 1 313 ? -35.659 2.112 17.401 1.00 94.88 313 ASN A N 1
ATOM 2434 C CA . ASN A 1 313 ? -36.808 2.213 16.506 1.00 94.88 313 ASN A CA 1
ATOM 2435 C C . ASN A 1 313 ? -36.526 1.697 15.084 1.00 94.88 313 ASN A C 1
ATOM 2437 O O . ASN A 1 313 ? -37.338 1.926 14.189 1.00 94.88 313 ASN A O 1
ATOM 2441 N N . LYS A 1 314 ? -35.398 0.998 14.864 1.00 96.19 314 LYS A N 1
ATOM 2442 C CA . LYS A 1 314 ? -35.001 0.413 13.566 1.00 96.19 314 LYS A CA 1
ATOM 2443 C C . LYS A 1 314 ? -35.085 1.411 12.403 1.00 96.19 314 LYS A C 1
ATOM 2445 O O . LYS A 1 314 ? -35.524 1.079 11.303 1.00 96.19 314 LYS A O 1
ATOM 2450 N N . LEU A 1 315 ? -34.684 2.654 12.661 1.00 96.44 315 LEU A N 1
ATOM 2451 C CA . LEU A 1 315 ? -34.659 3.709 11.657 1.00 96.44 315 LEU A CA 1
ATOM 2452 C C . LEU A 1 315 ? -33.659 3.364 10.553 1.00 96.44 315 LEU A C 1
ATOM 2454 O O . LEU A 1 315 ? -32.564 2.875 10.820 1.00 96.44 315 LEU A O 1
ATOM 2458 N N . THR A 1 316 ? -34.006 3.664 9.308 1.00 97.50 316 THR A N 1
ATOM 2459 C CA . THR A 1 316 ? -33.047 3.592 8.200 1.00 97.50 316 THR A CA 1
ATOM 2460 C C . THR A 1 316 ? -31.956 4.651 8.364 1.00 97.50 316 THR A C 1
ATOM 2462 O O . THR A 1 316 ? -32.176 5.700 8.973 1.00 97.50 316 THR A O 1
ATOM 2465 N N . GLU A 1 317 ? -30.792 4.432 7.751 1.00 96.81 317 GLU A N 1
ATOM 2466 C CA . GLU A 1 317 ? -29.693 5.406 7.776 1.00 96.81 317 GLU A CA 1
ATOM 2467 C C . GLU A 1 317 ? -30.134 6.787 7.260 1.00 96.81 317 GLU A C 1
ATOM 2469 O O . GLU A 1 317 ? -29.809 7.814 7.853 1.00 96.81 317 GLU A O 1
ATOM 2474 N N . LYS A 1 318 ? -30.955 6.816 6.200 1.00 96.94 318 LYS A N 1
ATOM 2475 C CA . LYS A 1 318 ? -31.515 8.054 5.642 1.00 96.94 318 LYS A CA 1
ATOM 2476 C C . LYS A 1 318 ? -32.402 8.790 6.648 1.00 96.94 318 LYS A C 1
ATOM 2478 O O . LYS A 1 318 ? -32.324 10.010 6.741 1.00 96.94 318 LYS A O 1
ATOM 2483 N N . GLN A 1 319 ? -33.229 8.065 7.405 1.00 96.62 319 GLN A N 1
ATOM 2484 C CA . GLN A 1 319 ? -34.061 8.665 8.451 1.00 96.62 319 GLN A CA 1
ATOM 2485 C C . GLN A 1 319 ? -33.204 9.244 9.577 1.00 96.62 319 GLN A C 1
ATOM 2487 O O . GLN A 1 319 ? -33.460 10.368 9.999 1.00 96.62 319 GLN A O 1
ATOM 2492 N N . ILE A 1 320 ? -32.164 8.529 10.016 1.00 96.12 320 ILE A N 1
ATOM 2493 C CA . ILE A 1 320 ? -31.235 9.019 11.045 1.00 96.12 320 ILE A CA 1
ATOM 2494 C C . ILE A 1 320 ? -30.546 10.303 10.567 1.00 96.12 320 ILE A C 1
ATOM 2496 O O . ILE A 1 320 ? -30.644 11.321 11.243 1.00 96.12 320 ILE A O 1
ATOM 2500 N N . LYS A 1 321 ? -29.955 10.295 9.364 1.00 95.50 321 LYS A N 1
ATOM 2501 C CA . LYS A 1 321 ? -29.292 11.468 8.760 1.00 95.50 321 LYS A CA 1
ATOM 2502 C C . LYS A 1 321 ? -30.218 12.666 8.533 1.00 95.50 321 LYS A C 1
ATOM 2504 O O . LYS A 1 321 ? -29.744 13.790 8.469 1.00 95.50 321 LYS A O 1
ATOM 2509 N N . SER A 1 322 ? -31.525 12.440 8.382 1.00 95.56 322 SER A N 1
ATOM 2510 C CA . SER A 1 322 ? -32.506 13.529 8.262 1.00 95.56 322 SER A CA 1
ATOM 2511 C C . SER A 1 322 ? -32.958 14.108 9.605 1.00 95.56 322 SER A C 1
ATOM 2513 O O . SER A 1 322 ? -33.449 15.230 9.640 1.00 95.56 322 SER A O 1
ATOM 2515 N N . ARG A 1 323 ? -32.839 13.334 10.693 1.00 95.31 323 ARG A N 1
ATOM 2516 C CA . ARG A 1 323 ? -33.281 13.726 12.041 1.00 95.31 323 ARG A CA 1
ATOM 2517 C C . ARG A 1 323 ? -32.164 14.332 12.877 1.00 95.31 323 ARG A C 1
ATOM 2519 O O . ARG A 1 323 ? -32.439 15.188 13.708 1.00 95.31 323 ARG A O 1
ATOM 2526 N N . TYR A 1 324 ? -30.943 13.844 12.689 1.00 96.00 324 TYR A N 1
ATOM 2527 C CA . TYR A 1 324 ? -29.791 14.216 13.494 1.00 96.00 324 TYR A CA 1
ATOM 2528 C C . TYR A 1 324 ? -28.766 14.957 12.650 1.00 96.00 324 TYR A C 1
ATOM 2530 O O . TYR A 1 324 ? -28.337 14.451 11.613 1.00 96.00 324 TYR A O 1
ATOM 2538 N N . ASP A 1 325 ? -28.322 16.108 13.146 1.00 92.94 325 ASP A N 1
ATOM 2539 C CA . ASP A 1 325 ? -27.054 16.685 12.718 1.00 92.94 325 ASP A CA 1
ATOM 2540 C C . ASP A 1 325 ? -25.926 15.832 13.311 1.00 92.94 325 ASP A C 1
ATOM 2542 O O . ASP A 1 325 ? -25.804 15.715 14.536 1.00 92.94 325 ASP A O 1
ATOM 2546 N N . ILE A 1 326 ? -25.165 15.173 12.433 1.00 92.12 326 ILE A N 1
ATOM 2547 C CA . ILE A 1 326 ? -24.076 14.270 12.806 1.00 92.12 326 ILE A CA 1
ATOM 2548 C C . ILE A 1 326 ? -22.753 14.992 12.589 1.00 92.12 326 ILE A C 1
ATOM 2550 O O . ILE A 1 326 ? -22.387 15.331 11.461 1.00 92.12 326 ILE A O 1
ATOM 2554 N N . SER A 1 327 ? -21.990 15.178 13.660 1.00 89.38 327 SER A N 1
ATOM 2555 C CA . SER A 1 327 ? -20.653 15.763 13.569 1.00 89.38 327 SER A CA 1
ATOM 2556 C C . SER A 1 327 ? -19.658 15.030 14.451 1.00 89.38 327 SER A C 1
ATOM 2558 O O . SER A 1 327 ? -20.021 14.464 15.479 1.00 89.38 327 SER A O 1
ATOM 2560 N N . THR A 1 328 ? -18.380 15.096 14.093 1.00 88.44 328 THR A N 1
ATOM 2561 C CA . THR A 1 328 ? -17.290 14.774 15.018 1.00 88.44 328 THR A CA 1
ATOM 2562 C C . THR A 1 328 ? -17.047 15.947 15.983 1.00 88.44 328 THR A C 1
ATOM 2564 O O . THR A 1 328 ? -17.480 17.072 15.706 1.00 88.44 328 THR A O 1
ATOM 2567 N N . LEU A 1 329 ? -16.406 15.696 17.135 1.00 76.69 329 LEU A N 1
ATOM 2568 C CA . LEU A 1 329 ? -16.012 16.744 18.098 1.00 76.69 329 LEU A CA 1
ATOM 2569 C C . LEU A 1 329 ? -15.067 17.773 17.456 1.00 76.69 329 LEU A C 1
ATOM 2571 O O . LEU A 1 329 ? -15.336 18.972 17.493 1.00 76.69 329 LEU A O 1
ATOM 2575 N N . ASP A 1 330 ? -14.015 17.297 16.790 1.00 68.69 330 ASP A N 1
ATOM 2576 C CA . ASP A 1 330 ? -13.102 18.128 16.004 1.00 68.69 330 ASP A CA 1
ATOM 2577 C C . ASP A 1 330 ? -13.654 18.311 14.587 1.00 68.69 330 ASP A C 1
ATOM 2579 O O . ASP A 1 330 ? -13.197 17.675 13.626 1.00 68.69 330 ASP A O 1
ATOM 2583 N N . LYS A 1 331 ? -14.669 19.179 14.460 1.00 58.69 331 LYS A N 1
ATOM 2584 C CA . LYS A 1 331 ? -15.249 19.560 13.164 1.00 58.69 331 LYS A CA 1
ATOM 2585 C C . LYS A 1 331 ? -14.108 19.908 12.197 1.00 58.69 331 LYS A C 1
ATOM 2587 O O . LYS A 1 331 ? -13.320 20.810 12.471 1.00 58.69 331 LYS A O 1
ATOM 2592 N N . ASN A 1 332 ? -14.044 19.192 11.070 1.00 59.09 332 ASN A N 1
ATOM 2593 C CA . ASN A 1 332 ? -13.059 19.309 9.979 1.00 59.09 332 ASN A CA 1
ATOM 2594 C C . ASN A 1 332 ? -11.738 18.529 10.117 1.00 59.09 332 ASN A C 1
ATOM 2596 O O . ASN A 1 332 ? -10.942 18.573 9.180 1.00 59.09 332 ASN A O 1
ATOM 2600 N N . LYS A 1 333 ? -11.481 17.803 11.216 1.00 71.62 333 LYS A N 1
ATOM 2601 C CA . LYS A 1 333 ? -10.214 17.059 11.365 1.00 71.62 333 LYS A CA 1
ATOM 2602 C C . LYS A 1 333 ? -10.283 15.609 10.876 1.00 71.62 333 LYS A C 1
ATOM 2604 O O . LYS A 1 333 ? -9.313 15.110 10.313 1.00 71.62 333 LYS A O 1
ATOM 2609 N N . HIS A 1 334 ? -11.427 14.951 11.061 1.00 80.44 334 HIS A N 1
ATOM 2610 C CA . HIS A 1 334 ? -11.623 13.549 10.689 1.00 80.44 334 HIS A CA 1
ATOM 2611 C C . HIS A 1 334 ? -12.934 13.355 9.935 1.00 80.44 334 HIS A C 1
ATOM 2613 O O . HIS A 1 334 ? -13.983 13.840 10.367 1.00 80.44 334 HIS A O 1
ATOM 2619 N N . ASP A 1 335 ? -12.853 12.623 8.826 1.00 87.25 335 ASP A N 1
ATOM 2620 C CA . ASP A 1 335 ? -14.017 12.158 8.078 1.00 87.25 335 ASP A CA 1
ATOM 2621 C C . ASP A 1 335 ? -14.679 10.970 8.793 1.00 87.25 335 ASP A C 1
ATOM 2623 O O . ASP A 1 335 ? -14.033 10.247 9.565 1.00 87.25 335 ASP A O 1
ATOM 2627 N N . TYR A 1 336 ? -15.965 10.753 8.532 1.00 92.12 336 TYR A N 1
ATOM 2628 C CA . TYR A 1 336 ? -16.714 9.654 9.123 1.00 92.12 336 TYR A CA 1
ATOM 2629 C C . TYR A 1 336 ? -17.665 8.997 8.125 1.00 92.12 336 TYR A C 1
ATOM 2631 O O . TYR A 1 336 ? -18.282 9.654 7.294 1.00 92.12 336 TYR A O 1
ATOM 2639 N N . ASP A 1 337 ? -17.824 7.684 8.262 1.00 94.12 337 ASP A N 1
ATOM 2640 C CA . ASP A 1 337 ? -18.882 6.934 7.589 1.00 94.12 337 ASP A CA 1
ATOM 2641 C C . ASP A 1 337 ? -19.957 6.540 8.593 1.00 94.12 337 ASP A C 1
ATOM 2643 O O . ASP A 1 337 ? -19.702 6.401 9.792 1.00 94.12 337 ASP A O 1
ATOM 2647 N N . THR A 1 338 ? -21.161 6.293 8.097 1.00 96.50 338 THR A N 1
ATOM 2648 C CA . THR A 1 338 ? -22.264 5.769 8.896 1.00 96.50 338 THR A CA 1
ATOM 2649 C C . THR A 1 338 ? -22.894 4.576 8.209 1.00 96.50 338 THR A C 1
ATOM 2651 O O . THR A 1 338 ? -22.790 4.432 6.994 1.00 96.50 338 THR A O 1
ATOM 2654 N N . GLY A 1 339 ? -23.598 3.751 8.972 1.00 97.38 339 GLY A N 1
ATOM 2655 C CA . GLY A 1 339 ? -24.432 2.707 8.398 1.00 97.38 339 GLY A CA 1
ATOM 2656 C C . GLY A 1 339 ? -25.355 2.079 9.424 1.00 97.38 339 GLY A C 1
ATOM 2657 O O . GLY A 1 339 ? -25.240 2.317 10.627 1.00 97.38 339 GLY A O 1
ATOM 2658 N N . VAL A 1 340 ? -26.295 1.282 8.926 1.00 97.50 340 VAL A N 1
ATOM 2659 C CA . VAL A 1 340 ? -27.251 0.530 9.741 1.00 97.50 340 VAL A CA 1
ATOM 2660 C C . VAL A 1 340 ? -27.168 -0.945 9.369 1.00 97.50 340 VAL A C 1
ATOM 2662 O O . VAL A 1 340 ? -27.221 -1.286 8.191 1.00 97.50 340 VAL A O 1
ATOM 2665 N N . ASP A 1 341 ? -27.065 -1.804 10.377 1.00 95.50 341 ASP A N 1
ATOM 2666 C CA . ASP A 1 341 ? -27.170 -3.257 10.261 1.00 95.50 341 ASP A CA 1
ATOM 2667 C C . ASP A 1 341 ? -28.195 -3.766 11.283 1.00 95.50 341 ASP A C 1
ATOM 2669 O O . ASP A 1 341 ? -27.960 -3.764 12.494 1.00 95.50 341 ASP A O 1
ATOM 2673 N N . GLY A 1 342 ? -29.393 -4.110 10.804 1.00 92.31 342 GLY A N 1
ATOM 2674 C CA . GLY A 1 342 ? -30.516 -4.491 11.659 1.00 92.31 342 GLY A CA 1
ATOM 2675 C C . GLY A 1 342 ? -30.867 -3.408 12.687 1.00 92.31 342 GLY A C 1
ATOM 2676 O O . GLY A 1 342 ? -31.337 -2.326 12.337 1.00 92.31 342 GLY A O 1
ATOM 2677 N N . SER A 1 343 ? -30.671 -3.712 13.972 1.00 95.38 343 SER A N 1
ATOM 2678 C CA . SER A 1 343 ? -30.900 -2.787 15.092 1.00 95.38 343 SER A CA 1
ATOM 2679 C C . SER A 1 343 ? -29.649 -2.015 15.514 1.00 95.38 343 SER A C 1
ATOM 2681 O O . SER A 1 343 ? -29.664 -1.378 16.561 1.00 95.38 343 SER A O 1
ATOM 2683 N N . ILE A 1 344 ? -28.561 -2.075 14.749 1.00 97.75 344 ILE A N 1
ATOM 2684 C CA . ILE A 1 344 ? -27.312 -1.387 15.067 1.00 97.75 344 ILE A CA 1
ATOM 2685 C C . ILE A 1 344 ? -27.121 -0.246 14.080 1.00 97.75 344 ILE A C 1
ATOM 2687 O O . ILE A 1 344 ? -26.986 -0.463 12.880 1.00 97.75 344 ILE A O 1
ATOM 2691 N N . PHE A 1 345 ? -27.076 0.977 14.592 1.00 98.19 345 PHE A N 1
ATOM 2692 C CA . PHE A 1 345 ? -26.511 2.110 13.874 1.00 98.19 345 PHE A CA 1
ATOM 2693 C C . PHE A 1 345 ? -25.040 2.244 14.264 1.00 98.19 345 PHE A C 1
ATOM 2695 O O . PHE A 1 345 ? -24.689 2.090 15.433 1.00 98.19 345 PHE A O 1
ATOM 2702 N N . TRP A 1 346 ? -24.166 2.520 13.305 1.00 97.44 346 TRP A N 1
ATOM 2703 C CA . TRP A 1 346 ? -22.748 2.706 13.578 1.00 97.44 346 TRP A CA 1
ATOM 2704 C C . TRP A 1 346 ? -22.197 3.953 12.900 1.00 97.44 346 TRP A C 1
ATOM 2706 O O . TRP A 1 346 ? -22.648 4.343 11.824 1.00 97.44 346 TRP A O 1
ATOM 2716 N N . ILE A 1 347 ? -21.180 4.541 13.531 1.00 96.19 347 ILE A N 1
ATOM 2717 C CA . ILE A 1 347 ? -20.384 5.644 12.986 1.00 96.19 347 ILE A CA 1
ATOM 2718 C C . ILE A 1 347 ? -18.912 5.224 13.013 1.00 96.19 347 ILE A C 1
ATOM 2720 O O . ILE A 1 347 ? -18.409 4.837 14.065 1.00 96.19 347 ILE A O 1
ATOM 2724 N N . LYS A 1 348 ? -18.222 5.271 11.871 1.00 94.38 348 LYS A N 1
ATOM 2725 C CA . LYS A 1 348 ? -16.796 4.943 11.722 1.00 94.38 348 LYS A CA 1
ATOM 2726 C C . LYS A 1 348 ? -16.005 6.232 11.503 1.00 94.38 348 LYS A C 1
ATOM 2728 O O . LYS A 1 348 ? -16.106 6.820 10.435 1.00 94.38 348 LYS A O 1
ATOM 2733 N N . ILE A 1 349 ? -15.209 6.642 12.486 1.00 92.31 349 ILE A N 1
ATOM 2734 C CA . ILE A 1 349 ? -14.272 7.770 12.390 1.00 92.31 349 ILE A CA 1
ATOM 2735 C C . ILE A 1 349 ? -12.979 7.274 11.732 1.00 92.31 349 ILE A C 1
ATOM 2737 O O . ILE A 1 349 ? -12.355 6.339 12.239 1.00 92.31 349 ILE A O 1
ATOM 2741 N N . LYS A 1 350 ? -12.590 7.895 10.614 1.00 89.19 350 LYS A N 1
ATOM 2742 C CA . LYS A 1 350 ? -11.457 7.495 9.761 1.00 89.19 350 LYS A CA 1
ATOM 2743 C C . LYS A 1 350 ? -10.239 8.406 9.949 1.00 89.19 350 LYS A C 1
ATOM 2745 O O . LYS A 1 350 ? -10.317 9.455 10.590 1.00 89.19 350 LYS A O 1
ATOM 2750 N N . GLY A 1 351 ? -9.105 8.033 9.351 1.00 87.31 351 GLY A N 1
ATOM 2751 C CA . GLY A 1 351 ? -7.924 8.898 9.278 1.00 87.31 351 GLY A CA 1
ATOM 2752 C C . GLY A 1 351 ? -7.229 9.135 10.620 1.00 87.31 351 GLY A C 1
ATOM 2753 O O . GLY A 1 351 ? -6.549 10.145 10.778 1.00 87.31 351 GLY A O 1
ATOM 2754 N N . ILE A 1 352 ? -7.424 8.250 11.600 1.00 90.00 352 ILE A N 1
ATOM 2755 C CA . ILE A 1 352 ? -6.768 8.330 12.908 1.00 90.00 352 ILE A CA 1
ATOM 2756 C C . ILE A 1 352 ? -5.316 7.883 12.756 1.00 90.00 352 ILE A C 1
ATOM 2758 O O . ILE A 1 352 ? -5.045 6.716 12.473 1.00 90.00 352 ILE A O 1
ATOM 2762 N N . LYS A 1 353 ? -4.372 8.804 12.960 1.00 91.69 353 LYS A N 1
ATOM 2763 C CA . LYS A 1 353 ? -2.945 8.478 12.881 1.00 91.69 353 LYS A CA 1
ATOM 2764 C C . LYS A 1 353 ? -2.481 7.708 14.124 1.00 91.69 353 LYS A C 1
ATOM 2766 O O . LYS A 1 353 ? -3.005 7.935 15.216 1.00 91.69 353 LYS A O 1
ATOM 2771 N N . PRO A 1 354 ? -1.413 6.897 14.024 1.00 92.56 354 PRO A N 1
ATOM 2772 C CA . PRO A 1 354 ? -0.846 6.185 15.169 1.00 92.56 354 PRO A CA 1
ATOM 2773 C C . PRO A 1 354 ? -0.479 7.102 16.349 1.00 92.56 354 PRO A C 1
ATOM 2775 O O . PRO A 1 354 ? -0.771 6.780 17.500 1.00 92.56 354 PRO A O 1
ATOM 2778 N N . ALA A 1 355 ? 0.093 8.282 16.086 1.00 93.38 355 ALA A N 1
ATOM 2779 C CA . ALA A 1 355 ? 0.447 9.254 17.129 1.00 93.38 355 ALA A CA 1
ATOM 2780 C C . ALA A 1 355 ? -0.780 9.844 17.866 1.00 93.38 355 ALA A C 1
ATOM 2782 O O . ALA A 1 355 ? -0.679 10.315 19.010 1.00 93.38 355 ALA A O 1
ATOM 2783 N N . GLU A 1 356 ? -1.955 9.770 17.236 1.00 92.50 356 GLU A N 1
ATOM 2784 C CA . GLU A 1 356 ? -3.218 10.340 17.701 1.00 92.50 356 GLU A CA 1
ATOM 2785 C C . GLU A 1 356 ? -4.117 9.324 18.425 1.00 92.50 356 GLU A C 1
ATOM 2787 O O . GLU A 1 356 ? -5.176 9.695 18.915 1.00 92.50 356 GLU A O 1
ATOM 2792 N N . LEU A 1 357 ? -3.696 8.064 18.600 1.00 92.50 357 LEU A N 1
ATOM 2793 C CA . LEU A 1 357 ? -4.519 7.021 19.243 1.00 92.50 357 LEU A CA 1
ATOM 2794 C C . LEU A 1 357 ? -4.946 7.339 20.691 1.00 92.50 357 LEU A C 1
ATOM 2796 O O . LEU A 1 357 ? -5.919 6.782 21.201 1.00 92.50 357 LEU A O 1
ATOM 2800 N N . GLY A 1 358 ? -4.220 8.235 21.362 1.00 91.81 358 GLY A N 1
ATOM 2801 C CA . GLY A 1 358 ? -4.580 8.734 22.689 1.00 91.81 358 GLY A CA 1
ATOM 2802 C C . GLY A 1 358 ? -5.475 9.975 22.693 1.00 91.81 358 GLY A C 1
ATOM 2803 O O . GLY A 1 358 ? -5.876 10.395 23.775 1.00 91.81 358 GLY A O 1
ATOM 2804 N N . ASN A 1 359 ? -5.753 10.580 21.536 1.00 92.62 359 ASN A N 1
ATOM 2805 C CA . ASN A 1 359 ? -6.606 11.761 21.437 1.00 92.62 359 ASN A CA 1
ATOM 2806 C C . ASN A 1 359 ? -8.065 11.381 21.683 1.00 92.62 359 ASN A C 1
ATOM 2808 O O . ASN A 1 359 ? -8.480 10.254 21.414 1.00 92.62 359 ASN A O 1
ATOM 2812 N N . VAL A 1 360 ? -8.837 12.331 22.201 1.00 91.81 360 VAL A N 1
ATOM 2813 C CA . VAL A 1 360 ? -10.275 12.153 22.384 1.00 91.81 360 VAL A CA 1
ATOM 2814 C C . VAL A 1 360 ? -10.966 12.381 21.047 1.00 91.81 360 VAL A C 1
ATOM 2816 O O . VAL A 1 360 ? -10.748 13.386 20.378 1.00 91.81 360 VAL A O 1
ATOM 2819 N N . TYR A 1 361 ? -11.808 11.429 20.682 1.00 90.75 361 TYR A N 1
ATOM 2820 C CA . TYR A 1 361 ? -12.689 11.467 19.534 1.00 90.75 361 TYR A CA 1
ATOM 2821 C C . TYR A 1 361 ? -14.117 11.385 20.029 1.00 90.75 361 TYR A C 1
ATOM 2823 O O . TYR A 1 361 ? -14.408 10.755 21.044 1.00 90.75 361 TYR A O 1
ATOM 2831 N N . GLY A 1 362 ? -15.036 11.967 19.282 1.00 85.75 362 GLY A N 1
ATOM 2832 C CA . GLY A 1 362 ? -16.427 11.863 19.651 1.00 85.75 362 GLY A CA 1
ATOM 2833 C C . GLY A 1 362 ? -17.352 12.242 18.532 1.00 85.75 362 GLY A C 1
ATOM 2834 O O . GLY A 1 362 ? -16.925 12.823 17.533 1.00 85.75 362 GLY A O 1
ATOM 2835 N N . VAL A 1 363 ? -18.610 11.871 18.718 1.00 92.25 363 VAL A N 1
ATOM 2836 C CA . VAL A 1 363 ? -19.697 12.143 17.788 1.00 92.25 363 VAL A CA 1
ATOM 2837 C C . VAL A 1 363 ? -20.832 12.828 18.525 1.00 92.25 363 VAL A C 1
ATOM 2839 O O . VAL A 1 363 ? -21.205 12.432 19.631 1.00 92.25 363 VAL A O 1
ATOM 2842 N N . ASN A 1 364 ? -21.382 13.840 17.874 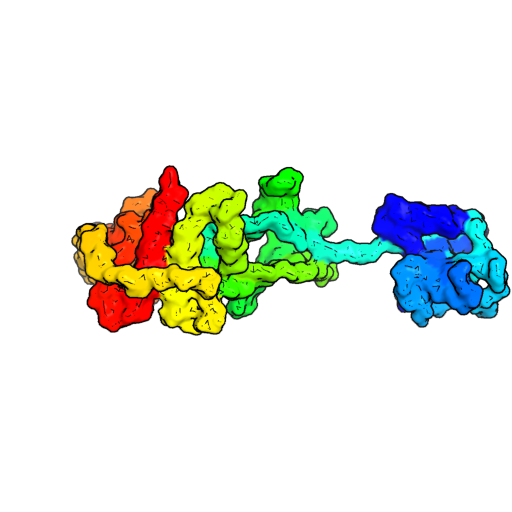1.00 93.44 364 ASN A N 1
ATOM 2843 C CA . ASN A 1 364 ? -22.591 14.526 18.278 1.00 93.44 364 ASN A CA 1
ATOM 2844 C C . ASN A 1 364 ? -23.699 14.110 17.315 1.00 93.44 364 ASN A C 1
ATOM 2846 O O . ASN A 1 364 ? -23.544 14.244 16.105 1.00 93.44 364 ASN A O 1
ATOM 2850 N N . LEU A 1 365 ? -24.795 13.600 17.863 1.00 94.25 365 LEU A N 1
ATOM 2851 C CA . LEU A 1 365 ? -26.046 13.299 17.179 1.00 94.25 365 LEU A CA 1
ATOM 2852 C C . LEU A 1 365 ? -27.094 14.231 17.780 1.00 94.25 365 LEU A C 1
ATOM 2854 O O . LEU A 1 365 ? -27.677 13.912 18.817 1.00 94.25 365 LEU A O 1
ATOM 2858 N N . VAL A 1 366 ? -27.286 15.406 17.182 1.00 93.75 366 VAL A N 1
ATOM 2859 C CA . VAL A 1 366 ? -28.122 16.475 17.756 1.00 93.75 366 VAL A CA 1
ATOM 2860 C C . VAL A 1 366 ? -29.432 16.595 16.988 1.00 93.75 366 VAL A C 1
ATOM 2862 O O . VAL A 1 366 ? -29.428 16.643 15.762 1.00 93.75 366 VAL A O 1
ATOM 2865 N N . SER A 1 367 ? -30.551 16.646 17.709 1.00 92.62 367 SER A N 1
ATOM 2866 C CA . SER A 1 367 ? -31.884 16.920 17.160 1.00 92.62 367 SER A CA 1
ATOM 2867 C C . SER A 1 367 ? -32.691 17.778 18.134 1.00 92.62 367 SER A C 1
ATOM 2869 O O . SER A 1 367 ? -32.373 17.815 19.326 1.00 92.62 367 SER A O 1
ATOM 2871 N N . ASP A 1 368 ? -33.778 18.387 17.658 1.00 88.06 368 ASP A N 1
ATOM 2872 C CA . ASP A 1 368 ? -34.705 19.163 18.499 1.00 88.06 368 ASP A CA 1
ATOM 2873 C C . ASP A 1 368 ? -35.355 18.320 19.614 1.00 88.06 368 ASP A C 1
ATOM 2875 O O . ASP A 1 368 ? -35.794 18.843 20.635 1.00 88.06 368 ASP A O 1
ATOM 2879 N N . GLU A 1 369 ? -35.403 16.997 19.439 1.00 85.81 369 GLU A N 1
ATOM 2880 C CA . GLU A 1 369 ? -36.061 16.054 20.351 1.00 85.81 369 GLU A CA 1
ATOM 2881 C C . GLU A 1 369 ? -35.076 15.343 21.299 1.00 85.81 369 GLU A C 1
ATOM 2883 O O . GLU A 1 369 ? -35.469 14.452 22.057 1.00 85.81 369 GLU A O 1
ATOM 2888 N N . GLY A 1 370 ? -33.792 15.716 21.257 1.00 90.31 370 GLY A N 1
ATOM 2889 C CA . GLY A 1 370 ? -32.747 15.210 22.144 1.00 90.31 370 GLY A CA 1
ATOM 2890 C C . GLY A 1 370 ? -31.449 14.852 21.423 1.00 90.31 370 GLY A C 1
ATOM 2891 O O . GLY A 1 370 ? -31.426 14.591 20.217 1.00 90.31 370 GLY A O 1
ATOM 2892 N N . SER A 1 371 ? -30.365 14.786 22.194 1.00 94.19 371 SER A N 1
ATOM 2893 C CA . SER A 1 371 ? -29.010 14.566 21.681 1.00 94.19 371 SER A CA 1
ATOM 2894 C C . SER A 1 371 ? -28.395 13.276 22.211 1.00 94.19 371 SER A C 1
ATOM 2896 O O . SER A 1 371 ? -28.638 12.893 23.354 1.00 94.19 371 SER A O 1
ATOM 2898 N N . VAL A 1 372 ? -27.558 12.640 21.393 1.00 96.19 372 VAL A N 1
ATOM 2899 C CA . VAL A 1 372 ? -26.588 11.632 21.836 1.00 96.19 372 VAL A CA 1
ATOM 2900 C C . VAL A 1 372 ? -25.193 12.186 21.585 1.00 96.19 372 VAL A C 1
ATOM 2902 O O . VAL A 1 372 ? -24.879 12.618 20.480 1.00 96.19 372 VAL A O 1
ATOM 2905 N N . ILE A 1 373 ? -24.369 12.210 22.624 1.00 95.38 373 ILE A N 1
ATOM 2906 C CA . ILE A 1 373 ? -22.993 12.705 22.582 1.00 95.38 373 ILE A CA 1
ATOM 2907 C C . ILE A 1 373 ? -22.118 11.598 23.142 1.00 95.38 373 ILE A C 1
ATOM 2909 O O . ILE A 1 373 ? -22.368 11.117 24.244 1.00 95.38 373 ILE A O 1
ATOM 2913 N N . VAL A 1 374 ? -21.110 11.182 22.389 1.00 95.62 374 VAL A N 1
ATOM 2914 C CA . VAL A 1 374 ? -20.156 10.164 22.835 1.00 95.62 374 VAL A CA 1
ATOM 2915 C C . VAL A 1 374 ? -18.762 10.717 22.665 1.00 95.62 374 VAL A C 1
ATOM 2917 O O . VAL A 1 374 ? -18.391 11.068 21.551 1.00 95.62 374 VAL A O 1
ATOM 2920 N N . GLU A 1 375 ? -17.987 10.720 23.741 1.00 95.12 375 GLU A N 1
ATOM 2921 C CA . GLU A 1 375 ? -16.560 11.014 23.738 1.00 95.12 375 GLU A CA 1
ATOM 2922 C C . GLU A 1 375 ? -15.786 9.777 24.207 1.00 95.12 375 GLU A C 1
ATOM 2924 O O . GLU A 1 375 ? -16.111 9.151 25.219 1.00 95.12 375 GLU A O 1
ATOM 2929 N N . THR A 1 376 ? -14.772 9.380 23.447 1.00 94.75 376 THR A N 1
ATOM 2930 C CA . THR A 1 376 ? -13.968 8.178 23.681 1.00 94.75 376 THR A CA 1
ATOM 2931 C C . THR A 1 376 ? -12.592 8.320 23.024 1.00 94.75 376 THR A C 1
ATOM 2933 O O . THR A 1 376 ? -12.258 9.361 22.473 1.00 94.75 376 THR A O 1
ATOM 2936 N N . SER A 1 377 ? -11.761 7.283 23.058 1.00 93.44 377 SER A N 1
ATOM 2937 C CA . SER A 1 377 ? -10.540 7.230 22.253 1.00 93.44 377 SER A CA 1
ATOM 2938 C C . SER A 1 377 ? -10.185 5.796 21.871 1.00 93.44 377 SER A C 1
ATOM 2940 O O . SER A 1 377 ? -10.610 4.854 22.552 1.00 93.44 377 SER A O 1
ATOM 2942 N N . PRO A 1 378 ? -9.348 5.597 20.835 1.00 94.38 378 PRO A N 1
ATOM 2943 C CA . PRO A 1 378 ? -8.744 4.298 20.558 1.00 94.38 378 PRO A CA 1
ATOM 2944 C C . PRO A 1 378 ? -8.086 3.677 21.796 1.00 94.38 378 PRO A C 1
ATOM 2946 O O . PRO A 1 378 ? -8.239 2.483 22.051 1.00 94.38 378 PRO A O 1
ATOM 2949 N N . TYR A 1 379 ? -7.417 4.479 22.628 1.00 95.44 379 TYR A N 1
ATOM 2950 C CA . TYR A 1 379 ? -6.847 3.990 23.882 1.00 95.44 379 TYR A CA 1
ATOM 2951 C C . TYR A 1 379 ? -7.894 3.595 24.931 1.00 95.44 379 TYR A C 1
ATOM 2953 O O . TYR A 1 379 ? -7.663 2.635 25.664 1.00 95.44 379 TYR A O 1
ATOM 2961 N N . VAL A 1 380 ? -9.071 4.223 24.992 1.00 95.38 380 VAL A N 1
ATOM 2962 C CA . VAL A 1 380 ? -10.139 3.716 25.873 1.00 95.38 380 VAL A CA 1
ATOM 2963 C C . VAL A 1 380 ? -10.620 2.333 25.424 1.00 95.38 380 VAL A C 1
ATOM 2965 O O . VAL A 1 380 ? -10.817 1.458 26.271 1.00 95.38 380 VAL A O 1
ATOM 2968 N N . TYR A 1 381 ? -10.726 2.084 24.115 1.00 95.25 381 TYR A N 1
ATOM 2969 C CA . TYR A 1 381 ? -10.985 0.731 23.612 1.00 95.25 381 TYR A CA 1
ATOM 2970 C C . TYR A 1 381 ? -9.857 -0.241 23.993 1.00 95.25 381 TYR A C 1
ATOM 2972 O O . TYR A 1 381 ? -10.140 -1.302 24.549 1.00 95.25 381 TYR A O 1
ATOM 2980 N N . VAL A 1 382 ? -8.586 0.135 23.789 1.00 95.81 382 VAL A N 1
ATOM 2981 C CA . VAL A 1 382 ? -7.418 -0.668 24.213 1.00 95.81 382 VAL A CA 1
ATOM 2982 C C . VAL A 1 382 ? -7.507 -1.031 25.690 1.00 95.81 382 VAL A C 1
ATOM 2984 O O . VAL A 1 382 ? -7.356 -2.195 26.041 1.00 95.81 382 VAL A O 1
ATOM 2987 N N . LYS A 1 383 ? -7.807 -0.065 26.563 1.00 95.88 383 LYS A N 1
ATOM 2988 C CA . LYS A 1 383 ? -7.955 -0.288 28.006 1.00 95.88 383 LYS A CA 1
ATOM 2989 C C . LYS A 1 383 ? -9.003 -1.360 28.314 1.00 95.88 383 LYS A C 1
ATOM 2991 O O . LYS A 1 383 ? -8.740 -2.243 29.126 1.00 95.88 383 LYS A O 1
ATOM 2996 N N . LYS A 1 384 ? -10.167 -1.310 27.657 1.00 94.44 384 LYS A N 1
ATOM 2997 C CA . LYS A 1 384 ? -11.227 -2.321 27.808 1.00 94.44 384 LYS A CA 1
ATOM 2998 C C . LYS A 1 384 ? -10.791 -3.686 27.274 1.00 94.44 384 LYS A C 1
ATOM 3000 O O . LYS A 1 384 ? -10.954 -4.690 27.959 1.00 94.44 384 LYS A O 1
ATOM 3005 N N . ALA A 1 385 ? -10.197 -3.716 26.083 1.00 95.19 385 ALA A N 1
ATOM 3006 C CA . ALA A 1 385 ? -9.721 -4.931 25.430 1.00 95.19 385 ALA A CA 1
ATOM 3007 C C . ALA A 1 385 ? -8.611 -5.632 26.232 1.00 95.19 385 ALA A C 1
ATOM 3009 O O . ALA A 1 385 ? -8.580 -6.859 26.311 1.00 95.19 385 ALA A O 1
ATOM 3010 N N . LEU A 1 386 ? -7.745 -4.872 26.903 1.00 95.94 386 LEU A N 1
ATOM 3011 C CA . LEU A 1 386 ? -6.717 -5.408 27.797 1.00 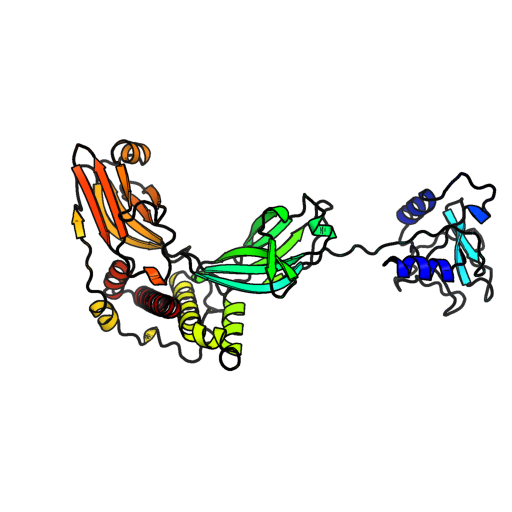95.94 386 LEU A CA 1
ATOM 3012 C C . LEU A 1 386 ? -7.289 -6.070 29.058 1.00 95.94 386 LEU A C 1
ATOM 3014 O O . LEU A 1 386 ? -6.641 -6.950 29.616 1.00 95.94 386 LEU A O 1
ATOM 3018 N N . GLY A 1 387 ? -8.487 -5.667 29.489 1.00 92.56 387 GLY A N 1
ATOM 3019 C CA . GLY A 1 387 ? -9.244 -6.326 30.556 1.00 92.56 387 GLY A CA 1
ATOM 3020 C C . GLY A 1 387 ? -10.063 -7.534 30.088 1.00 92.56 387 GLY A C 1
ATOM 3021 O O . GLY A 1 387 ? -10.704 -8.183 30.912 1.00 92.56 387 GLY A O 1
ATOM 3022 N N . SER A 1 388 ? -10.069 -7.839 28.785 1.00 89.62 388 SER A N 1
ATOM 3023 C CA . SER A 1 388 ? -10.731 -9.035 28.254 1.00 89.62 388 SER A CA 1
ATOM 3024 C C . SER A 1 388 ? -9.950 -10.306 28.602 1.00 89.62 388 SER A C 1
ATOM 3026 O O . SER A 1 388 ? -8.772 -10.240 28.938 1.00 89.62 388 SER A O 1
ATOM 3028 N N . GLY A 1 389 ? -10.577 -11.478 28.488 1.00 88.25 389 GLY A N 1
ATOM 3029 C CA . GLY A 1 389 ? -9.893 -12.772 28.618 1.00 88.25 389 GLY A CA 1
ATOM 3030 C C . GLY A 1 389 ? -9.191 -13.263 27.340 1.00 88.25 389 GLY A C 1
ATOM 3031 O O . GLY A 1 389 ? -8.627 -14.354 27.351 1.00 88.25 389 GLY A O 1
ATOM 3032 N N . ASP A 1 390 ? -9.237 -12.507 26.236 1.00 93.62 390 ASP A N 1
ATOM 3033 C CA . ASP A 1 390 ? -8.669 -12.916 24.943 1.00 93.62 390 ASP A CA 1
ATOM 3034 C C . ASP A 1 390 ? -7.204 -12.474 24.830 1.00 93.62 390 ASP A C 1
ATOM 3036 O O . ASP A 1 390 ? -6.895 -11.316 24.545 1.00 93.62 390 ASP A O 1
ATOM 3040 N N . SER A 1 391 ? -6.282 -13.418 25.018 1.00 92.00 391 SER A N 1
ATOM 3041 C CA . SER A 1 391 ? -4.840 -13.160 24.959 1.00 92.00 391 SER A CA 1
ATOM 3042 C C . SER A 1 391 ? -4.358 -12.663 23.592 1.00 92.00 391 SER A C 1
ATOM 3044 O O . SER A 1 391 ? -3.405 -11.882 23.528 1.00 92.00 391 SER A O 1
ATOM 3046 N N . ARG A 1 392 ? -5.010 -13.059 22.488 1.00 92.88 392 ARG A N 1
ATOM 3047 C CA . ARG A 1 392 ? -4.637 -12.584 21.148 1.00 92.88 392 ARG A CA 1
ATOM 3048 C C . ARG A 1 392 ? -5.018 -11.118 20.990 1.00 92.88 392 ARG A C 1
ATOM 3050 O O . ARG A 1 392 ? -4.198 -10.329 20.525 1.00 92.88 392 ARG A O 1
ATOM 3057 N N . LEU A 1 393 ? -6.231 -10.756 21.416 1.00 94.38 393 LEU A N 1
ATOM 3058 C CA . LEU A 1 393 ? -6.700 -9.370 21.407 1.00 94.38 393 LEU A CA 1
ATOM 3059 C C . LEU A 1 393 ? -5.847 -8.494 22.329 1.00 94.38 393 LEU A C 1
ATOM 3061 O O . LEU A 1 393 ? -5.434 -7.405 21.936 1.00 94.38 393 LEU A O 1
ATOM 3065 N N . GLN A 1 394 ? -5.521 -8.984 23.528 1.00 95.25 394 GLN A N 1
ATOM 3066 C CA . GLN A 1 394 ? -4.633 -8.276 24.448 1.00 95.25 394 GLN A CA 1
ATOM 3067 C C . GLN A 1 394 ? -3.285 -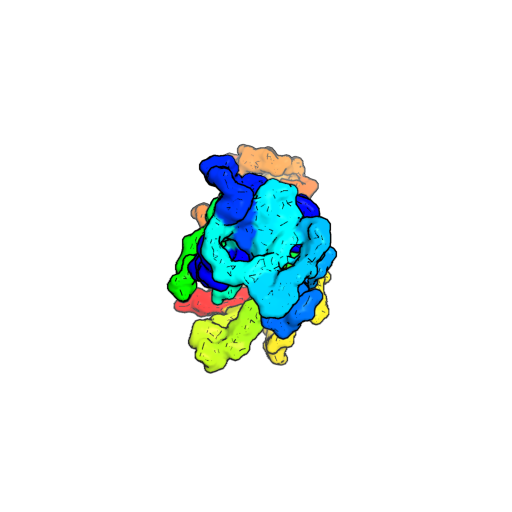7.962 23.791 1.00 95.25 394 GLN A C 1
ATOM 3069 O O . GLN A 1 394 ? -2.827 -6.824 23.855 1.00 95.25 394 GLN A O 1
ATOM 3074 N N . ASN A 1 395 ? -2.656 -8.941 23.137 1.00 94.94 395 ASN A N 1
ATOM 3075 C CA . ASN A 1 395 ? -1.358 -8.740 22.499 1.00 94.94 395 ASN A CA 1
ATOM 3076 C C . ASN A 1 395 ? -1.429 -7.786 21.296 1.00 94.94 395 ASN A C 1
ATOM 3078 O O . ASN A 1 395 ? -0.562 -6.921 21.170 1.00 94.94 395 ASN A O 1
ATOM 3082 N N . LEU A 1 396 ? -2.485 -7.864 20.478 1.00 95.19 396 LEU A N 1
ATOM 3083 C CA . LEU A 1 396 ? -2.748 -6.882 19.420 1.00 95.19 396 LEU A CA 1
ATOM 3084 C C . LEU A 1 396 ? -2.852 -5.460 19.993 1.00 95.19 396 LEU A C 1
ATOM 3086 O O . LEU A 1 396 ? -2.191 -4.539 19.513 1.00 95.19 396 LEU A O 1
ATOM 3090 N N . CYS A 1 397 ? -3.625 -5.283 21.066 1.00 95.75 397 CYS A N 1
ATOM 3091 C CA . CYS A 1 397 ? -3.802 -3.991 21.720 1.00 95.75 397 CYS A CA 1
ATOM 3092 C C . CYS A 1 397 ? -2.513 -3.464 22.373 1.00 95.75 397 CYS A C 1
ATOM 3094 O O . CYS A 1 397 ? -2.247 -2.263 22.292 1.00 95.75 397 CYS A O 1
ATOM 3096 N N . LYS A 1 398 ? -1.681 -4.333 22.966 1.00 96.38 398 LYS A N 1
ATOM 3097 C CA . LYS A 1 398 ? -0.342 -3.963 23.467 1.00 96.38 398 LYS A CA 1
ATOM 3098 C C . LYS A 1 398 ? 0.556 -3.468 22.335 1.00 96.38 398 LYS A C 1
ATOM 3100 O O . LYS A 1 398 ? 1.207 -2.435 22.484 1.00 96.38 398 LYS A O 1
ATOM 3105 N N . ALA A 1 399 ? 0.574 -4.183 21.208 1.00 95.88 399 ALA A N 1
ATOM 3106 C CA . ALA A 1 399 ? 1.377 -3.827 20.041 1.00 95.88 399 ALA A CA 1
ATOM 3107 C C . ALA A 1 399 ? 0.958 -2.467 19.469 1.00 95.88 399 ALA A C 1
ATOM 3109 O O . ALA A 1 399 ? 1.798 -1.601 19.238 1.00 95.88 399 ALA A O 1
ATOM 3110 N N . MET A 1 400 ? -0.350 -2.256 19.313 1.00 94.94 400 MET A N 1
ATOM 3111 C CA . MET A 1 400 ? -0.912 -1.010 18.801 1.00 94.94 400 MET A CA 1
ATOM 3112 C C . MET A 1 400 ? -0.661 0.175 19.744 1.00 94.94 400 MET A C 1
ATOM 3114 O O . MET A 1 400 ? -0.314 1.262 19.285 1.00 94.94 400 MET A O 1
ATOM 3118 N N . TRP A 1 401 ? -0.774 -0.023 21.062 1.00 95.88 401 TRP A N 1
ATOM 3119 C CA . TRP A 1 401 ? -0.412 1.009 22.038 1.00 95.88 401 TRP A CA 1
ATOM 3120 C C . TRP A 1 401 ? 1.073 1.374 21.943 1.00 95.88 401 TRP A C 1
ATOM 3122 O O . TRP A 1 401 ? 1.403 2.555 21.853 1.00 95.88 401 TRP A O 1
ATOM 3132 N N . ALA A 1 402 ? 1.968 0.382 21.896 1.00 95.81 402 ALA A N 1
ATOM 3133 C CA . ALA A 1 402 ? 3.406 0.619 21.761 1.00 95.81 402 ALA A CA 1
ATOM 3134 C C . ALA A 1 402 ? 3.745 1.349 20.451 1.00 95.81 402 ALA A C 1
ATOM 3136 O O . ALA A 1 402 ? 4.562 2.271 20.450 1.00 95.81 402 ALA A O 1
ATOM 3137 N N . TYR A 1 403 ? 3.076 0.986 19.353 1.00 95.12 403 TYR A N 1
ATOM 3138 C CA . TYR A 1 403 ? 3.196 1.669 18.069 1.00 95.12 403 TYR A CA 1
ATOM 3139 C C . TYR A 1 403 ? 2.754 3.133 18.149 1.00 95.12 403 TYR A C 1
ATOM 3141 O O . TYR A 1 403 ? 3.494 4.013 17.711 1.00 95.12 403 TYR A O 1
ATOM 3149 N N . GLY A 1 404 ? 1.613 3.417 18.782 1.00 94.81 404 GLY A N 1
ATOM 3150 C CA . GLY A 1 404 ? 1.146 4.789 18.974 1.00 94.81 404 GLY A CA 1
ATOM 3151 C C . GLY A 1 404 ? 2.074 5.638 19.847 1.00 94.81 404 GLY A C 1
ATOM 3152 O O . GLY A 1 404 ? 2.326 6.801 19.526 1.00 94.81 404 GLY A O 1
ATOM 3153 N N . GLN A 1 405 ? 2.649 5.063 20.912 1.00 95.19 405 GLN A N 1
ATOM 3154 C CA . GLN A 1 405 ? 3.667 5.749 21.722 1.00 95.19 405 GLN A CA 1
ATOM 3155 C C . GLN A 1 405 ? 4.923 6.068 20.903 1.00 95.19 405 GLN A C 1
ATOM 3157 O O . GLN A 1 405 ? 5.412 7.196 20.941 1.00 95.19 405 GLN A O 1
ATOM 3162 N N . ALA A 1 406 ? 5.426 5.098 20.136 1.00 95.44 406 ALA A N 1
ATOM 3163 C CA . ALA A 1 406 ? 6.620 5.285 19.320 1.00 95.44 406 ALA A CA 1
ATOM 3164 C C . ALA A 1 406 ? 6.401 6.307 18.191 1.00 95.44 406 ALA A C 1
ATOM 3166 O O . ALA A 1 406 ? 7.296 7.100 17.907 1.00 95.44 406 ALA A O 1
ATOM 3167 N N . ALA A 1 407 ? 5.209 6.333 17.585 1.00 95.06 407 ALA A N 1
ATOM 3168 C CA . ALA A 1 407 ? 4.844 7.325 16.574 1.00 95.06 407 ALA A CA 1
ATOM 3169 C C . ALA A 1 407 ? 4.800 8.738 17.159 1.00 95.06 407 ALA A C 1
ATOM 3171 O O . ALA A 1 407 ? 5.397 9.653 16.601 1.00 95.06 407 ALA A O 1
ATOM 3172 N N . ARG A 1 408 ? 4.172 8.902 18.329 1.00 94.00 408 ARG A N 1
ATOM 3173 C CA . ARG A 1 408 ? 4.131 10.187 19.033 1.00 94.00 408 ARG A CA 1
ATOM 3174 C C . ARG A 1 408 ? 5.521 10.695 19.404 1.00 94.00 408 ARG A C 1
ATOM 3176 O O . ARG A 1 408 ? 5.752 11.894 19.345 1.00 94.00 408 ARG A O 1
ATOM 3183 N N . GLU A 1 409 ? 6.425 9.811 19.818 1.00 95.31 409 GLU A N 1
ATOM 3184 C CA . GLU A 1 409 ? 7.801 10.199 20.144 1.00 95.31 409 GLU A CA 1
ATOM 3185 C C . GLU A 1 409 ? 8.605 10.575 18.896 1.00 95.31 409 GLU A C 1
ATOM 3187 O O . GLU A 1 409 ? 9.393 11.510 18.939 1.00 95.31 409 GLU A O 1
ATOM 3192 N N . TYR A 1 410 ? 8.389 9.885 17.775 1.00 94.44 410 TYR A N 1
ATOM 3193 C CA . TYR A 1 410 ? 9.071 10.185 16.516 1.00 94.44 410 TYR A CA 1
ATOM 3194 C C . TYR A 1 410 ? 8.659 11.538 15.908 1.00 94.44 410 TYR A C 1
ATOM 3196 O O . TYR A 1 410 ? 9.483 12.181 15.254 1.00 94.44 410 TYR A O 1
ATOM 3204 N N . GLU A 1 411 ? 7.406 11.958 16.121 1.00 91.00 411 GLU A N 1
ATOM 3205 C CA . GLU A 1 411 ? 6.862 13.246 15.660 1.00 91.00 411 GLU A CA 1
ATOM 3206 C C . GLU A 1 411 ? 7.302 14.458 16.508 1.00 91.00 411 GLU A C 1
ATOM 3208 O O . GLU A 1 411 ? 7.094 15.592 16.073 1.00 91.00 411 GLU A O 1
ATOM 3213 N N . LYS A 1 412 ? 7.909 14.244 17.685 1.00 87.56 412 LYS A N 1
ATOM 3214 C CA . LYS A 1 412 ? 8.569 15.305 18.467 1.00 87.56 412 LYS A CA 1
ATOM 3215 C C . LYS A 1 412 ? 9.929 15.673 17.865 1.00 87.56 412 LYS A C 1
ATOM 3217 O O . LYS A 1 412 ? 10.284 16.864 18.002 1.00 87.56 412 LYS A O 1
#

Sequence (412 aa):
MTWESAKLFCEKKGGHLVTISDEKENEFVNGMRCRNLSTDYQQSIWLGGSDTANEGTWSWITGEPFTYSNWEPNEPNGGTTQNYLQMYSSGNWDDVQNEAGRFVVCEYDSVQPKLTPVASSLSLSDNIGFNIYMQISDDVLSDDGAMMIITNSDGNVIKKPISSYETTTYQDKSVKKIVSMVSAAKMSGKLSFKILKSDGTESSSYICSVMDYANEMIKKANTDAECKKALPLVKAMLNYGAYSQIYFGEDKTNLANAILKDDNTATIKSEDIIKSITYSEQGLFSNKDLEYMGSSLICESDTSLKLYFNNKNKLTEKQIKSRYDISTLDKNKHDYDTGVDGSIFWIKIKGIKPAELGNVYGVNLVSDEGSVIVETSPYVYVKKALGSGDSRLQNLCKAMWAYGQAAREYEK

Foldseek 3Di:
DFLVVLQVVLVVVQFGFAADDDPVSLVVVLVPFDPPDDDQLLRKEFHQWWCQVPWPDIAGPVRDDPPDAQADPPPPDPTNAFTTWMATNVSHIYTGHRDDRHHTDTDHDPPQWDWAFPDWDWDFWLFTKIKTWIDTDPVQVPFQAKWKWKAWLVRDIDIDGQVPFDWDADPNGTTGIDIDTDFLQRQLGKMWIKMAGPVRRIHDIDIDGNLRNLLVLCVCLVPDVLSVLCVLLSLLSQLLSQLLNVLVVVDNPRRSNPSPPDDCLLVDQLVVLLVVQPDAKDWAQDDPFWGWDDWDADRNRGGKIKTKIQRVPQDAPVRQVVFWDKAKPPGPPWDWDWGDDGRITMIITGTQGLLNQSPKIWMWGDGPRDITIIIDGNSNNLSVQCVDPDSSSVSSSSSSNSSNVSVNSSVD